Protein AF-A0A958JLW6-F1 (afdb_monomer)

Radius of gyration: 31.49 Å; Cα contacts (8 Å, |Δi|>4): 1460; chains: 1; bounding box: 71×96×75 Å

Solvent-accessible surface area (backbone atoms only — not comparable to full-atom values): 39824 Å² total; per-residue (Å²): 136,91,87,87,81,87,88,83,78,86,89,82,86,88,79,85,80,43,44,33,29,38,45,33,43,40,50,61,33,83,90,76,62,39,62,41,34,66,74,46,93,50,59,48,37,31,32,31,41,53,38,32,36,36,72,39,51,40,74,60,54,50,53,28,47,53,47,22,55,48,50,61,32,55,53,41,101,73,41,54,47,41,70,44,85,59,46,66,45,97,54,52,65,46,61,71,76,70,38,97,82,67,59,61,77,42,63,61,41,70,64,41,53,89,77,84,54,72,71,76,49,37,29,40,39,40,32,25,33,71,21,55,54,46,25,62,66,61,32,71,65,38,42,79,69,61,76,61,58,57,49,41,34,60,74,39,74,54,91,60,29,42,47,24,29,36,31,39,39,34,6,40,52,26,22,84,72,70,34,82,70,51,46,52,40,74,46,55,52,25,22,50,44,33,28,28,47,39,23,31,67,29,37,30,34,32,62,67,54,51,70,44,66,71,35,79,91,33,40,89,54,32,60,46,28,37,30,40,28,82,68,81,62,65,80,35,80,66,36,23,73,54,77,31,50,32,47,31,24,43,43,20,74,74,69,22,61,67,58,35,54,52,20,4,24,41,29,31,33,35,22,40,75,87,68,45,43,39,49,39,35,29,34,35,41,27,24,70,89,42,52,66,60,45,34,31,49,22,34,13,11,71,82,49,98,47,53,2,39,36,62,40,54,52,34,69,64,47,45,23,42,42,35,38,32,51,51,58,68,96,69,26,64,38,84,73,70,49,52,93,54,74,61,32,34,32,36,93,57,61,32,31,44,62,92,69,21,43,55,83,42,68,41,77,44,71,30,44,61,53,37,71,40,65,86,57,53,36,36,42,66,63,48,98,53,78,70,69,74,82,48,76,80,68,86,81,76,68,70,84,78,100,70,66,46,79,44,78,40,53,45,49,42,50,30,37,40,41,38,36,43,30,82,47,55,78,39,24,31,28,38,33,30,28,71,60,74,80,82,62,72,72,81,56,87,88,68,72,71,72,70,49,58,41,73,25,78,50,80,24,15,56,27,63,45,76,39,20,77,84,37,71,70,52,52,55,63,46,49,30,39,37,41,79,46,76,75,51,99,70,78,68,57,57,50,48,63,46,78,47,77,43,58,68,58,52,68,75,69,72,84,45,71,55,94,41,71,30,88,88,71,32,40,36,49,33,49,51,77,47,70,26,76,94,47,62,49,74,45,50,60,50,57,45,66,60,89,59,94,74,70,59,74,52,56,64,39,36,38,36,26,35,39,72,83,69,73,86,63,75,53,96,78,39,44,78,66,47,70,32,68,54,61,39,67,88,75,30,28,39,47,40,65,89,45,80,47,80,40,46,54,76,36,74,49,36,37,36,37,33,33,42,64,61,79,71,81,71,75,50,64,66,62,55,47,48,54,52,47,53,54,51,50,57,63,57,44,75,80,51,59,73,74,59,37,55,57,54,50,52,53,51,50,52,52,47,51,56,56,55,55,60,74,69,65,86,81,76,94,80,89,80,90,80,84,76,88,86,79,75,60,62,68,84,74,73,57,68,100,85,75,77,92,74,96,71,88,78,91,50,75,74,62,68,77,73,113

Foldseek 3Di:
DDDDDDDDDDDDDPDLLQAFAQLAFRAADPVQLHAFFADLPDAAEEEEFCAAFAVGGPVLLLVLLVLLQVQLCPLDVPFSYHHDRHHYDPHADEPVVLPDPDALVCSVVVVPPVPPAQDPNQEYEHRHQAQVSVCRNVNPCCSLPVPCQWAKAQDDDDDRYRRHIYIYGHRNLCHAPSDPQSPNDSQSSSLNSNLNVLRRRGTAAHCAPVVLQPDPVNLVLLLLHASRHPDDRRSDSHHRNHGALQSSQSSCVRGNVVLQLQWWKEKEFEAEQVQAGFFQKWKKKAAPVHRSRFIYIWTACSRPVNRGITMDTSGHFGWTKIKIDWDDPVRGSRVPHTDDADIAIFDPQAHLDCVRGPRPDTDIDGIDTSDYDYPRYHHTVPDPFPDDDWQDDDDDQFDDDPDWDKDFAFAFFAKKKKKKAWPFFQWFKKKFKAFDDDFDWDRHPPDTPGPGQDIFGDSTRIGMDMAGCPGVVHDHRTMMIMDMDTPDDDDIITMGIDMDTDGPGQPAFPFPQDQDQAPVRWTWGDKDKDAAAPFKDKDFKHKYFPPDPDFCPQWQKKWKWFPPVPPQGDDPPIHTQFMDRPADRPRRMDMTGGGIDIAGHGRMTMMTMTTDGPPPVPPPVLVVVLVVVVVVLVVVLVPDDPVVSVVSVVVSVVVSVVSVVVVPPPDDDDDDDDDDPPPDDVVVVPDDDPDDDDDDDDPDCVVVVVD

Mean predicted aligned error: 19.87 Å

Secondary structure (DSSP, 8-state):
-------------S-------TT-BS-EETTTTEE-EE--SSPBPEEE-SS-BTTB-HHHHHHHHHHHHHHHHTSSTT----BPPPEEPSS---TTTS-TT--GGGHHHHS--TTS---SSSEEEEEETTSHHHHHHH-HHHHHHS---EEEEEEEEETTEEEEEEEEEEGGGGSTTT-SSS---HHHHHHHHHHHHHHHTTB--B-TTHHHHH-GGGGGGGGGS-TTBSS--SSSTTTT-S--HHHHHHHHHHT-HHHHHHSEEEEEEEE-TTS-B-TTEEEEEEESSSTTTSEEEEETTTTTTTS-EEEEEEEPSEEEEEEEEEPPTTT---SS-------EE--TT--S-TTTS-TT---PEEE-TT-EE----EE----SS-----------SS---S--EEEEPPTTEEEEEEEEEESSTTS-EEEEEEESSPP---S-TTS-----SEEE--SSSEEEEEEETTSSSPP-SSEEEEEEEE-SSSS---EEEEEEEEE------------EE-TTSPEEEEEEEEE--SS-EEEEEEEEE--SS---TTEEEEEEEE-TT-SSS--TTPEEEEEE--EETTTTEEEEEEEEEEE-TT-EEEEEEEEEE-------HHHHHHHHHHHHHHHHHTTS-HHHHHHHHHHHHHHHHHHHHHTT--------PPPPTTS--TTTTT--TT---------SHHHHT--

Sequence (707 aa):
MKKYRNIFIFLSTLFFISSSHAAGYLEYNESTKQPYAWDTSGALTCNRDQGGLGSVNNTAVNGYVDSALSSWANATASSPMSFSMCSTTAQDIDAATSGSNLAASHYLNFVDFNAGSCVTPDFLYVYDEDGSIFQDLFGSVVSNTAGILGFASPLRFSGNEITCGVVFLNGALFQMGADPDLSGTPETISSVATHELGHMLNFTHSQINSDIFSAAANAAQHQYVPTMYFAVSQTTGDSQLSLELDDQYAFMKLYDSTALNAAGKISGSVTRRLGEGVLGVNVLCRDIANPDQNVVSYPSGQDLDGEGEFICGGLPAGSYEVEIEPIQHAINDFDPFPPLIPGEKYNDDESFDPDLDSLSASTPVTVSLGNTTSDIDVVINENGRLQSGPAVERSIVGQIPDYASFLSMPSGATKATISLVSQNLSADLDLYIKKGPEFSIASNVDSIPVQADYSATSTSGEEEIVIDGSSDPKIDADEFQILVVKFSPSGSVSYDLQVTLEGSASLIMPNYAKNKTASNGQKIVSTGSLIASGDSFVIEGISYVDEGKESLSGVTSAYLYEDVDNNGSYSATDRLIAQTTQISQTEKSIEFTGFREEVSDGDRMNILITYDVTSTAQIDWLSLSCLLFLGFVSLLLKKYTPMRRYFLMSITLAFCSTMLSCSKGGDQDYDPRVLDKASVDARALGFGNDFTVQDGRVENVKDFFRF

Structure (mmCIF, N/CA/C/O backbone):
data_AF-A0A958JLW6-F1
#
_entry.id   AF-A0A958JLW6-F1
#
loop_
_atom_site.group_PDB
_atom_site.id
_atom_site.type_symbol
_atom_site.label_atom_id
_atom_site.label_alt_id
_atom_site.label_comp_id
_atom_site.label_asym_id
_atom_site.label_entity_id
_atom_site.label_seq_id
_atom_site.pdbx_PDB_ins_code
_atom_site.Cartn_x
_atom_site.Cartn_y
_atom_site.Cartn_z
_atom_site.occupancy
_atom_site.B_iso_or_equiv
_atom_site.auth_seq_id
_atom_site.auth_comp_id
_atom_site.auth_asym_id
_atom_site.auth_atom_id
_atom_site.pdbx_PDB_model_num
ATOM 1 N N . MET A 1 1 ? 21.161 49.143 -22.576 1.00 28.81 1 MET A N 1
ATOM 2 C CA . MET A 1 1 ? 21.850 47.875 -22.911 1.00 28.81 1 MET A CA 1
ATOM 3 C C . MET A 1 1 ? 21.977 47.083 -21.614 1.00 28.81 1 MET A C 1
ATOM 5 O O . MET A 1 1 ? 22.799 47.434 -20.791 1.00 28.81 1 MET A O 1
ATOM 9 N N . LYS A 1 2 ? 20.919 46.361 -21.221 1.00 31.62 2 LYS A N 1
ATOM 10 C CA . LYS A 1 2 ? 20.773 44.891 -21.328 1.00 31.62 2 LYS A CA 1
ATOM 11 C C . LYS A 1 2 ? 21.922 44.123 -20.659 1.00 31.62 2 LYS A C 1
ATOM 13 O O . LYS A 1 2 ? 22.913 43.863 -21.329 1.00 31.62 2 LYS A O 1
ATOM 18 N N . LYS A 1 3 ? 21.731 43.736 -19.392 1.00 27.59 3 LYS A N 1
ATOM 19 C CA . LYS A 1 3 ? 22.181 42.468 -18.781 1.00 27.59 3 LYS A CA 1
ATOM 20 C C . LYS A 1 3 ? 21.825 42.475 -17.292 1.00 27.59 3 LYS A C 1
ATOM 22 O O . LYS A 1 3 ? 22.584 43.031 -16.526 1.00 27.59 3 LYS A O 1
ATOM 27 N N . TYR A 1 4 ? 20.670 41.912 -16.940 1.00 27.34 4 TYR A N 1
ATOM 28 C CA . TYR A 1 4 ? 20.398 41.175 -15.696 1.00 27.34 4 TYR A CA 1
ATOM 29 C C . TYR A 1 4 ? 19.058 40.459 -15.916 1.00 27.34 4 TYR A C 1
ATOM 31 O O . TYR A 1 4 ? 18.014 41.103 -15.986 1.00 27.34 4 TYR A O 1
ATOM 39 N N . ARG A 1 5 ? 19.099 39.144 -16.141 1.00 27.14 5 ARG A N 1
ATOM 40 C CA . ARG A 1 5 ? 17.929 38.261 -16.071 1.00 27.14 5 ARG A CA 1
ATOM 41 C C . ARG A 1 5 ? 18.403 36.878 -15.623 1.00 27.14 5 ARG A C 1
ATOM 43 O O . ARG A 1 5 ? 19.121 36.220 -16.361 1.00 27.14 5 ARG A O 1
ATOM 50 N N . ASN A 1 6 ? 17.975 36.549 -14.409 1.00 26.39 6 ASN A N 1
ATOM 51 C CA . ASN A 1 6 ? 17.565 35.245 -13.893 1.00 26.39 6 ASN A CA 1
ATOM 52 C C . ASN A 1 6 ? 18.609 34.123 -13.811 1.00 26.39 6 ASN A C 1
ATOM 54 O O . ASN A 1 6 ? 18.852 33.420 -14.783 1.00 26.39 6 ASN A O 1
ATOM 58 N N . ILE A 1 7 ? 19.095 33.895 -12.588 1.00 24.73 7 ILE A N 1
ATOM 59 C CA . ILE A 1 7 ? 19.423 32.565 -12.064 1.00 24.73 7 ILE A CA 1
ATOM 60 C C . ILE A 1 7 ? 18.694 32.467 -10.716 1.00 24.73 7 ILE A C 1
ATOM 62 O O . ILE A 1 7 ? 19.111 33.080 -9.737 1.00 24.73 7 ILE A O 1
ATOM 66 N N . PHE A 1 8 ? 17.560 31.772 -10.710 1.00 25.44 8 PHE A N 1
ATOM 67 C CA . PHE A 1 8 ? 16.950 31.171 -9.525 1.00 25.44 8 PHE A CA 1
ATOM 68 C C . PHE A 1 8 ? 17.024 29.671 -9.811 1.00 25.44 8 PHE A C 1
ATOM 70 O O . PHE A 1 8 ? 16.354 29.203 -10.727 1.00 25.44 8 PHE A O 1
ATOM 77 N N . ILE A 1 9 ? 17.924 28.968 -9.129 1.00 26.58 9 ILE A N 1
ATOM 78 C CA . ILE A 1 9 ? 18.015 27.507 -9.165 1.00 26.58 9 ILE A CA 1
ATOM 79 C C . ILE A 1 9 ? 17.394 27.018 -7.860 1.00 26.58 9 ILE A C 1
ATOM 81 O O . ILE A 1 9 ? 17.762 27.495 -6.784 1.00 26.58 9 ILE A O 1
ATOM 85 N N . PHE A 1 10 ? 16.399 26.149 -8.020 1.00 27.45 10 PHE A N 1
ATOM 86 C CA . PHE A 1 10 ? 15.696 25.407 -6.982 1.00 27.45 10 PHE A CA 1
ATOM 87 C C . PHE A 1 10 ? 16.693 24.588 -6.157 1.00 27.45 10 PHE A C 1
ATOM 89 O O . PHE A 1 10 ? 17.574 23.933 -6.708 1.00 27.45 10 PHE A O 1
ATOM 96 N N . LEU A 1 11 ? 16.545 24.652 -4.837 1.00 26.23 11 LEU A N 1
ATOM 97 C CA . LEU A 1 11 ? 17.241 23.808 -3.879 1.00 26.23 11 LEU A CA 1
ATOM 98 C C . LEU A 1 11 ? 16.193 22.827 -3.339 1.00 26.23 11 LEU A C 1
ATOM 100 O O . LEU A 1 11 ? 15.484 23.150 -2.394 1.00 26.23 11 LEU A O 1
ATOM 104 N N . SER A 1 12 ? 16.047 21.677 -3.992 1.00 27.02 12 SER A N 1
ATOM 105 C CA . SER A 1 12 ? 15.288 20.533 -3.476 1.00 27.02 12 SER A CA 1
ATOM 106 C C . SER A 1 12 ? 15.907 19.256 -4.040 1.00 27.02 12 SER A C 1
ATOM 108 O O . SER A 1 12 ? 15.637 18.883 -5.176 1.00 27.02 12 SER A O 1
ATOM 110 N N . THR A 1 13 ? 16.801 18.621 -3.284 1.00 26.91 13 THR A N 1
ATOM 111 C CA . THR A 1 13 ? 17.180 17.223 -3.543 1.00 26.91 13 THR A CA 1
ATOM 112 C C . THR A 1 13 ? 17.716 16.605 -2.256 1.00 26.91 13 THR A C 1
ATOM 114 O O . THR A 1 13 ? 18.571 17.213 -1.612 1.00 26.91 13 THR A O 1
ATOM 117 N N . LEU A 1 14 ? 17.214 15.402 -1.956 1.00 29.03 14 LEU A N 1
ATOM 118 C CA . LEU A 1 14 ? 17.457 14.528 -0.799 1.00 29.03 14 LEU A CA 1
ATOM 119 C C . LEU A 1 14 ? 16.660 14.826 0.482 1.00 29.03 14 LEU A C 1
ATOM 121 O O . LEU A 1 14 ? 17.217 15.014 1.555 1.00 29.03 14 LEU A O 1
ATOM 125 N N . PHE A 1 15 ? 15.339 14.781 0.345 1.00 27.28 15 PHE A N 1
ATOM 126 C CA . PHE A 1 15 ? 14.477 13.970 1.208 1.00 27.28 15 PHE A CA 1
ATOM 127 C C . PHE A 1 15 ? 13.481 13.311 0.251 1.00 27.28 15 PHE A C 1
ATOM 129 O O . PHE A 1 15 ? 12.548 13.964 -0.204 1.00 27.28 15 PHE A O 1
ATOM 136 N N . PHE A 1 16 ? 13.760 12.079 -0.175 1.00 34.12 16 PHE A N 1
ATOM 137 C CA . PHE A 1 16 ? 12.736 11.247 -0.802 1.00 34.12 16 PHE A CA 1
ATOM 138 C C . PHE A 1 16 ? 11.953 10.645 0.361 1.00 34.12 16 PHE A C 1
ATOM 140 O O . PHE A 1 16 ? 12.413 9.692 0.974 1.00 34.12 16 PHE A O 1
ATOM 147 N N . ILE A 1 17 ? 10.847 11.285 0.735 1.00 33.19 17 ILE A N 1
ATOM 148 C CA . ILE A 1 17 ? 9.836 10.676 1.600 1.00 33.19 17 ILE A CA 1
ATOM 149 C C . ILE A 1 17 ? 8.777 10.166 0.630 1.00 33.19 17 ILE A C 1
ATOM 151 O O . ILE A 1 17 ? 7.814 10.863 0.324 1.00 33.19 17 ILE A O 1
ATOM 155 N N . SER A 1 18 ? 9.032 9.005 0.033 1.00 32.50 18 SER A N 1
ATOM 156 C CA . SER A 1 18 ? 8.005 8.287 -0.712 1.00 32.50 18 SER A CA 1
ATOM 157 C C . SER A 1 18 ? 7.131 7.583 0.314 1.00 32.50 18 SER A C 1
ATOM 159 O O . SER A 1 18 ? 7.569 6.605 0.918 1.00 32.50 18 SER A O 1
ATOM 161 N N . SER A 1 19 ? 5.919 8.093 0.532 1.00 33.06 19 SER A N 1
ATOM 162 C CA . SER A 1 19 ? 4.912 7.407 1.335 1.00 33.06 19 SER A CA 1
ATOM 163 C C . SER A 1 19 ? 4.656 6.042 0.707 1.00 33.06 19 SER A C 1
ATOM 165 O O . SER A 1 19 ? 4.184 5.924 -0.422 1.00 33.06 19 SER A O 1
ATOM 167 N N . SER A 1 20 ? 5.018 5.001 1.428 1.00 36.94 20 SER A N 1
ATOM 168 C CA . SER A 1 20 ? 4.983 3.623 0.962 1.00 36.94 20 SER A CA 1
ATOM 169 C C . SER A 1 20 ? 3.862 2.905 1.705 1.00 36.94 20 SER A C 1
ATOM 171 O O . SER A 1 20 ? 3.601 3.144 2.882 1.00 36.94 20 SER A O 1
ATOM 173 N N . HIS A 1 21 ? 3.068 2.156 0.959 1.00 43.69 21 HIS A N 1
ATOM 174 C CA . HIS A 1 21 ? 1.680 1.867 1.291 1.00 43.69 21 HIS A CA 1
ATOM 175 C C . HIS A 1 21 ? 1.356 0.454 0.824 1.00 43.69 21 HIS A C 1
ATOM 177 O O . HIS A 1 21 ? 1.591 0.147 -0.336 1.00 43.69 21 HIS A O 1
ATOM 183 N N . ALA A 1 22 ? 0.710 -0.373 1.636 1.00 41.28 22 ALA A N 1
ATOM 184 C CA . ALA A 1 22 ? 0.116 -1.603 1.120 1.00 41.28 22 ALA A CA 1
ATOM 185 C C . ALA A 1 22 ? -0.825 -1.282 -0.072 1.00 41.28 22 ALA A C 1
ATOM 187 O O . ALA A 1 22 ? -1.837 -0.616 0.111 1.00 41.28 22 ALA A O 1
ATOM 188 N N . ALA A 1 23 ? -0.427 -1.634 -1.302 1.00 54.56 23 ALA A N 1
ATOM 189 C CA . ALA A 1 23 ? -1.109 -1.294 -2.565 1.00 54.56 23 ALA A CA 1
ATOM 190 C C . ALA A 1 23 ? -1.342 0.208 -2.857 1.00 54.56 23 ALA A C 1
ATOM 192 O O . ALA A 1 23 ? -2.319 0.584 -3.514 1.00 54.56 23 ALA A O 1
ATOM 193 N N . GLY A 1 24 ? -0.454 1.092 -2.396 1.00 71.62 24 GLY A N 1
ATOM 194 C CA . GLY A 1 24 ? -0.555 2.526 -2.692 1.00 71.62 24 GLY A CA 1
ATOM 195 C C . GLY A 1 24 ? 0.360 3.051 -3.790 1.00 71.62 24 GLY A C 1
ATOM 196 O O . GLY A 1 24 ? 0.871 2.308 -4.630 1.00 71.62 24 GLY A O 1
ATOM 197 N N . TYR A 1 25 ? 0.565 4.370 -3.767 1.00 83.81 25 TYR A N 1
ATOM 198 C CA . TYR A 1 25 ? 1.327 5.083 -4.790 1.00 83.81 25 TYR A CA 1
ATOM 199 C C . TYR A 1 25 ? 2.606 5.697 -4.227 1.00 83.81 25 TYR A C 1
ATOM 201 O O . TYR A 1 25 ? 2.628 6.096 -3.066 1.00 83.81 25 TYR A O 1
ATOM 209 N N . LEU A 1 26 ? 3.662 5.778 -5.042 1.00 80.44 26 LEU A N 1
ATOM 210 C CA . LEU A 1 26 ? 4.943 6.361 -4.613 1.00 80.44 26 LEU A CA 1
ATOM 211 C C . LEU A 1 26 ? 4.857 7.885 -4.474 1.00 80.44 26 LEU A C 1
ATOM 213 O O . LEU A 1 26 ? 5.428 8.459 -3.552 1.00 80.44 26 LEU A O 1
ATOM 217 N N . GLU A 1 27 ? 4.154 8.533 -5.404 1.00 83.88 27 GLU A N 1
ATOM 218 C CA . GLU A 1 27 ? 4.177 9.980 -5.588 1.00 83.88 27 GLU A CA 1
ATOM 219 C C . GLU A 1 27 ? 2.763 10.560 -5.695 1.00 83.88 27 GLU A C 1
ATOM 221 O O . GLU A 1 27 ? 1.932 10.126 -6.507 1.00 83.88 27 GLU A O 1
ATOM 226 N N . TYR A 1 28 ? 2.518 11.612 -4.912 1.00 84.94 28 TYR A N 1
ATOM 227 C CA . TYR A 1 28 ? 1.242 12.320 -4.838 1.00 84.94 28 TYR A CA 1
ATOM 228 C C . TYR A 1 28 ? 1.404 13.793 -5.164 1.00 84.94 28 TYR A C 1
ATOM 230 O O . TYR A 1 28 ? 2.345 14.462 -4.737 1.00 84.94 28 TYR A O 1
ATOM 238 N N . ASN A 1 29 ? 0.409 14.350 -5.844 1.00 83.56 29 ASN A N 1
ATOM 239 C CA . ASN A 1 29 ? 0.306 15.787 -5.973 1.00 83.56 29 ASN A CA 1
ATOM 240 C C . ASN A 1 29 ? -0.145 16.388 -4.636 1.00 83.56 29 ASN A C 1
ATOM 242 O O . ASN A 1 29 ? -1.325 16.335 -4.288 1.00 83.56 29 ASN A O 1
ATOM 246 N N . GLU A 1 30 ? 0.779 17.041 -3.931 1.00 78.81 30 GLU A N 1
ATOM 247 C CA . GLU A 1 30 ? 0.542 17.643 -2.612 1.00 78.81 30 GLU A CA 1
ATOM 248 C C . GLU A 1 30 ? -0.671 18.583 -2.553 1.00 78.81 30 GLU A C 1
ATOM 250 O O . GLU A 1 30 ? -1.321 18.683 -1.511 1.00 78.81 30 GLU A O 1
ATOM 255 N N . SER A 1 31 ? -0.972 19.278 -3.657 1.00 80.56 31 SER A N 1
ATOM 256 C CA . SER A 1 31 ? -2.053 20.266 -3.725 1.00 80.56 31 SER A CA 1
ATOM 257 C C . SER A 1 31 ? -3.431 19.652 -3.950 1.00 80.56 31 SER A C 1
ATOM 259 O O . SER A 1 31 ? -4.424 20.214 -3.497 1.00 80.56 31 SER A O 1
ATOM 261 N N . THR A 1 32 ? -3.500 18.518 -4.651 1.00 82.44 32 THR A N 1
ATOM 262 C CA . THR A 1 32 ? -4.770 17.827 -4.931 1.00 82.44 32 THR A CA 1
ATOM 263 C C . THR A 1 32 ? -4.980 16.596 -4.060 1.00 82.44 32 THR A C 1
ATOM 265 O O . THR A 1 32 ? -6.093 16.084 -4.029 1.00 82.44 32 THR A O 1
ATOM 268 N N . LYS A 1 33 ? -3.934 16.134 -3.360 1.00 77.88 33 LYS A N 1
ATOM 269 C CA . LYS A 1 33 ? -3.911 14.874 -2.604 1.00 77.88 33 LYS A CA 1
ATOM 270 C C . LYS A 1 33 ? -4.294 13.668 -3.466 1.00 77.88 33 LYS A C 1
ATOM 272 O O . LYS A 1 33 ? -4.888 12.718 -2.988 1.00 77.88 33 LYS A O 1
ATOM 277 N N . GLN A 1 34 ? -3.983 13.734 -4.759 1.00 83.88 34 GLN A N 1
ATOM 278 C CA . GLN A 1 34 ? -4.218 12.653 -5.710 1.00 83.88 34 GLN A CA 1
ATOM 279 C C . GLN A 1 34 ? -2.878 12.098 -6.187 1.00 83.88 34 GLN A C 1
ATOM 281 O O . GLN A 1 34 ? -1.936 12.883 -6.356 1.00 83.88 34 GLN A O 1
ATOM 286 N N . PRO A 1 35 ? -2.779 10.786 -6.436 1.00 88.25 35 PRO A N 1
ATOM 287 C CA . PRO A 1 35 ? -1.585 10.204 -7.026 1.00 88.25 35 PRO A CA 1
ATOM 288 C C . PRO A 1 35 ? -1.320 10.784 -8.413 1.00 88.25 35 PRO A C 1
ATOM 290 O O . PRO A 1 35 ? -2.246 11.110 -9.165 1.00 88.25 35 PRO A O 1
ATOM 293 N N . TYR A 1 36 ? -0.044 10.903 -8.764 1.00 92.38 36 TYR A N 1
ATOM 294 C CA . TYR A 1 36 ? 0.329 11.180 -10.144 1.00 92.38 36 TYR A CA 1
ATOM 295 C C . TYR A 1 36 ? 0.039 9.962 -11.031 1.00 92.38 36 TYR A C 1
ATOM 297 O O . TYR A 1 36 ? 0.223 8.821 -10.610 1.00 92.38 36 TYR A O 1
ATOM 305 N N . ALA A 1 37 ? -0.386 10.201 -12.270 1.00 95.38 37 ALA A N 1
ATOM 306 C CA . ALA A 1 37 ? -0.659 9.149 -13.249 1.00 95.38 37 ALA A CA 1
ATOM 307 C C . ALA A 1 37 ? -0.071 9.511 -14.617 1.00 95.38 37 ALA A C 1
ATOM 309 O O . ALA A 1 37 ? -0.032 10.680 -14.990 1.00 95.38 37 ALA A O 1
ATOM 310 N N . TRP A 1 38 ? 0.367 8.526 -15.393 1.00 95.81 38 TRP A N 1
ATOM 311 C CA . TRP A 1 38 ? 0.674 8.716 -16.814 1.00 95.81 38 TRP A CA 1
ATOM 312 C C . TRP A 1 38 ? -0.582 9.040 -17.644 1.00 95.81 38 TRP A C 1
ATOM 314 O O . TRP A 1 38 ? -1.655 8.489 -17.384 1.00 95.81 38 TRP A O 1
ATOM 324 N N . ASP A 1 39 ? -0.454 9.870 -18.690 1.00 94.06 39 ASP A N 1
ATOM 325 C CA . ASP A 1 39 ? -1.512 10.001 -19.702 1.00 94.06 39 ASP A CA 1
ATOM 326 C C . ASP A 1 39 ? -1.595 8.731 -20.560 1.00 94.06 39 ASP A C 1
ATOM 328 O O . ASP A 1 39 ? -0.684 8.390 -21.314 1.00 94.06 39 ASP A O 1
ATOM 332 N N . THR A 1 40 ? -2.728 8.039 -20.464 1.00 94.81 40 THR A N 1
ATOM 333 C CA . THR A 1 40 ? -3.019 6.804 -21.205 1.00 94.81 40 THR A CA 1
ATOM 334 C C . THR A 1 40 ? -3.784 7.052 -22.509 1.00 94.81 40 THR A C 1
ATOM 336 O O . THR A 1 40 ? -4.207 6.109 -23.178 1.00 94.81 40 THR A O 1
ATOM 339 N N . SER A 1 41 ? -3.963 8.312 -22.925 1.00 93.69 41 SER A N 1
ATOM 340 C CA . SER A 1 41 ? -4.616 8.651 -24.198 1.00 93.69 41 SER A CA 1
ATOM 341 C C . SER A 1 41 ? -3.812 8.219 -25.433 1.00 93.69 41 SER A C 1
ATOM 343 O O . SER A 1 41 ? -4.372 8.075 -26.528 1.00 93.69 41 SER A O 1
ATOM 345 N N . GLY A 1 42 ? -2.508 7.985 -25.261 1.00 92.06 42 GLY A N 1
ATOM 346 C CA . GLY A 1 42 ? -1.584 7.471 -26.265 1.00 92.06 42 GLY A CA 1
ATOM 347 C C . GLY A 1 42 ? -0.661 6.390 -25.704 1.00 92.06 42 GLY A C 1
ATOM 348 O O . GLY A 1 42 ? -0.685 6.076 -24.518 1.00 92.06 42 GLY A O 1
ATOM 349 N N . ALA A 1 43 ? 0.155 5.804 -26.582 1.00 94.81 43 ALA A N 1
ATOM 350 C CA . ALA A 1 43 ? 1.131 4.804 -26.171 1.00 94.81 43 ALA A CA 1
ATOM 351 C C . ALA A 1 43 ? 2.373 5.469 -25.569 1.00 94.81 43 ALA A C 1
ATOM 353 O O . ALA A 1 43 ? 3.010 6.280 -26.248 1.00 94.81 43 ALA A O 1
ATOM 354 N N . LEU A 1 44 ? 2.757 5.063 -24.358 1.00 94.19 44 LEU A N 1
ATOM 355 C CA . LEU A 1 44 ? 3.981 5.523 -23.707 1.00 94.19 44 LEU A CA 1
ATOM 356 C C . LEU A 1 44 ? 5.206 5.054 -24.502 1.00 94.19 44 LEU A C 1
ATOM 358 O O . LEU A 1 44 ? 5.284 3.914 -24.968 1.00 94.19 44 LEU A O 1
ATOM 362 N N . THR A 1 45 ? 6.162 5.948 -24.699 1.00 92.06 45 THR A N 1
ATOM 363 C CA . THR A 1 45 ? 7.390 5.723 -25.461 1.00 92.06 45 THR A CA 1
ATOM 364 C C . THR A 1 45 ? 8.561 5.416 -24.538 1.00 92.06 45 THR A C 1
ATOM 366 O O . THR A 1 45 ? 8.670 5.951 -23.442 1.00 92.06 45 THR A O 1
ATOM 369 N N . CYS A 1 46 ? 9.467 4.556 -24.993 1.00 90.38 46 CYS A N 1
ATOM 370 C CA . CYS A 1 46 ? 10.497 3.966 -24.148 1.00 90.38 46 CYS A CA 1
ATOM 371 C C . CYS A 1 46 ? 11.848 3.903 -24.868 1.00 90.38 46 CYS A C 1
ATOM 373 O O . CYS A 1 46 ? 11.901 3.647 -26.075 1.00 90.38 46 CYS A O 1
ATOM 375 N N . ASN A 1 47 ? 12.939 4.089 -24.123 1.00 89.12 47 ASN A N 1
ATOM 376 C CA . ASN A 1 47 ? 14.269 3.627 -24.520 1.00 89.12 47 ASN A CA 1
ATOM 377 C C . ASN A 1 47 ? 14.747 2.510 -23.596 1.00 89.12 47 ASN A C 1
ATOM 379 O O . ASN A 1 47 ? 14.423 2.490 -22.414 1.00 89.12 47 ASN A O 1
ATOM 383 N N . ARG A 1 48 ? 15.572 1.622 -24.140 1.00 90.12 48 ARG A N 1
ATOM 384 C CA . ARG A 1 48 ? 16.318 0.603 -23.402 1.00 90.12 48 ARG A CA 1
ATOM 385 C C . ARG A 1 48 ? 17.801 0.786 -23.625 1.00 90.12 48 ARG A C 1
ATOM 387 O O . ARG A 1 48 ? 18.209 1.238 -24.698 1.00 90.12 48 ARG A O 1
ATOM 394 N N . ASP A 1 49 ? 18.576 0.395 -22.636 1.00 87.88 49 ASP A N 1
ATOM 395 C CA . ASP A 1 49 ? 20.021 0.388 -22.718 1.00 87.88 49 ASP A CA 1
ATOM 396 C C . ASP A 1 49 ? 20.550 -0.485 -23.866 1.00 87.88 49 ASP A C 1
ATOM 398 O O . ASP A 1 49 ? 19.913 -1.448 -24.314 1.00 87.88 49 ASP A O 1
ATOM 402 N N . GLN A 1 50 ? 21.740 -0.145 -24.347 1.00 87.38 50 GLN A N 1
ATOM 403 C CA . GLN A 1 50 ? 22.474 -0.920 -25.337 1.00 87.38 50 GLN A CA 1
ATOM 404 C C . GLN A 1 50 ? 23.270 -2.074 -24.693 1.00 87.38 50 GLN A C 1
ATOM 406 O O . GLN A 1 50 ? 23.557 -3.056 -25.390 1.00 87.38 50 GLN A O 1
ATOM 411 N N . GLY A 1 51 ? 23.609 -1.967 -23.403 1.00 88.12 51 GLY A N 1
ATOM 412 C CA . GLY A 1 51 ? 24.402 -2.935 -22.637 1.00 88.12 51 GLY A CA 1
ATOM 413 C C . GLY A 1 51 ? 23.733 -4.283 -22.358 1.00 88.12 51 GLY A C 1
ATOM 414 O O . GLY A 1 51 ? 22.577 -4.532 -22.724 1.00 88.12 51 GLY A O 1
ATOM 415 N N . GLY A 1 52 ? 24.492 -5.202 -21.756 1.00 90.56 52 GLY A N 1
ATOM 416 C CA . GLY A 1 52 ? 23.971 -6.452 -21.196 1.00 90.56 52 GLY A CA 1
ATOM 417 C C . GLY A 1 52 ? 23.435 -6.281 -19.772 1.00 90.56 52 GLY A C 1
ATOM 418 O O . GLY A 1 52 ? 23.439 -5.192 -19.218 1.00 90.56 52 GLY A O 1
ATOM 419 N N . LEU A 1 53 ? 22.979 -7.375 -19.161 1.00 90.00 53 LEU A N 1
ATOM 420 C CA . LEU A 1 53 ? 22.592 -7.420 -17.749 1.00 90.00 53 LEU A CA 1
ATOM 421 C C . LEU A 1 53 ? 23.256 -8.632 -17.085 1.00 90.00 53 LEU A C 1
ATOM 423 O O . LEU A 1 53 ? 22.778 -9.764 -17.209 1.00 90.00 53 LEU A O 1
ATOM 427 N N . GLY A 1 54 ? 24.389 -8.422 -16.415 1.00 87.38 54 GLY A N 1
ATOM 428 C CA . GLY A 1 54 ? 25.169 -9.502 -15.820 1.00 87.38 54 GLY A CA 1
ATOM 429 C C . GLY A 1 54 ? 25.629 -10.512 -16.867 1.00 87.38 54 GLY A C 1
ATOM 430 O O . GLY A 1 54 ? 26.358 -10.200 -17.803 1.00 87.38 54 GLY A O 1
ATOM 431 N N . SER A 1 55 ? 25.186 -11.762 -16.720 1.00 84.75 55 SER A N 1
ATOM 432 C CA . SER A 1 55 ? 25.490 -12.829 -17.685 1.00 84.75 55 SER A CA 1
ATOM 433 C C . SER A 1 55 ? 24.544 -12.874 -18.898 1.00 84.75 55 SER A C 1
ATOM 435 O O . SER A 1 55 ? 24.739 -13.682 -19.813 1.00 84.75 55 SER A O 1
ATOM 437 N N . VAL A 1 56 ? 23.526 -12.009 -18.930 1.00 88.19 56 VAL A N 1
ATOM 438 C CA . VAL A 1 56 ? 22.478 -11.971 -19.954 1.00 88.19 56 VAL A CA 1
ATOM 439 C C . VAL A 1 56 ? 22.807 -10.934 -21.025 1.00 88.19 56 VAL A C 1
ATOM 441 O O . VAL A 1 56 ? 23.097 -9.778 -20.740 1.00 88.19 56 VAL A O 1
ATOM 444 N N . ASN A 1 57 ? 22.739 -11.337 -22.297 1.00 91.56 57 ASN A N 1
ATOM 445 C CA . ASN A 1 57 ? 22.992 -10.420 -23.411 1.00 91.56 57 ASN A CA 1
ATOM 446 C C . ASN A 1 57 ? 21.809 -9.466 -23.671 1.00 91.56 57 ASN A C 1
ATOM 448 O O . ASN A 1 57 ? 20.661 -9.782 -23.356 1.00 91.56 57 ASN A O 1
ATOM 452 N N . ASN A 1 58 ? 22.088 -8.349 -24.351 1.00 92.62 58 ASN A N 1
ATOM 453 C CA . ASN A 1 58 ? 21.110 -7.297 -24.649 1.00 92.62 58 ASN A CA 1
ATOM 454 C C . ASN A 1 58 ? 19.815 -7.808 -25.322 1.00 92.62 58 ASN A C 1
ATOM 456 O O . ASN A 1 58 ? 18.717 -7.376 -24.992 1.00 92.62 58 ASN A O 1
ATOM 460 N N . THR A 1 59 ? 19.906 -8.767 -26.253 1.00 94.50 59 THR A N 1
ATOM 461 C CA . THR A 1 59 ? 18.711 -9.295 -26.941 1.00 94.50 59 THR A CA 1
ATOM 462 C C . THR A 1 59 ? 17.781 -10.044 -25.989 1.00 94.50 59 THR A C 1
ATOM 464 O O . THR A 1 59 ? 16.566 -9.916 -26.109 1.00 94.50 59 THR A O 1
ATOM 467 N N . ALA A 1 60 ? 18.337 -10.816 -25.056 1.00 92.25 60 ALA A N 1
ATOM 468 C CA . ALA A 1 60 ? 17.549 -11.562 -24.083 1.00 92.25 60 ALA A CA 1
ATOM 469 C C . ALA A 1 60 ? 16.890 -10.631 -23.052 1.00 92.25 60 ALA A C 1
ATOM 471 O O . ALA A 1 60 ? 15.679 -10.721 -22.867 1.00 92.25 60 ALA A O 1
ATOM 472 N N . VAL A 1 61 ? 17.638 -9.687 -22.462 1.00 91.88 61 VAL A N 1
ATOM 473 C CA . VAL A 1 61 ? 17.067 -8.725 -21.496 1.00 91.88 61 VAL A CA 1
ATOM 474 C C . VAL A 1 61 ? 15.997 -7.831 -22.131 1.00 91.88 61 VAL A C 1
ATOM 476 O O . VAL A 1 61 ? 14.957 -7.595 -21.520 1.00 91.88 61 VAL A O 1
ATOM 479 N N . ASN A 1 62 ? 16.164 -7.437 -23.400 1.00 94.38 62 ASN A N 1
ATOM 480 C CA . ASN A 1 62 ? 15.127 -6.717 -24.142 1.00 94.38 62 ASN A CA 1
ATOM 481 C C . ASN A 1 62 ? 13.816 -7.514 -24.231 1.00 94.38 62 ASN A C 1
ATOM 483 O O . ASN A 1 62 ? 12.749 -6.919 -24.113 1.00 94.38 62 ASN A O 1
ATOM 487 N N . GLY A 1 63 ? 13.890 -8.840 -24.400 1.00 93.75 63 GLY A N 1
ATOM 488 C CA . GLY A 1 63 ? 12.715 -9.715 -24.412 1.00 93.75 63 GLY A CA 1
ATOM 489 C C . GLY A 1 63 ? 12.005 -9.806 -23.056 1.00 93.75 63 GLY A C 1
ATOM 490 O O . GLY A 1 63 ? 10.776 -9.882 -23.016 1.00 93.75 63 GLY A O 1
ATOM 491 N N . TYR A 1 64 ? 12.749 -9.742 -21.948 1.00 92.19 64 TYR A N 1
ATOM 492 C CA . TYR A 1 64 ? 12.168 -9.680 -20.601 1.00 92.19 64 TYR A CA 1
ATOM 493 C C . TYR A 1 64 ? 11.477 -8.336 -20.355 1.00 92.19 64 TYR A C 1
ATOM 495 O O . TYR A 1 64 ? 10.346 -8.310 -19.877 1.00 92.19 64 TYR A O 1
ATOM 503 N N . VAL A 1 65 ? 12.086 -7.227 -20.788 1.00 93.75 65 VAL A N 1
ATOM 504 C CA . VAL A 1 65 ? 11.443 -5.903 -20.739 1.00 93.75 65 VAL A CA 1
ATOM 505 C C . VAL A 1 65 ? 10.185 -5.850 -21.611 1.00 93.75 65 VAL A C 1
ATOM 507 O O . VAL A 1 65 ? 9.163 -5.337 -21.169 1.00 93.75 65 VAL A O 1
ATOM 510 N N . ASP A 1 66 ? 10.203 -6.427 -22.816 1.00 94.44 66 ASP A N 1
ATOM 511 C CA . ASP A 1 66 ? 9.001 -6.506 -23.663 1.00 94.44 66 ASP A CA 1
ATOM 512 C C . ASP A 1 66 ? 7.874 -7.312 -22.986 1.00 94.44 66 ASP A C 1
ATOM 514 O O . ASP A 1 66 ? 6.691 -6.993 -23.147 1.00 94.44 66 ASP A O 1
ATOM 518 N N . SER A 1 67 ? 8.233 -8.332 -22.201 1.00 92.69 67 SER A N 1
ATOM 519 C CA . SER A 1 67 ? 7.280 -9.123 -21.415 1.00 92.69 67 SER A CA 1
ATOM 520 C C . SER A 1 67 ? 6.696 -8.304 -20.261 1.00 92.69 67 SER A C 1
ATOM 522 O O . SER A 1 67 ? 5.478 -8.267 -20.126 1.00 92.69 67 SER A O 1
ATOM 524 N N . ALA A 1 68 ? 7.524 -7.561 -19.519 1.00 93.88 68 ALA A N 1
ATOM 525 C CA . ALA A 1 68 ? 7.079 -6.648 -18.462 1.00 93.88 68 ALA A CA 1
ATOM 526 C C . ALA A 1 68 ? 6.100 -5.580 -18.983 1.00 93.88 68 ALA A C 1
ATOM 528 O O . ALA A 1 68 ? 5.019 -5.387 -18.422 1.00 93.88 68 ALA A O 1
ATOM 529 N N . LEU A 1 69 ? 6.434 -4.935 -20.108 1.00 95.38 69 LEU A N 1
ATOM 530 C CA . LEU A 1 69 ? 5.552 -3.971 -20.781 1.00 95.38 69 LEU A CA 1
ATOM 531 C C . LEU A 1 69 ? 4.226 -4.618 -21.190 1.00 95.38 69 LEU A C 1
ATOM 533 O O . LEU A 1 69 ? 3.163 -4.011 -21.063 1.00 95.38 69 LEU A O 1
ATOM 537 N N . SER A 1 70 ? 4.278 -5.862 -21.666 1.00 95.12 70 SER A N 1
ATOM 538 C CA . SER A 1 70 ? 3.082 -6.614 -22.039 1.00 95.12 70 SER A CA 1
ATOM 539 C C . SER A 1 70 ? 2.219 -6.964 -20.826 1.00 95.12 70 SER A C 1
ATOM 541 O O . SER A 1 70 ? 0.997 -6.876 -20.937 1.00 95.12 70 SER A O 1
ATOM 543 N N . SER A 1 71 ? 2.808 -7.322 -19.682 1.00 94.88 71 SER A N 1
ATOM 544 C CA . SER A 1 71 ? 2.068 -7.615 -18.448 1.00 94.88 71 SER A CA 1
ATOM 545 C C . SER A 1 71 ? 1.247 -6.409 -17.998 1.00 94.88 71 SER A C 1
ATOM 547 O O . SER A 1 71 ? 0.033 -6.525 -17.852 1.00 94.88 71 SER A O 1
ATOM 549 N N . TRP A 1 72 ? 1.860 -5.225 -17.899 1.00 96.06 72 TRP A N 1
ATOM 550 C CA . TRP A 1 72 ? 1.150 -4.007 -17.488 1.00 96.06 72 TRP A CA 1
ATOM 551 C C . TRP A 1 72 ? 0.180 -3.471 -18.547 1.00 96.06 72 TRP A C 1
ATOM 553 O O . TRP A 1 72 ? -0.905 -3.006 -18.206 1.00 96.06 72 TRP A O 1
ATOM 563 N N . ALA A 1 73 ? 0.493 -3.600 -19.842 1.00 96.12 73 ALA A N 1
ATOM 564 C CA . ALA A 1 73 ? -0.459 -3.251 -20.903 1.00 96.12 73 ALA A CA 1
ATOM 565 C C . ALA A 1 73 ? -1.733 -4.107 -20.849 1.00 96.12 73 ALA A C 1
ATOM 567 O O . ALA A 1 73 ? -2.795 -3.650 -21.264 1.00 96.12 73 ALA A O 1
ATOM 568 N N . ASN A 1 74 ? -1.633 -5.332 -20.328 1.00 95.62 74 ASN A N 1
ATOM 569 C CA . ASN A 1 74 ? -2.743 -6.268 -20.179 1.00 95.62 74 ASN A CA 1
ATOM 570 C C . ASN A 1 74 ? -3.124 -6.494 -18.707 1.00 95.62 74 ASN A C 1
ATOM 572 O O . ASN A 1 74 ? -3.712 -7.530 -18.398 1.00 95.62 74 ASN A O 1
ATOM 576 N N . ALA A 1 75 ? -2.817 -5.541 -17.814 1.00 94.50 75 ALA A N 1
ATOM 577 C CA . ALA A 1 75 ? -3.122 -5.656 -16.386 1.00 94.50 75 ALA A CA 1
ATOM 578 C C . ALA A 1 75 ? -4.618 -5.883 -16.132 1.00 94.50 75 ALA A C 1
ATOM 580 O O . ALA A 1 75 ? -5.005 -6.608 -15.223 1.00 94.50 75 ALA A O 1
ATOM 581 N N . THR A 1 76 ? -5.470 -5.312 -16.984 1.00 94.56 76 THR A N 1
ATOM 582 C CA . THR A 1 76 ? -6.916 -5.530 -16.975 1.00 94.56 76 THR A CA 1
ATOM 583 C C . THR A 1 76 ? -7.420 -5.808 -18.388 1.00 94.56 76 THR A C 1
ATOM 585 O O . THR A 1 76 ? -6.819 -5.408 -19.388 1.00 94.56 76 THR A O 1
ATOM 588 N N . ALA A 1 77 ? -8.585 -6.455 -18.498 1.00 91.88 77 ALA A N 1
ATOM 589 C CA . ALA A 1 77 ? -9.203 -6.748 -19.796 1.00 91.88 77 ALA A CA 1
ATOM 590 C C . ALA A 1 77 ? -9.587 -5.486 -20.600 1.00 91.88 77 ALA A C 1
ATOM 592 O O . ALA A 1 77 ? -9.738 -5.559 -21.821 1.00 91.88 77 ALA A O 1
ATOM 593 N N . SER A 1 78 ? -9.772 -4.350 -19.922 1.00 93.62 78 SER A N 1
ATOM 594 C CA . SER A 1 78 ? -10.085 -3.041 -20.507 1.00 93.62 78 SER A CA 1
ATOM 595 C C . SER A 1 78 ? -8.946 -2.031 -20.373 1.00 93.62 78 SER A C 1
ATOM 597 O O . SER A 1 78 ? -9.192 -0.837 -20.539 1.00 93.62 78 SER A O 1
ATOM 599 N N . SER A 1 79 ? -7.725 -2.505 -20.102 1.00 94.81 79 SER A N 1
ATOM 600 C CA . SER A 1 79 ? -6.565 -1.659 -19.832 1.00 94.81 79 SER A CA 1
ATOM 601 C C . SER A 1 79 ? -6.426 -0.552 -20.884 1.00 94.81 79 SER A C 1
ATOM 603 O O . SER A 1 79 ? -6.345 -0.846 -22.083 1.00 94.81 79 SER A O 1
ATOM 605 N N . PRO A 1 80 ? -6.401 0.728 -20.468 1.00 95.50 80 PRO A N 1
ATOM 606 C CA . PRO A 1 80 ? -6.147 1.834 -21.383 1.00 95.50 80 PRO A CA 1
ATOM 607 C C . PRO A 1 80 ? -4.651 2.007 -21.667 1.00 95.50 80 PRO A C 1
ATOM 609 O O . PRO A 1 80 ? -4.277 2.761 -22.563 1.00 95.50 80 PRO A O 1
ATOM 612 N N . MET A 1 81 ? -3.785 1.328 -20.912 1.00 95.62 81 MET A N 1
ATOM 613 C CA . MET A 1 81 ? -2.346 1.490 -21.020 1.00 95.62 81 MET A CA 1
ATOM 614 C C . MET A 1 81 ? -1.805 0.773 -22.252 1.00 95.62 81 MET A C 1
ATOM 616 O O . MET A 1 81 ? -2.106 -0.389 -22.518 1.00 95.62 81 MET A O 1
ATOM 620 N N . SER A 1 82 ? -0.954 1.467 -23.000 1.00 96.00 82 SER A N 1
ATOM 621 C CA . SER A 1 82 ? -0.234 0.879 -24.121 1.00 96.00 82 SER A CA 1
ATOM 622 C C . SER A 1 82 ? 1.182 1.427 -24.187 1.00 96.00 82 SER A C 1
ATOM 624 O O . SER A 1 82 ? 1.438 2.571 -23.814 1.00 96.00 82 SER A O 1
ATOM 626 N N . PHE A 1 83 ? 2.102 0.604 -24.680 1.00 95.12 83 PHE A N 1
ATOM 627 C CA . PHE A 1 83 ? 3.504 0.966 -24.843 1.00 95.12 83 PHE A CA 1
ATOM 628 C C . PHE A 1 83 ? 3.891 0.878 -26.316 1.00 95.12 83 PHE A C 1
ATOM 630 O O . PHE A 1 83 ? 3.522 -0.057 -27.031 1.00 95.12 83 PHE A O 1
ATOM 637 N N . SER A 1 84 ? 4.647 1.864 -26.782 1.00 91.94 84 SER A N 1
ATOM 638 C CA . SER A 1 84 ? 5.324 1.794 -28.073 1.00 91.94 84 SER A CA 1
ATOM 639 C C . SER A 1 84 ? 6.519 0.849 -27.970 1.00 91.94 84 SER A C 1
ATOM 641 O O . SER A 1 84 ? 7.110 0.706 -26.902 1.00 91.94 84 SER A O 1
ATOM 643 N N . MET A 1 85 ? 6.935 0.242 -29.089 1.00 86.00 85 MET A N 1
ATOM 644 C CA . MET A 1 85 ? 8.188 -0.519 -29.089 1.00 86.00 85 MET A CA 1
ATOM 645 C C . MET A 1 85 ? 9.345 0.381 -28.654 1.00 86.00 85 MET A C 1
ATOM 647 O O . MET A 1 85 ? 9.582 1.421 -29.275 1.00 86.00 85 MET A O 1
ATOM 651 N N . CYS A 1 86 ? 10.069 -0.039 -27.617 1.00 88.19 86 CYS A N 1
ATOM 652 C CA . CYS A 1 86 ? 11.206 0.716 -27.119 1.00 88.19 86 CYS A CA 1
ATOM 653 C C . CYS A 1 86 ? 12.322 0.781 -28.171 1.00 88.19 86 CYS A C 1
ATOM 655 O O . CYS A 1 86 ? 12.722 -0.254 -28.725 1.00 88.19 86 CYS A O 1
ATOM 657 N N . SER A 1 87 ? 12.886 1.968 -28.383 1.00 88.50 87 SER A N 1
ATOM 658 C CA . SER A 1 87 ? 14.175 2.118 -29.066 1.00 88.50 87 SER A CA 1
ATOM 659 C C . SER A 1 87 ? 15.341 1.754 -28.143 1.00 88.50 87 SER A C 1
ATOM 661 O O . SER A 1 87 ? 15.171 1.593 -26.938 1.00 88.50 87 SER A O 1
ATOM 663 N N . THR A 1 88 ? 16.534 1.608 -28.713 1.00 86.25 88 THR A N 1
ATOM 664 C CA . THR A 1 88 ? 17.777 1.428 -27.950 1.00 86.25 88 THR A CA 1
ATOM 665 C C . THR A 1 88 ? 18.502 2.766 -27.833 1.00 86.25 88 THR A C 1
ATOM 667 O O . THR A 1 88 ? 18.473 3.572 -28.771 1.00 86.25 88 THR A O 1
ATOM 670 N N . THR A 1 89 ? 19.151 3.014 -26.700 1.00 81.81 89 THR A N 1
ATOM 671 C CA . THR A 1 89 ? 20.056 4.151 -26.512 1.00 81.81 89 THR A CA 1
ATOM 672 C C . THR A 1 89 ? 21.202 4.114 -27.531 1.00 81.81 89 THR A C 1
ATOM 674 O O . THR A 1 89 ? 21.538 3.085 -28.117 1.00 81.81 89 THR A O 1
ATOM 677 N N . ALA A 1 90 ? 21.794 5.280 -27.808 1.00 77.94 90 ALA A N 1
ATOM 678 C CA . ALA A 1 90 ? 22.898 5.386 -28.768 1.00 77.94 90 ALA A CA 1
ATOM 679 C C . ALA A 1 90 ? 24.241 4.881 -28.211 1.00 77.94 90 ALA A C 1
ATOM 681 O O . ALA A 1 90 ? 25.195 4.715 -28.976 1.00 77.94 90 ALA A O 1
ATOM 682 N N . GLN A 1 91 ? 24.325 4.755 -26.889 1.00 77.44 91 GLN A N 1
ATOM 683 C CA . GLN A 1 91 ? 25.480 4.304 -26.131 1.00 77.44 91 GLN A CA 1
ATOM 684 C C . GLN A 1 91 ? 24.974 3.484 -24.950 1.00 77.44 91 GLN A C 1
ATOM 686 O O . GLN A 1 91 ? 23.880 3.747 -24.446 1.00 77.44 91 GLN A O 1
ATOM 691 N N . ASP A 1 92 ? 25.799 2.528 -24.548 1.00 81.75 92 ASP A N 1
ATOM 692 C CA . ASP A 1 92 ? 25.663 1.809 -23.289 1.00 81.75 92 ASP A CA 1
ATOM 693 C C . ASP A 1 92 ? 25.770 2.786 -22.111 1.00 81.75 92 ASP A C 1
ATOM 695 O O . ASP A 1 92 ? 26.592 3.708 -22.171 1.00 81.75 92 ASP A O 1
ATOM 699 N N . ILE A 1 93 ? 24.918 2.632 -21.101 1.00 78.75 93 ILE A N 1
ATOM 700 C CA . ILE A 1 93 ? 24.902 3.473 -19.903 1.00 78.75 93 ILE A CA 1
ATOM 701 C C . ILE A 1 93 ? 25.529 2.677 -18.757 1.00 78.75 93 ILE A C 1
ATOM 703 O O . ILE A 1 93 ? 24.847 2.012 -17.989 1.00 78.75 93 ILE A O 1
ATOM 707 N N . ASP A 1 94 ? 26.846 2.810 -18.609 1.00 73.81 94 ASP A N 1
ATOM 708 C CA . ASP A 1 94 ? 27.612 2.218 -17.506 1.00 73.81 94 ASP A CA 1
ATOM 709 C C . ASP A 1 94 ? 28.396 3.298 -16.726 1.00 73.81 94 ASP A C 1
ATOM 711 O O . ASP A 1 94 ? 28.483 4.472 -17.125 1.00 73.81 94 ASP A O 1
ATOM 715 N N . ALA A 1 95 ? 29.010 2.926 -15.599 1.00 66.31 95 ALA A N 1
ATOM 716 C CA . ALA A 1 95 ? 29.841 3.850 -14.820 1.00 66.31 95 ALA A CA 1
ATOM 717 C C . ALA A 1 95 ? 31.066 4.383 -15.604 1.00 66.31 95 ALA A C 1
ATOM 719 O O . ALA A 1 95 ? 31.584 5.470 -15.320 1.00 66.31 95 ALA A O 1
ATOM 720 N N . ALA A 1 96 ? 31.543 3.657 -16.622 1.00 60.53 96 ALA A N 1
ATOM 721 C CA . ALA A 1 96 ? 32.770 3.966 -17.361 1.00 60.53 96 ALA A CA 1
ATOM 722 C C . ALA A 1 96 ? 32.564 4.973 -18.512 1.00 60.53 96 ALA A C 1
ATOM 724 O O . ALA A 1 96 ? 33.368 5.896 -18.689 1.00 60.53 96 ALA A O 1
ATOM 725 N N . THR A 1 97 ? 31.491 4.821 -19.282 1.00 56.94 97 THR A N 1
ATOM 726 C CA . THR A 1 97 ? 31.011 5.715 -20.348 1.00 56.94 97 THR A CA 1
ATOM 727 C C . THR A 1 97 ? 30.428 7.003 -19.786 1.00 56.94 97 THR A C 1
ATOM 729 O O . THR A 1 97 ? 30.528 8.049 -20.434 1.00 56.94 97 THR A O 1
ATOM 732 N N . SER A 1 98 ? 29.945 6.964 -18.542 1.00 55.19 98 SER A N 1
ATOM 733 C CA . SER A 1 98 ? 29.554 8.151 -17.780 1.00 55.19 98 SER A CA 1
ATOM 734 C C . SER A 1 98 ? 30.755 9.051 -17.443 1.00 55.19 98 SER A C 1
ATOM 736 O O . SER A 1 98 ? 30.613 10.267 -17.377 1.00 55.19 98 SER A O 1
ATOM 738 N N . GLY A 1 99 ? 31.976 8.511 -17.356 1.00 48.38 99 GLY A N 1
ATOM 739 C CA . GLY A 1 99 ? 33.210 9.261 -17.106 1.00 48.38 99 GLY A CA 1
ATOM 740 C C . GLY A 1 99 ? 33.619 9.269 -15.628 1.00 48.38 99 GLY A C 1
ATOM 741 O O . GLY A 1 99 ? 32.832 9.553 -14.733 1.00 48.38 99 GLY A O 1
ATOM 742 N N . SER A 1 100 ? 34.903 9.004 -15.377 1.00 38.06 100 SER A N 1
ATOM 743 C CA . SER A 1 100 ? 35.501 8.612 -14.087 1.00 38.06 100 SER A CA 1
ATOM 744 C C . SER A 1 100 ? 35.587 9.693 -12.987 1.00 38.06 100 SER A C 1
ATOM 746 O O . SER A 1 100 ? 36.562 9.720 -12.236 1.00 38.06 100 SER A O 1
ATOM 748 N N . ASN A 1 101 ? 34.657 10.646 -12.924 1.00 39.22 101 ASN A N 1
ATOM 749 C CA . ASN A 1 101 ? 34.675 11.750 -11.950 1.00 39.22 101 ASN A CA 1
ATOM 750 C C . ASN A 1 101 ? 33.269 12.208 -11.516 1.00 39.22 101 ASN A C 1
ATOM 752 O O . ASN A 1 101 ? 33.105 13.339 -11.054 1.00 39.22 101 ASN A O 1
ATOM 756 N N . LEU A 1 102 ? 32.248 11.373 -11.701 1.00 44.94 102 LEU A N 1
ATOM 757 C CA . LEU A 1 102 ? 30.855 11.777 -11.557 1.00 44.94 102 LEU A CA 1
ATOM 758 C C . LEU A 1 102 ? 30.204 11.086 -10.358 1.00 44.94 102 LEU A C 1
ATOM 760 O O . LEU A 1 102 ? 30.120 9.871 -10.295 1.00 44.94 102 LEU A O 1
ATOM 764 N N . ALA A 1 103 ? 29.774 11.891 -9.387 1.00 44.34 103 ALA A N 1
ATOM 765 C CA . ALA A 1 103 ? 28.997 11.440 -8.240 1.00 44.34 103 ALA A CA 1
ATOM 766 C C . ALA A 1 103 ? 27.616 10.914 -8.680 1.00 44.34 103 ALA A C 1
ATOM 768 O O . ALA A 1 103 ? 27.104 11.351 -9.708 1.00 44.34 103 ALA A O 1
ATOM 769 N N . ALA A 1 104 ? 26.988 10.073 -7.852 1.00 43.19 104 ALA A N 1
ATOM 770 C CA . ALA A 1 104 ? 25.600 9.586 -7.926 1.00 43.19 104 ALA A CA 1
ATOM 771 C C . ALA A 1 104 ? 24.565 10.553 -8.552 1.00 43.19 104 ALA A C 1
ATOM 773 O O . ALA A 1 104 ? 23.668 10.135 -9.282 1.00 43.19 104 ALA A O 1
ATOM 774 N N . SER A 1 105 ? 24.721 11.865 -8.335 1.00 42.25 105 SER A N 1
ATOM 775 C CA . SER A 1 105 ? 23.896 12.923 -8.932 1.00 42.25 105 SER A CA 1
ATOM 776 C C . SER A 1 105 ? 23.922 12.980 -10.465 1.00 42.25 105 SER A C 1
ATOM 778 O O . SER A 1 105 ? 23.079 13.654 -11.048 1.00 42.25 105 SER A O 1
ATOM 780 N N . HIS A 1 106 ? 24.856 12.294 -11.132 1.00 49.75 106 HIS A N 1
ATOM 781 C CA . HIS A 1 106 ? 25.018 12.327 -12.581 1.00 49.75 106 HIS A CA 1
ATOM 782 C C . HIS A 1 106 ? 24.419 11.143 -13.345 1.00 49.75 106 HIS A C 1
ATOM 784 O O . HIS A 1 106 ? 24.175 11.312 -14.534 1.00 49.75 106 HIS A O 1
ATOM 790 N N . TYR A 1 107 ? 24.092 10.014 -12.707 1.00 51.94 107 TYR A N 1
ATOM 791 C CA . TYR A 1 107 ? 23.267 8.979 -13.352 1.00 51.94 107 TYR A CA 1
ATOM 792 C C . TYR A 1 107 ? 21.862 9.528 -13.593 1.00 51.94 107 TYR A C 1
ATOM 794 O O . TYR A 1 107 ? 21.371 9.507 -14.717 1.00 51.94 107 TYR A O 1
ATOM 802 N N . LEU A 1 108 ? 21.315 10.219 -12.589 1.00 50.44 108 LEU A N 1
ATOM 803 C CA . LEU A 1 108 ? 20.123 11.058 -12.719 1.00 50.44 108 LEU A CA 1
ATOM 804 C C . LEU A 1 108 ? 20.335 12.265 -13.654 1.00 50.44 108 LEU A C 1
ATOM 806 O O . LEU A 1 108 ? 19.352 12.761 -14.194 1.00 50.44 108 LEU A O 1
ATOM 810 N N . ASN A 1 109 ? 21.587 12.696 -13.912 1.00 43.97 109 ASN A N 1
ATOM 811 C CA . ASN A 1 109 ? 21.883 13.685 -14.962 1.00 43.97 109 ASN A CA 1
ATOM 812 C C . ASN A 1 109 ? 22.119 13.096 -16.368 1.00 43.97 109 ASN A C 1
ATOM 814 O O . ASN A 1 109 ? 22.058 13.838 -17.346 1.00 43.97 109 ASN A O 1
ATOM 818 N N . PHE A 1 110 ? 22.344 11.791 -16.527 1.00 48.44 110 PHE A N 1
ATOM 819 C CA . PHE A 1 110 ? 22.148 11.104 -17.811 1.00 48.44 110 PHE A CA 1
ATOM 820 C C . PHE A 1 110 ? 20.645 11.027 -18.116 1.00 48.44 110 PHE A C 1
ATOM 822 O O . PHE A 1 110 ? 20.231 11.154 -19.267 1.00 48.44 110 PHE A O 1
ATOM 829 N N . VAL A 1 111 ? 19.834 10.979 -17.050 1.00 48.53 111 VAL A N 1
ATOM 830 C CA . VAL A 1 111 ? 18.402 11.310 -17.056 1.00 48.53 111 VAL A CA 1
ATOM 831 C C . VAL A 1 111 ? 18.132 12.833 -17.017 1.00 48.53 111 VAL A C 1
ATOM 833 O O . VAL A 1 111 ? 16.977 13.266 -17.055 1.00 48.53 111 VAL A O 1
ATOM 836 N N . ASP A 1 112 ? 19.166 13.691 -17.075 1.00 43.50 112 ASP A N 1
ATOM 837 C CA . ASP A 1 112 ? 19.001 15.075 -17.526 1.00 43.50 112 ASP A CA 1
ATOM 838 C C . ASP A 1 112 ? 18.880 15.019 -19.050 1.00 43.50 112 ASP A C 1
ATOM 840 O O . ASP A 1 112 ? 19.822 15.194 -19.833 1.00 43.50 112 ASP A O 1
ATOM 844 N N . PHE A 1 113 ? 17.637 14.793 -19.468 1.00 48.53 113 PHE A N 1
ATOM 845 C CA . PHE A 1 113 ? 16.958 15.620 -20.454 1.00 48.53 113 PHE A CA 1
ATOM 846 C C . PHE A 1 113 ? 17.445 17.080 -20.336 1.00 48.53 113 PHE A C 1
ATOM 848 O O . PHE A 1 113 ? 16.773 17.930 -19.752 1.00 48.53 113 PHE A O 1
ATOM 855 N N . ASN A 1 114 ? 18.636 17.357 -20.879 1.00 38.19 114 ASN A N 1
ATOM 856 C CA . ASN A 1 114 ? 19.509 18.523 -20.657 1.00 38.19 114 ASN A CA 1
ATOM 857 C C . ASN A 1 114 ? 18.914 19.887 -21.103 1.00 38.19 114 ASN A C 1
ATOM 859 O O . ASN A 1 114 ? 19.635 20.839 -21.403 1.00 38.19 114 ASN A O 1
ATOM 863 N N . ALA A 1 115 ? 17.591 20.014 -21.204 1.00 42.19 115 ALA A N 1
ATOM 864 C CA . ALA A 1 115 ? 16.892 21.202 -21.680 1.00 42.19 115 ALA A CA 1
ATOM 865 C C . ALA A 1 115 ? 15.589 21.534 -20.926 1.00 42.19 115 ALA A C 1
ATOM 867 O O . ALA A 1 115 ? 14.835 22.389 -21.388 1.00 42.19 115 ALA A O 1
ATOM 868 N N . GLY A 1 116 ? 15.314 20.925 -19.766 1.00 47.31 116 GLY A N 1
ATOM 869 C CA . GLY A 1 116 ? 14.166 21.333 -18.945 1.00 47.31 116 GLY A CA 1
ATOM 870 C C . GLY A 1 116 ? 12.797 20.873 -19.461 1.00 47.31 116 GLY A C 1
ATOM 871 O O . GLY A 1 116 ? 11.793 21.513 -19.163 1.00 47.31 116 GLY A O 1
ATOM 872 N N . SER A 1 117 ? 12.732 19.765 -20.197 1.00 50.44 117 SER A N 1
ATOM 873 C CA . SER A 1 117 ? 11.474 19.079 -20.513 1.00 50.44 117 SER A CA 1
ATOM 874 C C . SER A 1 117 ? 11.746 17.597 -20.747 1.00 50.44 117 SER A C 1
ATOM 876 O O . SER A 1 117 ? 12.608 17.291 -21.574 1.00 50.44 117 SER A O 1
ATOM 878 N N . CYS A 1 118 ? 11.019 16.695 -20.080 1.00 61.69 118 CYS A N 1
ATOM 879 C CA . CYS A 1 118 ? 10.928 15.327 -20.585 1.00 61.69 118 CYS A CA 1
ATOM 880 C C . CYS A 1 118 ? 10.061 15.364 -21.837 1.00 61.69 118 CYS A C 1
ATOM 882 O O . CYS A 1 118 ? 8.924 15.826 -21.791 1.00 61.69 118 CYS A O 1
ATOM 884 N N . VAL A 1 119 ? 10.659 15.006 -22.972 1.00 52.97 119 VAL A N 1
ATOM 885 C CA . VAL A 1 119 ? 9.934 14.762 -24.218 1.00 52.97 119 VAL A CA 1
ATOM 886 C C . VAL A 1 119 ? 10.719 13.729 -25.022 1.00 52.97 119 VAL A C 1
ATOM 888 O O . VAL A 1 119 ? 11.793 14.034 -25.543 1.00 52.97 119 VAL A O 1
ATOM 891 N N . THR A 1 120 ? 10.139 12.535 -25.136 1.00 60.62 120 THR A N 1
ATOM 892 C CA . THR A 1 120 ? 10.525 11.382 -25.967 1.00 60.62 120 THR A CA 1
ATOM 893 C C . THR A 1 120 ? 11.957 10.834 -25.795 1.00 60.62 120 THR A C 1
ATOM 895 O O . THR A 1 120 ? 12.925 11.497 -26.179 1.00 60.62 120 THR A O 1
ATOM 898 N N . PRO A 1 121 ? 12.108 9.576 -25.345 1.00 78.44 121 PRO A N 1
ATOM 899 C CA . PRO A 1 121 ? 11.046 8.698 -24.840 1.00 78.44 121 PRO A CA 1
ATOM 900 C C . PRO A 1 121 ? 10.449 9.235 -23.529 1.00 78.44 121 PRO A C 1
ATOM 902 O O . PRO A 1 121 ? 11.019 10.133 -22.914 1.00 78.44 121 PRO A O 1
ATOM 905 N N . ASP A 1 122 ? 9.314 8.692 -23.112 1.00 88.06 122 ASP A N 1
ATOM 906 C CA . ASP A 1 122 ? 8.675 9.027 -21.838 1.00 88.06 122 ASP A CA 1
ATOM 907 C C . ASP A 1 122 ? 9.437 8.400 -20.660 1.00 88.06 122 ASP A C 1
ATOM 909 O O . ASP A 1 122 ? 9.575 9.018 -19.608 1.00 88.06 122 ASP A O 1
ATOM 913 N N . PHE A 1 123 ? 10.031 7.217 -20.846 1.00 89.25 123 PHE A N 1
ATOM 914 C CA . PHE A 1 123 ? 10.882 6.588 -19.832 1.00 89.25 123 PHE A CA 1
ATOM 915 C C . PHE A 1 123 ? 12.067 5.802 -20.418 1.00 89.25 123 PHE A C 1
ATOM 917 O O . PHE A 1 123 ? 12.151 5.548 -21.626 1.00 89.25 123 PHE A O 1
ATOM 924 N N . LEU A 1 124 ? 13.012 5.440 -19.547 1.00 88.31 124 LEU A N 1
ATOM 925 C CA . LEU A 1 124 ? 14.258 4.743 -19.882 1.00 88.31 124 LEU A CA 1
ATOM 926 C C . LEU A 1 124 ? 14.462 3.508 -18.993 1.00 88.31 124 LEU A C 1
ATOM 928 O O . LEU A 1 124 ? 14.363 3.609 -17.776 1.00 88.31 124 LEU A O 1
ATOM 932 N N . TYR A 1 125 ? 14.820 2.382 -19.608 1.00 91.50 125 TYR A N 1
ATOM 933 C CA . TYR A 1 125 ? 15.396 1.211 -18.947 1.00 91.50 125 TYR A CA 1
ATOM 934 C C . TYR A 1 125 ? 16.922 1.245 -19.052 1.00 91.50 125 TYR A C 1
ATOM 936 O O . TYR A 1 125 ? 17.450 1.313 -20.163 1.00 91.50 125 TYR A O 1
ATOM 944 N N . VAL A 1 126 ? 17.606 1.152 -17.917 1.00 90.06 126 VAL A N 1
ATOM 945 C CA . VAL A 1 126 ? 19.067 1.071 -17.802 1.00 90.06 126 VAL A CA 1
ATOM 946 C C . VAL A 1 126 ? 19.456 -0.321 -17.314 1.00 90.06 126 VAL A C 1
ATOM 948 O O . VAL A 1 126 ? 18.849 -0.845 -16.373 1.00 90.06 126 VAL A O 1
ATOM 951 N N . TYR A 1 127 ? 20.456 -0.922 -17.955 1.00 92.06 127 TYR A N 1
ATOM 952 C CA . TYR A 1 127 ? 20.964 -2.242 -17.592 1.00 92.06 127 TYR A CA 1
ATOM 953 C C . TYR A 1 127 ? 22.356 -2.072 -16.996 1.00 92.06 127 TYR A C 1
ATOM 955 O O . TYR A 1 127 ? 23.330 -1.911 -17.721 1.00 92.06 127 TYR A O 1
ATOM 963 N N . ASP A 1 128 ? 22.457 -2.099 -15.667 1.00 87.62 128 ASP A N 1
ATOM 964 C CA . ASP A 1 128 ? 23.756 -2.006 -15.005 1.00 87.62 128 ASP A CA 1
ATOM 965 C C . ASP A 1 128 ? 24.462 -3.361 -15.095 1.00 87.62 128 ASP A C 1
ATOM 967 O O . ASP A 1 128 ? 24.285 -4.215 -14.229 1.00 87.62 128 ASP A O 1
ATOM 971 N N . GLU A 1 129 ? 25.203 -3.598 -16.180 1.00 88.31 129 GLU A N 1
ATOM 972 C CA . GLU A 1 129 ? 25.768 -4.914 -16.502 1.00 88.31 129 GLU A CA 1
ATOM 973 C C . GLU A 1 129 ? 26.591 -5.509 -15.345 1.00 88.31 129 GLU A C 1
ATOM 975 O O . GLU A 1 129 ? 26.513 -6.716 -15.094 1.00 88.31 129 GLU A O 1
ATOM 980 N N . ASP A 1 130 ? 27.343 -4.682 -14.615 1.00 83.50 130 ASP A N 1
ATOM 981 C CA . ASP A 1 130 ? 28.278 -5.115 -13.574 1.00 83.50 130 ASP A CA 1
ATOM 982 C C . ASP A 1 130 ? 27.924 -4.658 -12.150 1.00 83.50 130 ASP A C 1
ATOM 984 O O . ASP A 1 130 ? 28.646 -5.010 -11.213 1.00 83.50 130 ASP A O 1
ATOM 988 N N . GLY A 1 131 ? 26.814 -3.937 -11.971 1.00 82.75 131 GLY A N 1
ATOM 989 C CA . GLY A 1 131 ? 26.367 -3.415 -10.675 1.00 82.75 131 GLY A CA 1
ATOM 990 C C . GLY A 1 131 ? 27.131 -2.174 -10.207 1.00 82.75 131 GLY A C 1
ATOM 991 O O . GLY A 1 131 ? 27.011 -1.785 -9.040 1.00 82.75 131 GLY A O 1
ATOM 992 N N . SER A 1 132 ? 27.956 -1.566 -11.064 1.00 82.25 132 SER A N 1
ATOM 993 C CA . SER A 1 132 ? 28.761 -0.393 -10.710 1.00 82.25 132 SER A CA 1
ATOM 994 C C . SER A 1 132 ? 27.911 0.842 -10.400 1.00 82.25 132 SER A C 1
ATOM 996 O O . SER A 1 132 ? 28.242 1.585 -9.474 1.00 82.25 132 SER A O 1
ATOM 998 N N . ILE A 1 133 ? 26.778 1.030 -11.081 1.00 79.19 133 ILE A N 1
ATOM 999 C CA . ILE A 1 133 ? 25.814 2.102 -10.787 1.00 79.19 133 ILE A CA 1
ATOM 1000 C C . ILE A 1 133 ? 25.201 1.871 -9.406 1.00 79.19 133 ILE A C 1
ATOM 1002 O O . ILE A 1 133 ? 25.174 2.782 -8.577 1.00 79.19 133 ILE A O 1
ATOM 1006 N N . PHE A 1 134 ? 24.757 0.648 -9.112 1.00 79.69 134 PHE A N 1
ATOM 1007 C CA . PHE A 1 134 ? 24.213 0.311 -7.791 1.00 79.69 134 PHE A CA 1
ATOM 1008 C C . PHE A 1 134 ? 25.273 0.477 -6.693 1.00 79.69 134 PHE A C 1
ATOM 1010 O O . PHE A 1 134 ? 24.968 0.944 -5.593 1.00 79.69 134 PHE A O 1
ATOM 1017 N N . GLN A 1 135 ? 26.532 0.143 -6.981 1.00 78.56 135 GLN A N 1
ATOM 1018 C CA . GLN A 1 135 ? 27.651 0.349 -6.064 1.00 78.56 135 GLN A CA 1
ATOM 1019 C C . GLN A 1 135 ? 27.917 1.830 -5.788 1.00 78.56 135 GLN A C 1
ATOM 1021 O O . GLN A 1 135 ? 28.184 2.184 -4.637 1.00 78.56 135 GLN A O 1
ATOM 1026 N N . ASP A 1 136 ? 27.818 2.689 -6.797 1.00 76.31 136 ASP A N 1
ATOM 1027 C CA . ASP A 1 136 ? 27.994 4.133 -6.646 1.00 76.31 136 ASP A CA 1
ATOM 1028 C C . ASP A 1 136 ? 26.834 4.791 -5.883 1.00 76.31 136 ASP A C 1
ATOM 1030 O O . ASP A 1 136 ? 27.060 5.722 -5.106 1.00 76.31 136 ASP A O 1
ATOM 1034 N N . LEU A 1 137 ? 25.598 4.323 -6.098 1.00 73.62 137 LEU A N 1
ATOM 1035 C CA . LEU A 1 137 ? 24.388 4.884 -5.486 1.00 73.62 137 LEU A CA 1
ATOM 1036 C C . LEU A 1 137 ? 24.188 4.426 -4.039 1.00 73.62 137 LEU A C 1
ATOM 1038 O O . LEU A 1 137 ? 23.895 5.246 -3.169 1.00 73.62 137 LEU A O 1
ATOM 1042 N N . PHE A 1 138 ? 24.362 3.131 -3.776 1.00 73.00 138 PHE A N 1
ATOM 1043 C CA . PHE A 1 138 ? 24.017 2.514 -2.492 1.00 73.00 138 PHE A CA 1
ATOM 1044 C C . PHE A 1 138 ? 25.247 2.046 -1.697 1.00 73.00 138 PHE A C 1
ATOM 1046 O O . PHE A 1 138 ? 25.137 1.650 -0.538 1.00 73.00 138 PHE A O 1
ATOM 1053 N N . GLY A 1 139 ? 26.445 2.114 -2.281 1.00 70.06 139 GLY A N 1
ATOM 1054 C CA . GLY A 1 139 ? 27.686 1.643 -1.672 1.00 70.06 139 GLY A CA 1
ATOM 1055 C C . GLY A 1 139 ? 27.983 0.164 -1.949 1.00 70.06 139 GLY A C 1
ATOM 1056 O O . GLY A 1 139 ? 27.119 -0.638 -2.311 1.00 70.06 139 GLY A O 1
ATOM 1057 N N . SER A 1 140 ? 29.245 -0.230 -1.752 1.00 62.09 140 SER A N 1
ATOM 1058 C CA . SER A 1 140 ? 29.757 -1.569 -2.097 1.00 62.09 140 SER A CA 1
ATOM 1059 C C . SER A 1 140 ? 29.182 -2.719 -1.262 1.00 62.09 140 SER A C 1
ATOM 1061 O O . SER A 1 140 ? 29.163 -3.855 -1.729 1.00 62.09 140 SER A O 1
ATOM 1063 N N . VAL A 1 141 ? 28.706 -2.434 -0.045 1.00 53.97 141 VAL A N 1
ATOM 1064 C CA . VAL A 1 141 ? 28.053 -3.414 0.843 1.00 53.97 141 VAL A CA 1
ATOM 1065 C C . VAL A 1 141 ? 26.576 -3.591 0.464 1.00 53.97 141 VAL A C 1
ATOM 1067 O O . VAL A 1 141 ? 26.024 -4.675 0.606 1.00 53.97 141 VAL A O 1
ATOM 1070 N N . VAL A 1 142 ? 25.916 -2.564 -0.068 1.00 53.91 142 VAL A N 1
ATOM 1071 C CA . VAL A 1 142 ? 24.490 -2.667 -0.413 1.00 53.91 142 VAL A CA 1
ATOM 1072 C C . VAL A 1 142 ? 24.312 -3.291 -1.804 1.00 53.91 142 VAL A C 1
ATOM 1074 O O . VAL A 1 142 ? 23.516 -4.207 -1.980 1.00 53.91 142 VAL A O 1
ATOM 1077 N N . SER A 1 143 ? 25.154 -2.907 -2.765 1.00 53.78 143 SER A N 1
ATOM 1078 C CA . SER A 1 143 ? 25.105 -3.380 -4.164 1.00 53.78 143 SER A CA 1
ATOM 1079 C C . SER A 1 143 ? 25.375 -4.873 -4.380 1.00 53.78 143 SER A C 1
ATOM 1081 O O . SER A 1 143 ? 24.738 -5.478 -5.237 1.00 53.78 143 SER A O 1
ATOM 1083 N N . ASN A 1 144 ? 26.290 -5.471 -3.606 1.00 49.62 144 ASN A N 1
ATOM 1084 C CA . ASN A 1 144 ? 26.707 -6.872 -3.777 1.00 49.62 144 ASN A CA 1
ATOM 1085 C C . ASN A 1 144 ? 26.275 -7.799 -2.629 1.00 49.62 144 ASN A C 1
ATOM 1087 O O . ASN A 1 144 ? 26.442 -9.010 -2.740 1.00 49.62 144 ASN A O 1
ATOM 1091 N N . THR A 1 145 ? 25.766 -7.251 -1.519 1.00 44.69 145 THR A N 1
ATOM 1092 C CA . THR A 1 145 ? 25.395 -8.036 -0.325 1.00 44.69 145 THR A CA 1
ATOM 1093 C C . THR A 1 145 ? 24.017 -7.711 0.262 1.00 44.69 145 THR A C 1
ATOM 1095 O O . THR A 1 145 ? 23.578 -8.469 1.120 1.00 44.69 145 THR A O 1
ATOM 1098 N N . ALA A 1 146 ? 23.310 -6.657 -0.182 1.00 49.47 146 ALA A N 1
ATOM 1099 C CA . ALA A 1 146 ? 21.966 -6.327 0.327 1.00 49.47 146 ALA A CA 1
ATOM 1100 C C . ALA A 1 146 ? 20.800 -6.708 -0.606 1.00 49.47 146 ALA A C 1
ATOM 1102 O O . ALA A 1 146 ? 19.655 -6.439 -0.263 1.00 49.47 146 ALA A O 1
ATOM 1103 N N . GLY A 1 147 ? 21.057 -7.347 -1.753 1.00 67.12 147 GLY A N 1
ATOM 1104 C CA . GLY A 1 147 ? 19.994 -7.979 -2.549 1.00 67.12 147 GLY A CA 1
ATOM 1105 C C . GLY A 1 147 ? 19.065 -7.034 -3.327 1.00 67.12 147 GLY A C 1
ATOM 1106 O O . GLY A 1 147 ? 17.973 -7.453 -3.691 1.00 67.12 147 GLY A O 1
ATOM 1107 N N . ILE A 1 148 ? 19.468 -5.787 -3.608 1.00 77.50 148 ILE A N 1
ATOM 1108 C CA . ILE A 1 148 ? 18.676 -4.871 -4.453 1.00 77.50 148 ILE A CA 1
ATOM 1109 C C . ILE A 1 148 ? 18.818 -5.279 -5.928 1.00 77.50 148 ILE A C 1
ATOM 1111 O O . ILE A 1 148 ? 19.860 -5.043 -6.550 1.00 77.50 148 ILE A O 1
ATOM 1115 N N . LEU A 1 149 ? 17.768 -5.897 -6.478 1.00 82.69 149 LEU A N 1
ATOM 1116 C CA . LEU A 1 149 ? 17.718 -6.421 -7.852 1.00 82.69 149 LEU A CA 1
ATOM 1117 C C . LEU A 1 149 ? 17.426 -5.338 -8.905 1.00 82.69 149 LEU A C 1
ATOM 1119 O O . LEU A 1 149 ? 17.826 -5.474 -10.065 1.00 82.69 149 LEU A O 1
ATOM 1123 N N . GLY A 1 150 ? 16.764 -4.259 -8.498 1.00 86.44 150 GLY A N 1
ATOM 1124 C CA . GLY A 1 150 ? 16.383 -3.139 -9.342 1.00 86.44 150 GLY A CA 1
ATOM 1125 C C . GLY A 1 150 ? 15.979 -1.923 -8.510 1.00 86.44 150 GLY A C 1
ATOM 1126 O O . GLY A 1 150 ? 15.935 -1.984 -7.282 1.00 86.44 150 GLY A O 1
ATOM 1127 N N . PHE A 1 151 ? 15.773 -0.797 -9.186 1.00 86.31 151 PHE A N 1
ATOM 1128 C CA . PHE A 1 151 ? 14.991 0.316 -8.652 1.00 86.31 151 PHE A CA 1
ATOM 1129 C C . PHE A 1 151 ? 14.362 1.100 -9.804 1.00 86.31 151 PHE A C 1
ATOM 1131 O O . PHE A 1 151 ? 14.925 1.202 -10.901 1.00 86.31 151 PHE A O 1
ATOM 1138 N N . ALA A 1 152 ? 13.227 1.733 -9.544 1.00 88.50 152 ALA A N 1
ATOM 1139 C CA . ALA A 1 152 ? 12.527 2.548 -10.520 1.00 88.50 152 ALA A CA 1
ATOM 1140 C C . ALA A 1 152 ? 11.734 3.665 -9.852 1.00 88.50 152 ALA A C 1
ATOM 1142 O O . ALA A 1 152 ? 11.448 3.630 -8.658 1.00 88.50 152 ALA A O 1
ATOM 1143 N N . SER A 1 153 ? 11.412 4.699 -10.626 1.00 85.69 153 SER A N 1
ATOM 1144 C CA . SER A 1 153 ? 10.683 5.855 -10.108 1.00 85.69 153 SER A CA 1
ATOM 1145 C C . SER A 1 153 ? 10.103 6.715 -11.237 1.00 85.69 153 SER A C 1
ATOM 1147 O O . SER A 1 153 ? 10.742 6.864 -12.292 1.00 85.69 153 SER A O 1
ATOM 1149 N N . PRO A 1 154 ? 8.919 7.324 -11.039 1.00 88.62 154 PRO A N 1
ATOM 1150 C CA . PRO A 1 154 ? 8.501 8.478 -11.819 1.00 88.62 154 PRO A CA 1
ATOM 1151 C C . PRO A 1 154 ? 9.335 9.707 -11.416 1.00 88.62 154 PRO A C 1
ATOM 1153 O O . PRO A 1 154 ? 9.515 10.020 -10.247 1.00 88.62 154 PRO A O 1
ATOM 1156 N N . LEU A 1 155 ? 9.865 10.433 -12.397 1.00 83.06 155 LEU A N 1
ATOM 1157 C CA . LEU A 1 155 ? 10.888 11.460 -12.175 1.00 83.06 155 LEU A CA 1
ATOM 1158 C C . LEU A 1 155 ? 10.395 12.895 -12.329 1.00 83.06 155 LEU A C 1
ATOM 1160 O O . LEU A 1 155 ? 10.972 13.812 -11.741 1.00 83.06 155 LEU A O 1
ATOM 1164 N N . ARG A 1 156 ? 9.406 13.140 -13.196 1.00 85.06 156 ARG A N 1
ATOM 1165 C CA . ARG A 1 156 ? 8.900 14.498 -13.446 1.00 85.06 156 ARG A CA 1
ATOM 1166 C C . ARG A 1 156 ? 7.399 14.513 -13.601 1.00 85.06 156 ARG A C 1
ATOM 1168 O O . ARG A 1 156 ? 6.825 13.662 -14.276 1.00 85.06 156 ARG A O 1
ATOM 1175 N N . PHE A 1 157 ? 6.809 15.588 -13.101 1.00 87.25 157 PHE A N 1
ATOM 1176 C CA . PHE A 1 157 ? 5.369 15.755 -13.040 1.00 87.25 157 PHE A CA 1
ATOM 1177 C C . PHE A 1 157 ? 4.938 17.089 -13.651 1.00 87.25 157 PHE A C 1
ATOM 1179 O O . PHE A 1 157 ? 5.634 18.104 -13.532 1.00 87.25 157 PHE A O 1
ATOM 1186 N N . SER A 1 158 ? 3.774 17.109 -14.293 1.00 87.75 158 SER A N 1
ATOM 1187 C CA . SER A 1 158 ? 3.120 18.327 -14.770 1.00 87.75 158 SER A CA 1
ATOM 1188 C C . SER A 1 158 ? 1.632 18.274 -14.453 1.00 87.75 158 SER A C 1
ATOM 1190 O O . SER A 1 158 ? 0.919 17.393 -14.919 1.00 87.75 158 SER A O 1
ATOM 1192 N N . GLY A 1 159 ? 1.133 19.204 -13.635 1.00 88.12 159 GLY A N 1
ATOM 1193 C CA . GLY A 1 159 ? -0.240 19.095 -13.133 1.00 88.12 159 GLY A CA 1
ATOM 1194 C C . GLY A 1 159 ? -0.387 17.854 -12.250 1.00 88.12 159 GLY A C 1
ATOM 1195 O O . GLY A 1 159 ? 0.292 17.786 -11.235 1.00 88.12 159 GLY A O 1
ATOM 1196 N N . ASN A 1 160 ? -1.235 16.899 -12.643 1.00 88.31 160 ASN A N 1
ATOM 1197 C CA . ASN A 1 160 ? -1.372 15.576 -12.006 1.00 88.31 160 ASN A CA 1
ATOM 1198 C C . ASN A 1 160 ? -0.793 14.446 -12.880 1.00 88.31 160 ASN A C 1
ATOM 1200 O O . ASN A 1 160 ? -1.060 13.273 -12.634 1.00 88.31 160 ASN A O 1
ATOM 1204 N N . GLU A 1 161 ? -0.007 14.791 -13.900 1.00 92.50 161 GLU A N 1
ATOM 1205 C CA . GLU A 1 161 ? 0.500 13.838 -14.880 1.00 92.50 161 GLU A CA 1
ATOM 1206 C C . GLU A 1 161 ? 1.980 13.518 -14.651 1.00 92.50 161 GLU A C 1
ATOM 1208 O O . GLU A 1 161 ? 2.789 14.427 -14.433 1.00 92.50 161 GLU A O 1
ATOM 1213 N N . ILE A 1 162 ? 2.339 12.239 -14.744 1.00 92.50 162 ILE A N 1
ATOM 1214 C CA . ILE A 1 162 ? 3.727 11.788 -14.852 1.00 92.50 162 ILE A CA 1
ATOM 1215 C C . ILE A 1 162 ? 4.181 12.029 -16.288 1.00 92.50 162 ILE A C 1
ATOM 1217 O O . ILE A 1 162 ? 3.524 11.632 -17.241 1.00 92.50 162 ILE A O 1
ATOM 1221 N N . THR A 1 163 ? 5.322 12.687 -16.441 1.00 89.81 163 THR A N 1
ATOM 1222 C CA . THR A 1 163 ? 5.888 13.053 -17.751 1.00 89.81 163 THR A CA 1
ATOM 1223 C C . THR A 1 163 ? 7.229 12.384 -18.020 1.00 89.81 163 THR A C 1
ATOM 1225 O O . THR A 1 163 ? 7.820 12.587 -19.078 1.00 89.81 163 THR A O 1
ATOM 1228 N N . CYS A 1 164 ? 7.761 11.661 -17.032 1.00 87.31 164 CYS A N 1
ATOM 1229 C CA . CYS A 1 164 ? 9.092 11.082 -17.087 1.00 87.31 164 CYS A CA 1
ATOM 1230 C C . CYS A 1 164 ? 9.248 9.965 -16.064 1.00 87.31 164 CYS A C 1
ATOM 1232 O O . CYS A 1 164 ? 8.828 10.153 -14.925 1.00 87.31 164 CYS A O 1
ATOM 1234 N N . GLY A 1 165 ? 9.920 8.876 -16.425 1.00 87.69 165 GLY A N 1
ATOM 1235 C CA . GLY A 1 165 ? 10.240 7.788 -15.502 1.00 87.69 165 GLY A CA 1
ATOM 1236 C C . GLY A 1 165 ? 11.543 7.080 -15.855 1.00 87.69 165 GLY A C 1
ATOM 1237 O O . GLY A 1 165 ? 12.101 7.270 -16.940 1.00 87.69 165 GLY A O 1
ATOM 1238 N N . VAL A 1 166 ? 12.039 6.263 -14.935 1.00 88.75 166 VAL A N 1
ATOM 1239 C CA . VAL A 1 166 ? 13.232 5.441 -15.155 1.00 88.75 166 VAL A CA 1
ATOM 1240 C C . VAL A 1 166 ? 13.110 4.099 -14.453 1.00 88.75 166 VAL A C 1
ATOM 1242 O O . VAL A 1 166 ? 12.456 3.998 -13.417 1.00 88.75 166 VAL A O 1
ATOM 1245 N N . VAL A 1 167 ? 13.765 3.093 -15.025 1.00 91.31 167 VAL A N 1
ATOM 1246 C CA . VAL A 1 167 ? 13.927 1.757 -14.461 1.00 91.31 167 VAL A CA 1
ATOM 1247 C C . VAL A 1 167 ? 15.392 1.347 -14.572 1.00 91.31 167 VAL A C 1
ATOM 1249 O O . VAL A 1 167 ? 15.970 1.425 -15.655 1.00 91.31 167 VAL A O 1
ATOM 1252 N N . PHE A 1 168 ? 15.987 0.890 -13.476 1.00 90.25 168 PHE A N 1
ATOM 1253 C CA . PHE A 1 168 ? 17.341 0.347 -13.416 1.00 90.25 168 PHE A CA 1
ATOM 1254 C C . PHE A 1 168 ? 17.296 -1.112 -12.971 1.00 90.25 168 PHE A C 1
ATOM 1256 O O . PHE A 1 168 ? 16.612 -1.450 -12.008 1.00 90.25 168 PHE A O 1
ATOM 1263 N N . LEU A 1 169 ? 18.064 -1.968 -13.646 1.00 90.94 169 LEU A N 1
ATOM 1264 C CA . LEU A 1 169 ? 18.220 -3.383 -13.298 1.00 90.94 169 LEU A CA 1
ATOM 1265 C C . LEU A 1 169 ? 19.679 -3.675 -12.931 1.00 90.94 169 LEU A C 1
ATOM 1267 O O . LEU A 1 169 ? 20.582 -3.248 -13.652 1.00 90.94 169 LEU A O 1
ATOM 1271 N N . ASN A 1 170 ? 19.905 -4.415 -11.842 1.00 87.19 170 ASN A N 1
ATOM 1272 C CA . ASN A 1 170 ? 21.240 -4.704 -11.311 1.00 87.19 170 ASN A CA 1
ATOM 1273 C C . ASN A 1 170 ? 21.809 -6.024 -11.852 1.00 87.19 170 ASN A C 1
ATOM 1275 O O . ASN A 1 170 ? 21.473 -7.114 -11.386 1.00 87.19 170 ASN A O 1
ATOM 1279 N N . GLY A 1 171 ? 22.729 -5.939 -12.806 1.00 86.94 171 GLY A N 1
ATOM 1280 C CA . GLY A 1 171 ? 23.375 -7.084 -13.438 1.00 86.94 171 GLY A CA 1
ATOM 1281 C C . GLY A 1 171 ? 24.318 -7.868 -12.531 1.00 86.94 171 GLY A C 1
ATOM 1282 O O . GLY A 1 171 ? 24.487 -9.065 -12.768 1.00 86.94 171 GLY A O 1
ATOM 1283 N N . ALA A 1 172 ? 24.884 -7.265 -11.475 1.00 82.00 172 ALA A N 1
ATOM 1284 C CA . ALA A 1 172 ? 25.801 -7.960 -10.560 1.00 82.00 172 ALA A CA 1
ATOM 1285 C C . ALA A 1 172 ? 25.155 -9.182 -9.897 1.00 82.00 172 ALA A C 1
ATOM 1287 O O . ALA A 1 172 ? 25.803 -10.221 -9.749 1.00 82.00 172 ALA A O 1
ATOM 1288 N N . LEU A 1 173 ? 23.868 -9.082 -9.557 1.00 76.44 173 LEU A N 1
ATOM 1289 C CA . LEU A 1 173 ? 23.120 -10.147 -8.886 1.00 76.44 173 LEU A CA 1
ATOM 1290 C C . LEU A 1 173 ? 22.626 -11.230 -9.858 1.00 76.44 173 LEU A C 1
ATOM 1292 O O . LEU A 1 173 ? 22.397 -12.363 -9.451 1.00 76.44 173 LEU A O 1
ATOM 1296 N N . PHE A 1 174 ? 22.568 -10.934 -11.161 1.00 75.75 174 PHE A N 1
ATOM 1297 C CA . PHE A 1 174 ? 22.208 -11.896 -12.213 1.00 75.75 174 PHE A CA 1
ATOM 1298 C C . PHE A 1 174 ? 23.424 -12.599 -12.845 1.00 75.75 174 PHE A C 1
ATOM 1300 O O . PHE A 1 174 ? 23.313 -13.297 -13.865 1.00 75.75 174 PHE A O 1
ATOM 1307 N N . GLN A 1 175 ? 24.617 -12.436 -12.270 1.00 69.75 175 GLN A N 1
ATOM 1308 C CA . GLN A 1 175 ? 25.798 -13.186 -12.689 1.00 69.75 175 GLN A CA 1
ATOM 1309 C C . GLN A 1 175 ? 25.733 -14.621 -12.156 1.00 69.75 175 GLN A C 1
ATOM 1311 O O . GLN A 1 175 ? 25.537 -14.863 -10.965 1.00 69.75 175 GLN A O 1
ATOM 1316 N N . MET A 1 176 ? 25.937 -15.602 -13.041 1.00 52.72 176 MET A N 1
ATOM 1317 C CA . MET A 1 176 ? 25.968 -17.013 -12.649 1.00 52.72 176 MET A CA 1
ATOM 1318 C C . MET A 1 176 ? 27.023 -17.264 -11.557 1.00 52.72 176 MET A C 1
ATOM 1320 O O . MET A 1 176 ? 28.223 -17.212 -11.826 1.00 52.72 176 MET A O 1
ATOM 1324 N N . GLY A 1 177 ? 26.568 -17.592 -10.344 1.00 49.50 177 GLY A N 1
ATOM 1325 C CA . GLY A 1 177 ? 27.419 -17.931 -9.199 1.00 49.50 177 GLY A CA 1
ATOM 1326 C C . GLY A 1 177 ? 27.757 -16.778 -8.246 1.00 49.50 177 GLY A C 1
ATOM 1327 O O . GLY A 1 177 ? 28.526 -17.021 -7.318 1.00 49.50 177 GLY A O 1
ATOM 1328 N N . ALA A 1 178 ? 27.212 -15.570 -8.450 1.00 54.91 178 ALA A N 1
ATOM 1329 C CA . ALA A 1 178 ? 27.309 -14.468 -7.482 1.00 54.91 178 ALA A CA 1
ATOM 1330 C C . ALA A 1 178 ? 26.457 -14.744 -6.232 1.00 54.91 178 ALA A C 1
ATOM 1332 O O . ALA A 1 178 ? 26.938 -14.594 -5.112 1.00 54.91 178 ALA A O 1
ATOM 1333 N N . ASP A 1 179 ? 25.252 -15.270 -6.445 1.00 57.00 179 ASP A N 1
ATOM 1334 C CA . ASP A 1 179 ? 24.407 -15.880 -5.427 1.00 57.00 179 ASP A CA 1
ATOM 1335 C C . ASP A 1 179 ? 23.729 -17.119 -6.054 1.00 57.00 179 ASP A C 1
ATOM 1337 O O . ASP A 1 179 ? 23.086 -16.999 -7.104 1.00 57.00 179 ASP A O 1
ATOM 1341 N N . PRO A 1 180 ? 23.934 -18.338 -5.517 1.00 53.62 180 PRO A N 1
ATOM 1342 C CA . PRO A 1 180 ? 23.274 -19.536 -6.028 1.00 53.62 180 PRO A CA 1
ATOM 1343 C C . PRO A 1 180 ? 21.745 -19.489 -5.883 1.00 53.62 180 PRO A C 1
ATOM 1345 O O . PRO A 1 180 ? 21.073 -20.182 -6.649 1.00 53.62 180 PRO A O 1
ATOM 1348 N N . ASP A 1 181 ? 21.219 -18.667 -4.972 1.00 53.78 181 ASP A N 1
ATOM 1349 C CA . ASP A 1 181 ? 19.793 -18.553 -4.654 1.00 53.78 181 ASP A CA 1
ATOM 1350 C C . ASP A 1 181 ? 19.091 -17.437 -5.466 1.00 53.78 181 ASP A C 1
ATOM 1352 O O . ASP A 1 181 ? 17.878 -17.481 -5.655 1.00 53.78 181 ASP A O 1
ATOM 1356 N N . LEU A 1 182 ? 19.848 -16.499 -6.060 1.00 60.88 182 LEU A N 1
ATOM 1357 C CA . LEU A 1 182 ? 19.361 -15.471 -7.006 1.00 60.88 182 LEU A CA 1
ATOM 1358 C C . LEU A 1 182 ? 19.815 -15.728 -8.449 1.00 60.88 182 LEU A C 1
ATOM 1360 O O . LEU A 1 182 ? 19.938 -14.795 -9.245 1.00 60.88 182 LEU A O 1
ATOM 1364 N N . SER A 1 183 ? 20.107 -16.989 -8.793 1.00 55.84 183 SER A N 1
ATOM 1365 C CA . SER A 1 183 ? 20.637 -17.343 -10.113 1.00 55.84 183 SER A CA 1
ATOM 1366 C C . SER A 1 183 ? 19.793 -16.668 -11.197 1.00 55.84 183 SER A C 1
ATOM 1368 O O . SER A 1 183 ? 18.584 -16.864 -11.193 1.00 55.84 183 SER A O 1
ATOM 1370 N N . GLY A 1 184 ? 20.404 -15.830 -12.049 1.00 61.44 184 GLY A N 1
ATOM 1371 C CA . GLY A 1 184 ? 19.729 -14.954 -13.019 1.00 61.44 184 GLY A CA 1
ATOM 1372 C C . GLY A 1 184 ? 18.934 -15.695 -14.092 1.00 61.44 184 GLY A C 1
ATOM 1373 O O . GLY A 1 184 ? 19.275 -15.666 -15.276 1.00 61.44 184 GLY A O 1
ATOM 1374 N N . THR A 1 185 ? 17.892 -16.401 -13.665 1.00 76.75 185 THR A N 1
ATOM 1375 C CA . THR A 1 185 ? 16.962 -17.113 -14.518 1.00 76.75 185 THR A CA 1
ATOM 1376 C C . THR A 1 185 ? 16.178 -16.095 -15.347 1.00 76.75 185 THR A C 1
ATOM 1378 O O . THR A 1 185 ? 15.963 -14.958 -14.905 1.00 76.75 185 THR A O 1
ATOM 1381 N N . PRO A 1 186 ? 15.763 -16.470 -16.567 1.00 79.94 186 PRO A N 1
ATOM 1382 C CA . PRO A 1 186 ? 14.850 -15.664 -17.373 1.00 79.94 186 PRO A CA 1
ATOM 1383 C C . PRO A 1 186 ? 13.635 -15.150 -16.591 1.00 79.94 186 PRO A C 1
ATOM 1385 O O . PRO A 1 186 ? 13.200 -14.012 -16.780 1.00 79.94 186 PRO A O 1
ATOM 1388 N N . GLU A 1 187 ? 13.113 -15.981 -15.700 1.00 81.19 187 GLU A N 1
ATOM 1389 C CA . GLU A 1 187 ? 11.921 -15.733 -14.907 1.00 81.19 187 GLU A CA 1
ATOM 1390 C C . GLU A 1 187 ? 12.176 -14.704 -13.801 1.00 81.19 187 GLU A C 1
ATOM 1392 O O . GLU A 1 187 ? 11.447 -13.718 -13.720 1.00 81.19 187 GLU A O 1
ATOM 1397 N N . THR A 1 188 ? 13.260 -14.835 -13.027 1.00 81.75 188 THR A N 1
ATOM 1398 C CA . THR A 1 188 ? 13.632 -13.833 -12.009 1.00 81.75 188 THR A CA 1
ATOM 1399 C C . THR A 1 188 ? 13.833 -12.455 -12.638 1.00 81.75 188 THR A C 1
ATOM 1401 O O . THR A 1 188 ? 13.318 -11.463 -12.129 1.00 81.75 188 THR A O 1
ATOM 1404 N N . ILE A 1 189 ? 14.529 -12.373 -13.777 1.00 86.00 189 ILE A N 1
ATOM 1405 C CA . ILE A 1 189 ? 14.758 -11.087 -14.454 1.00 86.00 189 ILE A CA 1
ATOM 1406 C C . ILE A 1 189 ? 13.440 -10.506 -14.977 1.00 86.00 189 ILE A C 1
ATOM 1408 O O . ILE A 1 189 ? 13.227 -9.299 -14.883 1.00 86.00 189 ILE A O 1
ATOM 1412 N N . SER A 1 190 ? 12.546 -11.346 -15.505 1.00 88.19 190 SER A N 1
ATOM 1413 C CA . SER A 1 190 ? 11.223 -10.906 -15.967 1.00 88.19 190 SER A CA 1
ATOM 1414 C C . SER A 1 190 ? 10.347 -10.406 -14.816 1.00 88.19 190 SER A C 1
ATOM 1416 O O . SER A 1 190 ? 9.675 -9.388 -14.976 1.00 88.19 190 SER A O 1
ATOM 1418 N N . SER A 1 191 ? 10.382 -11.070 -13.658 1.00 87.56 191 SER A N 1
ATOM 1419 C CA . SER A 1 191 ? 9.667 -10.644 -12.451 1.00 87.56 191 SER A CA 1
ATOM 1420 C C . SER A 1 191 ? 10.175 -9.289 -11.959 1.00 87.56 191 SER A C 1
ATOM 1422 O O . SER A 1 191 ? 9.387 -8.352 -11.861 1.00 87.56 191 SER A O 1
ATOM 1424 N N . VAL A 1 192 ? 11.494 -9.123 -11.800 1.00 89.56 192 VAL A N 1
ATOM 1425 C CA . VAL A 1 192 ? 12.103 -7.841 -11.398 1.00 89.56 192 VAL A CA 1
ATOM 1426 C C . VAL A 1 192 ? 11.785 -6.746 -12.415 1.00 89.56 192 VAL A C 1
ATOM 1428 O O . VAL A 1 192 ? 11.309 -5.682 -12.045 1.00 89.56 192 VAL A O 1
ATOM 1431 N N . ALA A 1 193 ? 11.950 -6.997 -13.716 1.00 92.25 193 ALA A N 1
ATOM 1432 C CA . ALA A 1 193 ? 11.621 -6.002 -14.739 1.00 92.25 193 ALA A CA 1
ATOM 1433 C C . ALA A 1 193 ? 10.139 -5.582 -14.717 1.00 92.25 193 ALA A C 1
ATOM 1435 O O . ALA A 1 193 ? 9.836 -4.432 -15.043 1.00 92.25 193 ALA A O 1
ATOM 1436 N N . THR A 1 194 ? 9.232 -6.494 -14.348 1.00 94.31 194 THR A N 1
ATOM 1437 C CA . THR A 1 194 ? 7.793 -6.220 -14.192 1.00 94.31 194 THR A CA 1
ATOM 1438 C C . THR A 1 194 ? 7.509 -5.444 -12.908 1.00 94.31 194 THR A C 1
ATOM 1440 O O . THR A 1 194 ? 6.758 -4.472 -12.960 1.00 94.31 194 THR A O 1
ATOM 1443 N N . HIS A 1 195 ? 8.144 -5.812 -11.795 1.00 93.50 195 HIS A N 1
ATOM 1444 C CA . HIS A 1 195 ? 8.067 -5.120 -10.507 1.00 93.50 195 HIS A CA 1
ATOM 1445 C C . HIS A 1 195 ? 8.535 -3.665 -10.621 1.00 93.50 195 HIS A C 1
ATOM 1447 O O . HIS A 1 195 ? 7.786 -2.732 -10.335 1.00 93.50 195 HIS A O 1
ATOM 1453 N N . GLU A 1 196 ? 9.735 -3.452 -11.160 1.00 93.19 196 GLU A N 1
ATOM 1454 C CA . GLU A 1 196 ? 10.293 -2.109 -11.324 1.00 93.19 196 GLU A CA 1
ATOM 1455 C C . GLU A 1 196 ? 9.475 -1.258 -12.304 1.00 93.19 196 GLU A C 1
ATOM 1457 O O . GLU A 1 196 ? 9.333 -0.044 -12.143 1.00 93.19 196 GLU A O 1
ATOM 1462 N N . LEU A 1 197 ? 8.867 -1.880 -13.319 1.00 95.19 197 LEU A N 1
ATOM 1463 C CA . LEU A 1 197 ? 7.927 -1.165 -14.177 1.00 95.19 197 LEU A CA 1
ATOM 1464 C C . LEU A 1 197 ? 6.715 -0.662 -13.384 1.00 95.19 197 LEU A C 1
ATOM 1466 O O . LEU A 1 197 ? 6.251 0.446 -13.640 1.00 95.19 197 LEU A O 1
ATOM 1470 N N . GLY A 1 198 ? 6.233 -1.431 -12.408 1.00 95.44 198 GLY A N 1
ATOM 1471 C CA . GLY A 1 198 ? 5.159 -1.011 -11.514 1.00 95.44 198 GLY A CA 1
ATOM 1472 C C . GLY A 1 198 ? 5.522 0.241 -10.715 1.00 95.44 198 GLY A C 1
ATOM 1473 O O . GLY A 1 198 ? 4.746 1.197 -10.695 1.00 95.44 198 GLY A O 1
ATOM 1474 N N . HIS A 1 199 ? 6.739 0.308 -10.170 1.00 93.62 199 HIS A N 1
ATOM 1475 C CA . HIS A 1 199 ? 7.256 1.529 -9.544 1.00 93.62 199 HIS A CA 1
ATOM 1476 C C . HIS A 1 199 ? 7.308 2.714 -10.515 1.00 93.62 199 HIS A C 1
ATOM 1478 O O . HIS A 1 199 ? 6.853 3.805 -10.181 1.00 93.62 199 HIS A O 1
ATOM 1484 N N . MET A 1 200 ? 7.768 2.521 -11.755 1.00 93.62 200 MET A N 1
ATOM 1485 C CA . MET A 1 200 ? 7.747 3.574 -12.788 1.00 93.62 200 MET A CA 1
ATOM 1486 C C . MET A 1 200 ? 6.319 4.058 -13.110 1.00 93.62 200 MET A C 1
ATOM 1488 O O . MET A 1 200 ? 6.097 5.241 -13.386 1.00 93.62 200 MET A O 1
ATOM 1492 N N . LEU A 1 201 ? 5.334 3.161 -13.023 1.00 95.81 201 LEU A N 1
ATOM 1493 C CA . LEU A 1 201 ? 3.905 3.459 -13.151 1.00 95.81 201 LEU A CA 1
ATOM 1494 C C . LEU A 1 201 ? 3.276 4.053 -11.880 1.00 95.81 201 LEU A C 1
ATOM 1496 O O . LEU A 1 201 ? 2.068 4.296 -11.880 1.00 95.81 201 LEU A O 1
ATOM 1500 N N . ASN A 1 202 ? 4.093 4.365 -10.871 1.00 93.19 202 ASN A N 1
ATOM 1501 C CA . ASN A 1 202 ? 3.737 4.982 -9.595 1.00 93.19 202 ASN A CA 1
ATOM 1502 C C . ASN A 1 202 ? 3.108 4.043 -8.554 1.00 93.19 202 ASN A C 1
ATOM 1504 O O . ASN A 1 202 ? 2.424 4.527 -7.661 1.00 93.19 202 ASN A O 1
ATOM 1508 N N . PHE A 1 203 ? 3.335 2.729 -8.622 1.00 91.50 203 PHE A N 1
ATOM 1509 C CA . PHE A 1 203 ? 2.902 1.784 -7.581 1.00 91.50 203 PHE A CA 1
ATOM 1510 C C . PHE A 1 203 ? 3.999 1.553 -6.546 1.00 91.50 203 PHE A C 1
ATOM 1512 O O . PHE A 1 203 ? 5.178 1.567 -6.884 1.00 91.50 203 PHE A O 1
ATOM 1519 N N . THR A 1 204 ? 3.637 1.335 -5.288 1.00 85.50 204 THR A N 1
ATOM 1520 C CA . THR A 1 204 ? 4.589 0.996 -4.217 1.00 85.50 204 THR A CA 1
ATOM 1521 C C . THR A 1 204 ? 4.494 -0.483 -3.833 1.00 85.50 204 THR A C 1
ATOM 1523 O O . THR A 1 204 ? 3.772 -1.245 -4.477 1.00 85.50 204 THR A O 1
ATOM 1526 N N . HIS A 1 205 ? 5.259 -0.903 -2.829 1.00 87.06 205 HIS A N 1
ATOM 1527 C CA . HIS A 1 205 ? 5.310 -2.300 -2.435 1.00 87.06 205 HIS A CA 1
ATOM 1528 C C . HIS A 1 205 ? 3.998 -2.796 -1.814 1.00 87.06 205 HIS A C 1
ATOM 1530 O O . HIS A 1 205 ? 3.383 -2.131 -0.983 1.00 87.06 205 HIS A O 1
ATOM 1536 N N . SER A 1 206 ? 3.608 -4.021 -2.162 1.00 87.19 206 SER A N 1
ATOM 1537 C CA . SER A 1 206 ? 2.569 -4.768 -1.451 1.00 87.19 206 SER A CA 1
ATOM 1538 C C . SER A 1 206 ? 3.165 -5.518 -0.254 1.00 87.19 206 SER A C 1
ATOM 1540 O O . SER A 1 206 ? 4.334 -5.910 -0.271 1.00 87.19 206 SER A O 1
ATOM 1542 N N . GLN A 1 207 ? 2.350 -5.752 0.777 1.00 85.69 207 GLN A N 1
ATOM 1543 C CA . GLN A 1 207 ? 2.692 -6.620 1.916 1.00 85.69 207 GLN A CA 1
ATOM 1544 C C . GLN A 1 207 ? 1.789 -7.856 2.031 1.00 85.69 207 GLN A C 1
ATOM 1546 O O . GLN A 1 207 ? 1.922 -8.644 2.971 1.00 85.69 207 GLN A O 1
ATOM 1551 N N . ILE A 1 208 ? 0.880 -8.037 1.072 1.00 87.81 208 ILE A N 1
ATOM 1552 C CA . ILE A 1 208 ? -0.054 -9.159 1.045 1.00 87.81 208 ILE A CA 1
ATOM 1553 C C . ILE A 1 208 ? 0.695 -10.488 1.012 1.00 87.81 208 ILE A C 1
ATOM 1555 O O . ILE A 1 208 ? 1.688 -10.644 0.301 1.00 87.81 208 ILE A O 1
ATOM 1559 N N . ASN A 1 209 ? 0.151 -11.467 1.741 1.00 87.75 209 ASN A N 1
ATOM 1560 C CA . ASN A 1 209 ? 0.639 -12.846 1.772 1.00 87.75 209 ASN A CA 1
ATOM 1561 C C . ASN A 1 209 ? 2.104 -12.950 2.253 1.00 87.75 209 ASN A C 1
ATOM 1563 O O . ASN A 1 209 ? 2.863 -13.828 1.832 1.00 87.75 209 ASN A O 1
ATOM 1567 N N . SER A 1 210 ? 2.512 -12.053 3.158 1.00 82.00 210 SER A N 1
ATOM 1568 C CA . SER A 1 210 ? 3.836 -12.074 3.794 1.00 82.00 210 SER A CA 1
ATOM 1569 C C . SER A 1 210 ? 4.085 -13.342 4.626 1.00 82.00 210 SER A C 1
ATOM 1571 O O . SER A 1 210 ? 5.213 -13.838 4.716 1.00 82.00 210 SER A O 1
ATOM 1573 N N . ASP A 1 211 ? 3.029 -13.924 5.184 1.00 79.88 211 ASP A N 1
ATOM 1574 C CA . ASP A 1 211 ? 3.021 -15.221 5.856 1.00 79.88 211 ASP A CA 1
ATOM 1575 C C . ASP A 1 211 ? 3.319 -16.374 4.881 1.00 79.88 211 ASP A C 1
ATOM 1577 O O . ASP A 1 211 ? 4.101 -17.274 5.202 1.00 79.88 211 ASP A O 1
ATOM 1581 N N . ILE A 1 212 ? 2.773 -16.313 3.661 1.00 81.38 212 ILE A N 1
ATOM 1582 C CA . ILE A 1 212 ? 3.065 -17.270 2.587 1.00 81.38 212 ILE A CA 1
ATOM 1583 C C . ILE A 1 212 ? 4.532 -17.162 2.181 1.00 81.38 212 ILE A C 1
ATOM 1585 O O . ILE A 1 212 ? 5.209 -18.185 2.106 1.00 81.38 212 ILE A O 1
ATOM 1589 N N . PHE A 1 213 ? 5.030 -15.942 1.970 1.00 77.00 213 PHE A N 1
ATOM 1590 C CA . PHE A 1 213 ? 6.407 -15.700 1.536 1.00 77.00 213 PHE A CA 1
ATOM 1591 C C . PHE A 1 213 ? 7.454 -16.133 2.577 1.00 77.00 213 PHE A C 1
ATOM 1593 O O . PHE A 1 213 ? 8.493 -16.701 2.238 1.00 77.00 213 PHE A O 1
ATOM 1600 N N . SER A 1 214 ? 7.197 -15.867 3.860 1.00 72.00 214 SER A N 1
ATOM 1601 C CA . SER A 1 214 ? 8.142 -16.156 4.951 1.00 72.00 214 SER A CA 1
ATOM 1602 C C . SER A 1 214 ? 8.200 -17.638 5.342 1.00 72.00 214 SER A C 1
ATOM 1604 O O . SER A 1 214 ? 9.205 -18.107 5.891 1.00 72.00 214 SER A O 1
ATOM 1606 N N . ALA A 1 215 ? 7.157 -18.412 5.043 1.00 67.94 215 ALA A N 1
ATOM 1607 C CA . ALA A 1 215 ? 7.097 -19.830 5.351 1.00 67.94 215 ALA A CA 1
ATOM 1608 C C . ALA A 1 215 ? 7.748 -20.673 4.242 1.00 67.94 215 ALA A C 1
ATOM 1610 O O . ALA A 1 215 ? 7.120 -21.014 3.248 1.00 67.94 215 ALA A O 1
ATOM 1611 N N . ALA A 1 216 ? 8.980 -21.147 4.459 1.00 61.19 216 ALA A N 1
ATOM 1612 C CA . ALA A 1 216 ? 9.693 -22.008 3.498 1.00 61.19 216 ALA A CA 1
ATOM 1613 C C . ALA A 1 216 ? 8.917 -23.277 3.060 1.00 61.19 216 ALA A C 1
ATOM 1615 O O . ALA A 1 216 ? 9.190 -23.843 2.000 1.00 61.19 216 ALA A O 1
ATOM 1616 N N . ALA A 1 217 ? 7.946 -23.737 3.859 1.00 61.19 217 ALA A N 1
ATOM 1617 C CA . ALA A 1 217 ? 7.055 -24.849 3.518 1.00 61.19 217 ALA A CA 1
ATOM 1618 C C . ALA A 1 217 ? 6.023 -24.509 2.420 1.00 61.19 217 ALA A C 1
ATOM 1620 O O . ALA A 1 217 ? 5.485 -25.424 1.796 1.00 61.19 217 ALA A O 1
ATOM 1621 N N . ASN A 1 218 ? 5.792 -23.221 2.158 1.00 67.69 218 ASN A N 1
ATOM 1622 C CA . ASN A 1 218 ? 4.761 -22.694 1.268 1.00 67.69 218 ASN A CA 1
ATOM 1623 C C . ASN A 1 218 ? 5.317 -22.249 -0.091 1.00 67.69 218 ASN A C 1
ATOM 1625 O O . ASN A 1 218 ? 4.621 -21.571 -0.836 1.00 67.69 218 ASN A O 1
ATOM 1629 N N . ALA A 1 219 ? 6.524 -22.689 -0.471 1.00 69.38 219 ALA A N 1
ATOM 1630 C CA . ALA A 1 219 ? 7.153 -22.348 -1.752 1.00 69.38 219 ALA A CA 1
ATOM 1631 C C . ALA A 1 219 ? 6.194 -22.466 -2.958 1.00 69.38 219 ALA A C 1
ATOM 1633 O O . ALA A 1 219 ? 6.127 -21.581 -3.799 1.00 69.38 219 ALA A O 1
ATOM 1634 N N . ALA A 1 220 ? 5.371 -23.520 -3.014 1.00 73.00 220 ALA A N 1
ATOM 1635 C CA . ALA A 1 220 ? 4.395 -23.725 -4.093 1.00 73.00 220 ALA A CA 1
ATOM 1636 C C . ALA A 1 220 ? 3.241 -22.693 -4.134 1.00 73.00 220 ALA A C 1
ATOM 1638 O O . ALA A 1 220 ? 2.551 -22.581 -5.148 1.00 73.00 220 ALA A O 1
ATOM 1639 N N . GLN A 1 221 ? 3.005 -21.970 -3.041 1.00 77.44 221 GLN A N 1
ATOM 1640 C CA . GLN A 1 221 ? 2.006 -20.905 -2.913 1.00 77.44 221 GLN A CA 1
ATOM 1641 C C . GLN A 1 221 ? 2.598 -19.515 -3.168 1.00 77.44 221 GLN A C 1
ATOM 1643 O O . GLN A 1 221 ? 1.837 -18.562 -3.279 1.00 77.44 221 GLN A O 1
ATOM 1648 N N . HIS A 1 222 ? 3.918 -19.384 -3.349 1.00 80.19 222 HIS A N 1
ATOM 1649 C CA . HIS A 1 222 ? 4.549 -18.094 -3.653 1.00 80.19 222 HIS A CA 1
ATOM 1650 C C . HIS A 1 222 ? 4.042 -17.475 -4.971 1.00 80.19 222 HIS A C 1
ATOM 1652 O O . HIS A 1 222 ? 4.194 -16.281 -5.185 1.00 80.19 222 HIS A O 1
ATOM 1658 N N . GLN A 1 223 ? 3.392 -18.260 -5.841 1.00 81.50 223 GLN A N 1
ATOM 1659 C CA . GLN A 1 223 ? 2.683 -17.754 -7.024 1.00 81.50 223 GLN A CA 1
ATOM 1660 C C . GLN A 1 223 ? 1.531 -16.785 -6.699 1.00 81.50 223 GLN A C 1
ATOM 1662 O O . GLN A 1 223 ? 1.107 -16.065 -7.586 1.00 81.50 223 GLN A O 1
ATOM 1667 N N . TYR A 1 224 ? 1.024 -16.781 -5.462 1.00 86.44 224 TYR A N 1
ATOM 1668 C CA . TYR A 1 224 ? -0.043 -15.883 -5.008 1.00 86.44 224 TYR A CA 1
ATOM 1669 C C . TYR A 1 224 ? 0.488 -14.639 -4.286 1.00 86.44 224 TYR A C 1
ATOM 1671 O O . TYR A 1 224 ? -0.283 -13.850 -3.746 1.00 86.44 224 TYR A O 1
ATOM 1679 N N . VAL A 1 225 ? 1.809 -14.477 -4.210 1.00 87.50 225 VAL A N 1
ATOM 1680 C CA . VAL A 1 225 ? 2.414 -13.245 -3.708 1.00 87.50 225 VAL A CA 1
ATOM 1681 C C . VAL A 1 225 ? 2.383 -12.223 -4.851 1.00 87.50 225 VAL A C 1
ATOM 1683 O O . VAL A 1 225 ? 2.814 -12.572 -5.953 1.00 87.50 225 VAL A O 1
ATOM 1686 N N . PRO A 1 226 ? 1.885 -10.991 -4.630 1.00 90.19 226 PRO A N 1
ATOM 1687 C CA . PRO A 1 226 ? 1.807 -9.985 -5.683 1.00 90.19 226 PRO A CA 1
ATOM 1688 C C . PRO A 1 226 ? 3.160 -9.665 -6.309 1.00 90.19 226 PRO A C 1
ATOM 1690 O O . PRO A 1 226 ? 4.209 -9.727 -5.654 1.00 90.19 226 PRO A O 1
ATOM 1693 N N . THR A 1 227 ? 3.136 -9.258 -7.577 1.00 90.94 227 THR A N 1
ATOM 1694 C CA . THR A 1 227 ? 4.343 -8.806 -8.270 1.00 90.94 227 THR A CA 1
ATOM 1695 C C . THR A 1 227 ? 4.961 -7.618 -7.552 1.00 90.94 227 THR A C 1
ATOM 1697 O O . THR A 1 227 ? 6.179 -7.586 -7.426 1.00 90.94 227 THR A O 1
ATOM 1700 N N . MET A 1 228 ? 4.161 -6.696 -7.009 1.00 90.31 228 MET A N 1
ATOM 1701 C CA . MET A 1 228 ? 4.661 -5.551 -6.242 1.00 90.31 228 MET A CA 1
ATOM 1702 C C . MET A 1 228 ? 5.133 -5.894 -4.821 1.00 90.31 228 MET A C 1
ATOM 1704 O O . MET A 1 228 ? 5.507 -4.995 -4.078 1.00 90.31 228 MET A O 1
ATOM 1708 N N . TYR A 1 229 ? 5.150 -7.155 -4.389 1.00 88.00 229 TYR A N 1
ATOM 1709 C CA . TYR A 1 229 ? 5.758 -7.508 -3.102 1.00 88.00 229 TYR A CA 1
ATOM 1710 C C . TYR A 1 229 ? 7.275 -7.242 -3.124 1.00 88.00 229 TYR A C 1
ATOM 1712 O O . TYR A 1 229 ? 7.945 -7.575 -4.099 1.00 88.00 229 TYR A O 1
ATOM 1720 N N . PHE A 1 230 ? 7.822 -6.647 -2.057 1.00 79.50 230 PHE A N 1
ATOM 1721 C CA . PHE A 1 230 ? 9.195 -6.096 -2.018 1.00 79.50 230 PHE A CA 1
ATOM 1722 C C . PHE A 1 230 ? 10.326 -7.109 -2.255 1.00 79.50 230 PHE A C 1
ATOM 1724 O O . PHE A 1 230 ? 11.469 -6.735 -2.514 1.00 79.50 230 PHE A O 1
ATOM 1731 N N . ALA A 1 231 ? 10.031 -8.397 -2.098 1.00 78.06 231 ALA A N 1
ATOM 1732 C CA . ALA A 1 231 ? 10.993 -9.471 -2.247 1.00 78.06 231 ALA A CA 1
ATOM 1733 C C . ALA A 1 231 ? 10.556 -10.433 -3.350 1.00 78.06 231 ALA A C 1
ATOM 1735 O O . ALA A 1 231 ? 9.373 -10.729 -3.518 1.00 78.06 231 ALA A O 1
ATOM 1736 N N . VAL A 1 232 ? 11.542 -10.960 -4.072 1.00 75.06 232 VAL A N 1
ATOM 1737 C CA . VAL A 1 232 ? 11.318 -11.974 -5.102 1.00 75.06 232 VAL A CA 1
ATOM 1738 C C . VAL A 1 232 ? 11.496 -13.357 -4.491 1.00 75.06 232 VAL A C 1
ATOM 1740 O O . VAL A 1 232 ? 12.500 -13.634 -3.827 1.00 75.06 232 VAL A O 1
ATOM 1743 N N . SER A 1 233 ? 10.519 -14.237 -4.699 1.00 67.75 233 SER A N 1
ATOM 1744 C CA . SER A 1 233 ? 10.587 -15.607 -4.187 1.00 67.75 233 SER A CA 1
ATOM 1745 C C . SER A 1 233 ? 11.614 -16.448 -4.958 1.00 67.75 233 SER A C 1
ATOM 1747 O O . SER A 1 233 ? 11.654 -16.457 -6.186 1.00 67.75 233 SER A O 1
ATOM 1749 N N . GLN A 1 234 ? 12.430 -17.191 -4.203 1.00 61.56 234 GLN A N 1
ATOM 1750 C CA . GLN A 1 234 ? 13.627 -17.891 -4.695 1.00 61.56 234 GLN A CA 1
ATOM 1751 C C . GLN A 1 234 ? 13.425 -19.409 -4.873 1.00 61.56 234 GLN A C 1
ATOM 1753 O O . GLN A 1 234 ? 14.226 -20.087 -5.512 1.00 61.56 234 GLN A O 1
ATOM 1758 N N . THR A 1 235 ? 12.369 -19.982 -4.284 1.00 54.19 235 THR A N 1
ATOM 1759 C CA . THR A 1 235 ? 12.188 -21.443 -4.142 1.00 54.19 235 THR A CA 1
ATOM 1760 C C . THR A 1 235 ? 11.317 -22.073 -5.229 1.00 54.19 235 THR A C 1
ATOM 1762 O O . THR A 1 235 ? 11.407 -23.278 -5.478 1.00 54.19 235 THR A O 1
ATOM 1765 N N . THR A 1 236 ? 10.515 -21.269 -5.921 1.00 51.41 236 THR A N 1
ATOM 1766 C CA . THR A 1 236 ? 9.830 -21.629 -7.164 1.00 51.41 236 THR A CA 1
ATOM 1767 C C . THR A 1 236 ? 10.310 -20.664 -8.223 1.00 51.41 236 THR A C 1
ATOM 1769 O O . THR A 1 236 ? 10.027 -19.477 -8.107 1.00 51.41 236 THR A O 1
ATOM 1772 N N . GLY A 1 237 ? 11.028 -21.143 -9.238 1.00 47.31 237 GLY A N 1
ATOM 1773 C CA . GLY A 1 237 ? 11.635 -20.298 -10.274 1.00 47.31 237 GLY A CA 1
ATOM 1774 C C . GLY A 1 237 ? 10.662 -19.487 -11.145 1.00 47.31 237 GLY A C 1
ATOM 1775 O O . GLY A 1 237 ? 11.084 -19.056 -12.198 1.00 47.31 237 GLY A O 1
ATOM 1776 N N . ASP A 1 238 ? 9.404 -19.290 -10.732 1.00 56.34 238 ASP A N 1
ATOM 1777 C CA . ASP A 1 238 ? 8.282 -18.780 -11.532 1.00 56.34 238 ASP A CA 1
ATOM 1778 C C . ASP A 1 238 ? 7.292 -17.878 -10.743 1.00 56.34 238 ASP A C 1
ATOM 1780 O O . ASP A 1 238 ? 6.279 -17.446 -11.294 1.00 56.34 238 ASP A O 1
ATOM 1784 N N . SER A 1 239 ? 7.495 -17.626 -9.444 1.00 62.22 239 SER A N 1
ATOM 1785 C CA . SER A 1 239 ? 6.552 -16.829 -8.629 1.00 62.22 239 SER A CA 1
ATOM 1786 C C . SER A 1 239 ? 6.712 -15.329 -8.901 1.00 62.22 239 SER A C 1
ATOM 1788 O O . SER A 1 239 ? 7.848 -14.875 -8.969 1.00 62.22 239 SER A O 1
ATOM 1790 N N . GLN A 1 240 ? 5.604 -14.577 -9.008 1.00 77.94 240 GLN A N 1
ATOM 1791 C CA . GLN A 1 240 ? 5.550 -13.127 -9.310 1.00 77.94 240 GLN A CA 1
ATOM 1792 C C . GLN A 1 240 ? 5.815 -12.741 -10.782 1.00 77.94 240 GLN A C 1
ATOM 1794 O O . GLN A 1 240 ? 6.417 -11.708 -11.076 1.00 77.94 240 GLN A O 1
ATOM 1799 N N . LEU A 1 241 ? 5.385 -13.584 -11.729 1.00 75.94 241 LEU A N 1
ATOM 1800 C CA . LEU A 1 241 ? 5.362 -13.262 -13.168 1.00 75.94 241 LEU A CA 1
ATOM 1801 C C . LEU A 1 241 ? 4.009 -12.712 -13.649 1.00 75.94 241 LEU A C 1
ATOM 1803 O O . LEU A 1 241 ? 3.933 -12.095 -14.715 1.00 75.94 241 LEU A O 1
ATOM 1807 N N . SER A 1 242 ? 2.941 -12.972 -12.895 1.00 84.31 242 SER A N 1
ATOM 1808 C CA . SER A 1 242 ? 1.595 -12.455 -13.129 1.00 84.31 242 SER A CA 1
ATOM 1809 C C . SER A 1 242 ? 1.287 -11.303 -12.185 1.00 84.31 242 SER A C 1
ATOM 1811 O O . SER A 1 242 ? 1.704 -11.296 -11.031 1.00 84.31 242 SER A O 1
ATOM 1813 N N . LEU A 1 243 ? 0.516 -10.340 -12.687 1.00 91.75 243 LEU A N 1
ATOM 1814 C CA . LEU A 1 243 ? -0.084 -9.311 -11.847 1.00 91.75 243 LEU A CA 1
ATOM 1815 C C . LEU A 1 243 ? -1.237 -9.955 -11.077 1.00 91.75 243 LEU A C 1
ATOM 1817 O O . LEU A 1 243 ? -2.233 -10.358 -11.688 1.00 91.75 243 LEU A O 1
ATOM 1821 N N . GLU A 1 244 ? -1.088 -10.079 -9.763 1.00 92.50 244 GLU A N 1
ATOM 1822 C CA . GLU A 1 244 ? -2.120 -10.632 -8.889 1.00 92.50 244 GLU A CA 1
ATOM 1823 C C . GLU A 1 244 ? -3.223 -9.598 -8.639 1.00 92.50 244 GLU A C 1
ATOM 1825 O O . GLU A 1 244 ? -3.134 -8.448 -9.078 1.00 92.50 244 GLU A O 1
ATOM 1830 N N . LEU A 1 245 ? -4.309 -10.003 -7.974 1.00 94.38 245 LEU A N 1
ATOM 1831 C CA . LEU A 1 245 ? -5.497 -9.155 -7.834 1.00 94.38 245 LEU A CA 1
ATOM 1832 C C . LEU A 1 245 ? -5.188 -7.786 -7.205 1.00 94.38 245 LEU A C 1
ATOM 1834 O O . LEU A 1 245 ? -5.770 -6.788 -7.620 1.00 94.38 245 LEU A O 1
ATOM 1838 N N . ASP A 1 246 ? -4.253 -7.735 -6.259 1.00 94.00 246 ASP A N 1
ATOM 1839 C CA . ASP A 1 246 ? -3.786 -6.504 -5.617 1.00 94.00 246 ASP A CA 1
ATOM 1840 C C . ASP A 1 246 ? -3.055 -5.563 -6.591 1.00 94.00 246 ASP A C 1
ATOM 1842 O O . ASP A 1 246 ? -3.384 -4.379 -6.675 1.00 94.00 246 ASP A O 1
ATOM 1846 N N . ASP A 1 247 ? -2.147 -6.103 -7.417 1.00 94.31 247 ASP A N 1
ATOM 1847 C CA . ASP A 1 247 ? -1.454 -5.340 -8.465 1.00 94.31 247 ASP A CA 1
ATOM 1848 C C . ASP A 1 247 ? -2.466 -4.785 -9.485 1.00 94.31 247 ASP A C 1
ATOM 1850 O O . ASP A 1 247 ? -2.412 -3.622 -9.902 1.00 94.31 247 ASP A O 1
ATOM 1854 N N . GLN A 1 248 ? -3.438 -5.619 -9.874 1.00 95.12 248 GLN A N 1
ATOM 1855 C CA . GLN A 1 248 ? -4.513 -5.225 -10.783 1.00 95.12 248 GLN A CA 1
ATOM 1856 C C . GLN A 1 248 ? -5.434 -4.184 -10.147 1.00 95.12 248 GLN A C 1
ATOM 1858 O O . GLN A 1 248 ? -5.897 -3.286 -10.847 1.00 95.12 248 GLN A O 1
ATOM 1863 N N . TYR A 1 249 ? -5.711 -4.271 -8.845 1.00 94.81 249 TYR A N 1
ATOM 1864 C CA . TYR A 1 249 ? -6.525 -3.291 -8.135 1.00 94.81 249 TYR A CA 1
ATOM 1865 C C . TYR A 1 249 ? -5.849 -1.917 -8.118 1.00 94.81 249 TYR A C 1
ATOM 1867 O O . TYR A 1 249 ? -6.482 -0.937 -8.525 1.00 94.81 249 TYR A O 1
ATOM 1875 N N . ALA A 1 250 ? -4.565 -1.846 -7.752 1.00 92.94 250 ALA A N 1
ATOM 1876 C CA . ALA A 1 250 ? -3.789 -0.606 -7.805 1.00 92.94 250 ALA A CA 1
ATOM 1877 C C . ALA A 1 250 ? -3.810 0.003 -9.221 1.00 92.94 250 ALA A C 1
ATOM 1879 O O . ALA A 1 250 ? -4.064 1.200 -9.399 1.00 92.94 250 ALA A O 1
ATOM 1880 N N . PHE A 1 251 ? -3.669 -0.838 -10.251 1.00 95.75 251 PHE A N 1
ATOM 1881 C CA . PHE A 1 251 ? -3.791 -0.416 -11.645 1.00 95.75 251 PHE A CA 1
ATOM 1882 C C . PHE A 1 251 ? -5.190 0.090 -12.014 1.00 95.75 251 PHE A C 1
ATOM 1884 O O . PHE A 1 251 ? -5.325 1.138 -12.646 1.00 95.75 251 PHE A O 1
ATOM 1891 N N . MET A 1 252 ? -6.248 -0.626 -11.634 1.00 95.19 252 MET A N 1
ATOM 1892 C CA . MET A 1 252 ? -7.636 -0.224 -11.883 1.00 95.19 252 MET A CA 1
ATOM 1893 C C . MET A 1 252 ? -7.950 1.124 -11.236 1.00 95.19 252 MET A C 1
ATOM 1895 O O . MET A 1 252 ? -8.600 1.971 -11.849 1.00 95.19 252 MET A O 1
ATOM 1899 N N . LYS A 1 253 ? -7.473 1.325 -10.008 1.00 92.31 253 LYS A N 1
ATOM 1900 C CA . LYS A 1 253 ? -7.668 2.548 -9.232 1.00 92.31 253 LYS A CA 1
ATOM 1901 C C . LYS A 1 253 ? -7.008 3.756 -9.898 1.00 92.31 253 LYS A C 1
ATOM 1903 O O . LYS A 1 253 ? -7.638 4.810 -9.965 1.00 92.31 253 LYS A O 1
ATOM 1908 N N . LEU A 1 254 ? -5.802 3.593 -10.444 1.00 93.38 254 LEU A N 1
ATOM 1909 C CA . LEU A 1 254 ? -5.058 4.695 -11.059 1.00 93.38 254 LEU A CA 1
ATOM 1910 C C . LEU A 1 254 ? -5.388 4.920 -12.543 1.00 93.38 254 LEU A C 1
ATOM 1912 O O . LEU A 1 254 ? -5.494 6.063 -12.986 1.00 93.38 254 LEU A O 1
ATOM 1916 N N . TYR A 1 255 ? -5.563 3.845 -13.314 1.00 96.06 255 TYR A N 1
ATOM 1917 C CA . TYR A 1 255 ? -5.618 3.900 -14.777 1.00 96.06 255 TYR A CA 1
ATOM 1918 C C . TYR A 1 255 ? -6.934 3.395 -15.374 1.00 96.06 255 TYR A C 1
ATOM 1920 O O . TYR A 1 255 ? -7.397 3.968 -16.359 1.00 96.06 255 TYR A O 1
ATOM 1928 N N . ASP A 1 256 ? -7.576 2.369 -14.806 1.00 96.12 256 ASP A N 1
ATOM 1929 C CA . ASP A 1 256 ? -8.757 1.724 -15.406 1.00 96.12 256 ASP A CA 1
ATOM 1930 C C . ASP A 1 256 ? -10.020 1.818 -14.537 1.00 96.12 256 ASP A C 1
ATOM 1932 O O . ASP A 1 256 ? -10.563 0.832 -14.027 1.00 96.12 256 ASP A O 1
ATOM 1936 N N . SER A 1 257 ? -10.559 3.037 -14.445 1.00 93.44 257 SER A N 1
ATOM 1937 C CA . SER A 1 257 ? -11.835 3.286 -13.763 1.00 93.44 257 SER A CA 1
ATOM 1938 C C . SER A 1 257 ? -13.019 2.513 -14.365 1.00 93.44 257 SER A C 1
ATOM 1940 O O . SER A 1 257 ? -14.031 2.320 -13.688 1.00 93.44 257 SER A O 1
ATOM 1942 N N . THR A 1 258 ? -12.932 2.054 -15.621 1.00 95.50 258 THR A N 1
ATOM 1943 C CA . THR A 1 258 ? -13.998 1.251 -16.240 1.00 95.50 258 THR A CA 1
ATOM 1944 C C . THR A 1 258 ? -14.022 -0.147 -15.634 1.00 95.50 258 THR A C 1
ATOM 1946 O O . THR A 1 258 ? -15.089 -0.592 -15.204 1.00 95.50 258 THR A O 1
ATOM 1949 N N . ALA A 1 259 ? -12.865 -0.807 -15.534 1.00 95.81 259 ALA A N 1
ATOM 1950 C CA . ALA A 1 259 ? -12.735 -2.080 -14.829 1.00 95.81 259 ALA A CA 1
ATOM 1951 C C . ALA A 1 259 ? -13.093 -1.940 -13.345 1.00 95.81 259 ALA A C 1
ATOM 1953 O O . ALA A 1 259 ? -13.905 -2.722 -12.847 1.00 95.81 259 ALA A O 1
ATOM 1954 N N . LEU A 1 260 ? -12.587 -0.901 -12.666 1.00 95.25 260 LEU A N 1
ATOM 1955 C CA . LEU A 1 260 ? -12.874 -0.672 -11.245 1.00 95.25 260 LEU A CA 1
ATOM 1956 C C . LEU A 1 260 ? -14.379 -0.558 -10.964 1.00 95.25 260 LEU A C 1
ATOM 1958 O O . LEU A 1 260 ? -14.883 -1.112 -9.990 1.00 95.25 260 LEU A O 1
ATOM 1962 N N . ASN A 1 261 ? -15.110 0.159 -11.822 1.00 95.62 261 ASN A N 1
ATOM 1963 C CA . ASN A 1 261 ? -16.554 0.348 -11.674 1.00 95.62 261 ASN A CA 1
ATOM 1964 C C . ASN A 1 261 ? -17.374 -0.893 -12.043 1.00 95.62 261 ASN A C 1
ATOM 1966 O O . ASN A 1 261 ? -18.522 -0.998 -11.616 1.00 95.62 261 ASN A O 1
ATOM 1970 N N . ALA A 1 262 ? -16.824 -1.808 -12.843 1.00 96.62 262 ALA A N 1
ATOM 1971 C CA . ALA A 1 262 ? -17.466 -3.079 -13.171 1.00 96.62 262 ALA A CA 1
ATOM 1972 C C . ALA A 1 262 ? -17.250 -4.147 -12.084 1.00 96.62 262 ALA A C 1
ATOM 1974 O O . ALA A 1 262 ? -18.058 -5.071 -11.964 1.00 96.62 262 ALA A O 1
ATOM 1975 N N . ALA A 1 263 ? -16.180 -4.025 -11.299 1.00 96.81 263 ALA A N 1
ATOM 1976 C CA . ALA A 1 263 ? -15.854 -4.926 -10.202 1.00 96.81 263 ALA A CA 1
ATOM 1977 C C . ALA A 1 263 ? -16.696 -4.661 -8.940 1.00 96.81 263 ALA A C 1
ATOM 1979 O O . ALA A 1 263 ? -17.416 -3.664 -8.837 1.00 96.81 263 ALA A O 1
ATOM 1980 N N . GLY A 1 264 ? -16.645 -5.593 -7.991 1.00 98.00 264 GLY A N 1
ATOM 1981 C CA . GLY A 1 264 ? -17.181 -5.403 -6.649 1.00 98.00 264 GLY A CA 1
ATOM 1982 C C . GLY A 1 264 ? -16.233 -4.584 -5.773 1.00 98.00 264 GLY A C 1
ATOM 1983 O O . GLY A 1 264 ? -15.025 -4.525 -6.022 1.00 98.00 264 GLY A O 1
ATOM 1984 N N . LYS A 1 265 ? -16.791 -3.933 -4.751 1.00 97.88 265 LYS A N 1
ATOM 1985 C CA . LYS A 1 265 ? -16.046 -3.128 -3.777 1.00 97.88 265 LYS A CA 1
ATOM 1986 C C . LYS A 1 265 ? -16.548 -3.379 -2.359 1.00 97.88 265 LYS A C 1
ATOM 1988 O O . LYS A 1 265 ? -17.740 -3.626 -2.173 1.00 97.88 265 LYS A O 1
ATOM 1993 N N . ILE A 1 266 ? -15.660 -3.240 -1.385 1.00 98.31 266 ILE A N 1
ATOM 1994 C CA . ILE A 1 266 ? -15.977 -3.143 0.044 1.00 98.31 266 ILE A CA 1
ATOM 1995 C C . ILE A 1 266 ? -15.463 -1.792 0.541 1.00 98.31 266 ILE A C 1
ATOM 1997 O O . ILE A 1 266 ? -14.379 -1.373 0.140 1.00 98.31 266 ILE A O 1
ATOM 2001 N N . SER A 1 267 ? -16.233 -1.095 1.372 1.00 96.69 267 SER A N 1
ATOM 2002 C CA . SER A 1 267 ? -15.818 0.178 1.967 1.00 96.69 267 SER A CA 1
ATOM 2003 C C . SER A 1 267 ? -16.251 0.297 3.422 1.00 96.69 267 SER A C 1
ATOM 2005 O O . SER A 1 267 ? -17.365 -0.111 3.758 1.00 96.69 267 SER A O 1
ATOM 2007 N N . GLY A 1 268 ? -15.445 0.984 4.217 1.00 96.06 268 GLY A N 1
ATOM 2008 C CA . GLY A 1 268 ? -15.773 1.370 5.585 1.00 96.06 268 GLY A CA 1
ATOM 2009 C C . GLY A 1 268 ? -14.657 2.208 6.189 1.00 96.06 268 GLY A C 1
ATOM 2010 O O . GLY A 1 268 ? -13.941 2.898 5.456 1.00 96.06 268 GLY A O 1
ATOM 2011 N N . SER A 1 269 ? -14.509 2.152 7.505 1.00 94.69 269 SER A N 1
ATOM 2012 C CA . SER A 1 269 ? -13.505 2.906 8.252 1.00 94.69 269 SER A CA 1
ATOM 2013 C C . SER A 1 269 ? -12.814 2.064 9.316 1.00 94.69 269 SER A C 1
ATOM 2015 O O . SER A 1 269 ? -13.395 1.130 9.855 1.00 94.69 269 SER A O 1
ATOM 2017 N N . VAL A 1 270 ? -11.561 2.392 9.617 1.00 93.31 270 VAL A N 1
ATOM 2018 C CA . VAL A 1 270 ? -10.839 1.862 10.775 1.00 93.31 270 VAL A CA 1
ATOM 2019 C C . VAL A 1 270 ? -10.823 2.944 11.841 1.00 93.31 270 VAL A C 1
ATOM 2021 O O . VAL A 1 270 ? -10.312 4.041 11.598 1.00 93.31 270 VAL A O 1
ATOM 2024 N N . THR A 1 271 ? -11.376 2.649 13.016 1.00 90.94 271 THR A N 1
ATOM 2025 C CA . THR A 1 271 ? -11.520 3.630 14.096 1.00 90.94 271 THR A CA 1
ATOM 2026 C C . THR A 1 271 ? -10.996 3.128 15.433 1.00 90.94 271 THR A C 1
ATOM 2028 O O . THR A 1 271 ? -11.024 1.939 15.732 1.00 90.94 271 THR A O 1
ATOM 2031 N N . ARG A 1 272 ? -10.527 4.053 16.270 1.00 83.25 272 ARG A N 1
ATOM 2032 C CA . ARG A 1 272 ? -10.210 3.794 17.678 1.00 83.25 272 ARG A CA 1
ATOM 2033 C C . ARG A 1 272 ? -11.480 3.659 18.509 1.00 83.25 272 ARG A C 1
ATOM 2035 O O . ARG A 1 272 ? -12.564 4.069 18.095 1.00 83.25 272 ARG A O 1
ATOM 2042 N N . ARG A 1 273 ? -11.318 3.258 19.772 1.00 79.19 273 ARG A N 1
ATOM 2043 C CA . ARG A 1 273 ? -12.383 3.184 20.792 1.00 79.19 273 ARG A CA 1
ATOM 2044 C C . ARG A 1 273 ? -13.323 4.398 20.850 1.00 79.19 273 ARG A C 1
ATOM 2046 O O . ARG A 1 273 ? -14.497 4.258 21.193 1.00 79.19 273 ARG A O 1
ATOM 2053 N N . LEU A 1 274 ? -12.806 5.601 20.600 1.00 70.69 274 LEU A N 1
ATOM 2054 C CA . LEU A 1 274 ? -13.569 6.853 20.679 1.00 70.69 274 LEU A CA 1
ATOM 2055 C C . LEU A 1 274 ? -14.131 7.319 19.323 1.00 70.69 274 LEU A C 1
ATOM 2057 O O . LEU A 1 274 ? -14.682 8.417 19.246 1.00 70.69 274 LEU A O 1
ATOM 2061 N N . GLY A 1 275 ? -14.033 6.486 18.283 1.00 79.44 275 GLY A N 1
ATOM 2062 C CA . GLY A 1 275 ? -14.496 6.782 16.925 1.00 79.44 275 GLY A CA 1
ATOM 2063 C C . GLY A 1 275 ? -13.522 7.633 16.108 1.00 79.44 275 GLY A C 1
ATOM 2064 O O . GLY A 1 275 ? -13.916 8.216 15.105 1.00 79.44 275 GLY A O 1
ATOM 2065 N N . GLU A 1 276 ? -12.269 7.755 16.548 1.00 82.06 276 GLU A N 1
ATOM 2066 C CA . GLU A 1 276 ? -11.231 8.464 15.798 1.00 82.06 276 GLU A CA 1
ATOM 2067 C C . GLU A 1 276 ? -10.741 7.603 14.643 1.00 82.06 276 GLU A C 1
ATOM 2069 O O . GLU A 1 276 ? -10.335 6.466 14.867 1.00 82.06 276 GLU A O 1
ATOM 2074 N N . GLY A 1 277 ? -10.731 8.156 13.435 1.00 85.69 277 GLY A N 1
ATOM 2075 C CA . GLY A 1 277 ? -10.137 7.512 12.274 1.00 85.69 277 GLY A CA 1
ATOM 2076 C C . GLY A 1 277 ? -8.663 7.179 12.481 1.00 85.69 277 GLY A C 1
ATOM 2077 O O . GLY A 1 277 ? -7.897 7.991 13.006 1.00 85.69 277 GLY A O 1
ATOM 2078 N N . VAL A 1 278 ? -8.253 5.989 12.052 1.00 82.25 278 VAL A N 1
ATOM 2079 C CA . VAL A 1 278 ? -6.863 5.542 12.142 1.00 82.25 278 VAL A CA 1
ATOM 2080 C C . VAL A 1 278 ? -6.242 5.545 10.755 1.00 82.25 278 VAL A C 1
ATOM 2082 O O . VAL A 1 278 ? -6.592 4.726 9.913 1.00 82.25 278 VAL A O 1
ATOM 2085 N N . LEU A 1 279 ? -5.307 6.463 10.521 1.00 82.81 279 LEU A N 1
ATOM 2086 C CA . LEU A 1 279 ? -4.500 6.538 9.301 1.00 82.81 279 LEU A CA 1
ATOM 2087 C C . LEU A 1 279 ? -3.391 5.474 9.312 1.00 82.81 279 LEU A C 1
ATOM 2089 O O . LEU A 1 279 ? -2.725 5.292 10.331 1.00 82.81 279 LEU A O 1
ATOM 2093 N N . GLY A 1 280 ? -3.138 4.838 8.166 1.00 79.50 280 GLY A N 1
ATOM 2094 C CA . GLY A 1 280 ? -1.957 3.988 7.973 1.00 79.50 280 GLY A CA 1
ATOM 2095 C C . GLY A 1 280 ? -2.100 2.548 8.466 1.00 79.50 280 GLY A C 1
ATOM 2096 O O . GLY A 1 280 ? -1.098 1.899 8.757 1.00 79.50 280 GLY A O 1
ATOM 2097 N N . VAL A 1 281 ? -3.325 2.035 8.563 1.00 85.62 281 VAL A N 1
ATOM 2098 C CA . VAL A 1 281 ? -3.604 0.616 8.819 1.00 85.62 281 VAL A CA 1
ATOM 2099 C C . VAL A 1 281 ? -3.719 -0.113 7.491 1.00 85.62 281 VAL A C 1
ATOM 2101 O O . VAL A 1 281 ? -4.409 0.366 6.593 1.00 85.62 281 VAL A O 1
ATOM 2104 N N . ASN A 1 282 ? -3.074 -1.272 7.350 1.00 89.31 282 ASN A N 1
ATOM 2105 C CA . ASN A 1 282 ? -3.303 -2.109 6.183 1.00 89.31 282 ASN A CA 1
ATOM 2106 C C . ASN A 1 282 ? -4.643 -2.832 6.340 1.00 89.31 282 ASN A C 1
ATOM 2108 O O . ASN A 1 282 ? -4.792 -3.659 7.235 1.00 89.31 282 ASN A O 1
ATOM 2112 N N . VAL A 1 283 ? -5.597 -2.535 5.465 1.00 94.00 283 VAL A N 1
ATOM 2113 C CA . VAL A 1 283 ? -6.884 -3.226 5.399 1.00 94.00 283 VAL A CA 1
ATOM 2114 C C . VAL A 1 283 ? -6.837 -4.245 4.271 1.00 94.00 283 VAL A C 1
ATOM 2116 O O . VAL A 1 283 ? -6.653 -3.876 3.113 1.00 94.00 283 VAL A O 1
ATOM 2119 N N . LEU A 1 284 ? -7.027 -5.523 4.586 1.00 95.75 284 LEU A N 1
ATOM 2120 C CA . LEU A 1 284 ? -7.126 -6.599 3.610 1.00 95.75 284 LEU A CA 1
ATOM 2121 C C . LEU A 1 284 ? -8.580 -6.995 3.403 1.00 95.75 284 LEU A C 1
ATOM 2123 O O . LEU A 1 284 ? -9.315 -7.229 4.357 1.00 95.75 284 LEU A O 1
ATOM 2127 N N . CYS A 1 285 ? -8.974 -7.159 2.147 1.00 97.62 285 CYS A N 1
ATOM 2128 C CA . CYS A 1 285 ? -10.242 -7.780 1.792 1.00 97.62 285 CYS A CA 1
ATOM 2129 C C . CYS A 1 285 ? -9.966 -9.106 1.095 1.00 97.62 285 CYS A C 1
ATOM 2131 O O . CYS A 1 285 ? -9.542 -9.133 -0.064 1.00 97.62 285 CYS A O 1
ATOM 2133 N N . ARG A 1 286 ? -10.197 -10.205 1.813 1.00 97.25 286 ARG A N 1
ATOM 2134 C CA . ARG A 1 286 ? -9.742 -11.552 1.458 1.00 97.25 286 ARG A CA 1
ATOM 2135 C C . ARG A 1 286 ? -10.920 -12.470 1.144 1.00 97.25 286 ARG A C 1
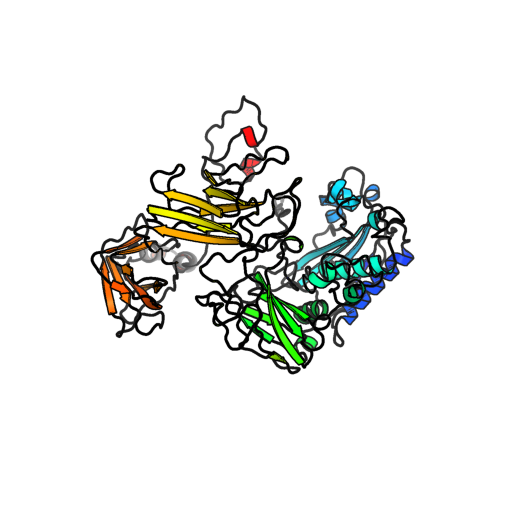ATOM 2137 O O . ARG A 1 286 ? -11.816 -12.636 1.963 1.00 97.25 286 ARG A O 1
ATOM 2144 N N . ASP A 1 287 ? -10.942 -13.064 -0.047 1.00 97.75 287 ASP A N 1
ATOM 2145 C CA . ASP A 1 287 ? -11.980 -14.024 -0.450 1.00 97.75 287 ASP A CA 1
ATOM 2146 C C . ASP A 1 287 ? -11.912 -15.281 0.424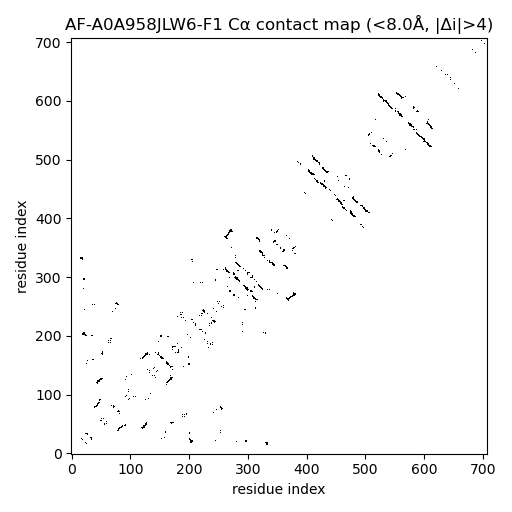 1.00 97.75 287 ASP A C 1
ATOM 2148 O O . ASP A 1 287 ? -10.890 -15.959 0.478 1.00 97.75 287 ASP A O 1
ATOM 2152 N N . ILE A 1 288 ? -13.025 -15.658 1.043 1.00 97.56 288 ILE A N 1
ATOM 2153 C CA . ILE A 1 288 ? -13.110 -16.861 1.881 1.00 97.56 288 ILE A CA 1
ATOM 2154 C C . ILE A 1 288 ? -12.850 -18.131 1.063 1.00 97.56 288 ILE A C 1
ATOM 2156 O O . ILE A 1 288 ? -12.306 -19.111 1.573 1.00 97.56 288 ILE A O 1
ATOM 2160 N N . ALA A 1 289 ? -13.265 -18.154 -0.206 1.00 96.88 289 ALA A N 1
ATOM 2161 C CA . ALA A 1 289 ? -13.122 -19.338 -1.046 1.00 96.88 289 ALA A CA 1
ATOM 2162 C C . ALA A 1 289 ? -11.699 -19.503 -1.596 1.00 96.88 289 ALA A C 1
ATOM 2164 O O . ALA A 1 289 ? -11.260 -20.637 -1.795 1.00 96.88 289 ALA A O 1
ATOM 2165 N N . ASN A 1 290 ? -10.999 -18.394 -1.852 1.00 94.94 290 ASN A N 1
ATOM 2166 C CA . ASN A 1 290 ? -9.663 -18.372 -2.454 1.00 94.94 290 ASN A CA 1
ATOM 2167 C C . ASN A 1 290 ? -8.773 -17.326 -1.750 1.00 94.94 290 ASN A C 1
ATOM 2169 O O . ASN A 1 290 ? -8.379 -16.344 -2.383 1.00 94.94 290 ASN A O 1
ATOM 2173 N N . PRO A 1 291 ? -8.457 -17.522 -0.457 1.00 92.94 291 PRO A N 1
ATOM 2174 C CA . PRO A 1 291 ? -7.867 -16.485 0.391 1.00 92.94 291 PRO A CA 1
ATOM 2175 C C . PRO A 1 291 ? -6.491 -16.016 -0.072 1.00 92.94 291 PRO A C 1
ATOM 2177 O O . PRO A 1 291 ? -6.183 -14.838 0.068 1.00 92.94 291 PRO A O 1
ATOM 2180 N N . ASP A 1 292 ? -5.686 -16.902 -0.653 1.00 90.31 292 ASP A N 1
ATOM 2181 C CA . ASP A 1 292 ? -4.348 -16.545 -1.134 1.00 90.31 292 ASP A CA 1
ATOM 2182 C C . ASP A 1 292 ? -4.425 -15.789 -2.471 1.00 90.31 292 ASP A C 1
ATOM 2184 O O . ASP A 1 292 ? -3.648 -14.875 -2.713 1.00 90.31 292 ASP A O 1
ATOM 2188 N N . GLN A 1 293 ? -5.377 -16.156 -3.337 1.00 90.44 293 GLN A N 1
ATOM 2189 C CA . GLN A 1 293 ? -5.453 -15.681 -4.723 1.00 90.44 293 GLN A CA 1
ATOM 2190 C C . GLN A 1 293 ? -6.251 -14.379 -4.876 1.00 90.44 293 GLN A C 1
ATOM 2192 O O . GLN A 1 293 ? -5.900 -13.514 -5.674 1.00 90.44 293 GLN A O 1
ATOM 2197 N N . ASN A 1 294 ? -7.362 -14.257 -4.151 1.00 94.19 294 ASN A N 1
ATOM 2198 C CA . ASN A 1 294 ? -8.306 -13.154 -4.292 1.00 94.19 294 ASN A CA 1
ATOM 2199 C C . ASN A 1 294 ? -8.272 -12.292 -3.032 1.00 94.19 294 ASN A C 1
ATOM 2201 O O . ASN A 1 294 ? -9.193 -12.313 -2.213 1.00 94.19 294 ASN A O 1
ATOM 2205 N N . VAL A 1 295 ? -7.193 -11.535 -2.891 1.00 95.31 295 VAL A N 1
ATOM 2206 C CA . VAL A 1 295 ? -6.993 -10.595 -1.793 1.00 95.31 295 VAL A CA 1
ATOM 2207 C C . VAL A 1 295 ? -6.478 -9.274 -2.349 1.00 95.31 295 VAL A C 1
ATOM 2209 O O . VAL A 1 295 ? -5.704 -9.249 -3.306 1.00 95.31 295 VAL A O 1
ATOM 2212 N N . VAL A 1 296 ? -6.959 -8.181 -1.772 1.00 95.31 296 VAL A N 1
ATOM 2213 C CA . VAL A 1 296 ? -6.495 -6.820 -2.057 1.00 95.31 296 VAL A CA 1
ATOM 2214 C C . VAL A 1 296 ? -6.224 -6.112 -0.746 1.00 95.31 296 VAL A C 1
ATOM 2216 O O . VAL A 1 296 ? -6.862 -6.420 0.264 1.00 95.31 296 VAL A O 1
ATOM 2219 N N . SER A 1 297 ? -5.308 -5.159 -0.784 1.00 91.94 297 SER A N 1
ATOM 2220 C CA . SER A 1 297 ? -4.940 -4.328 0.349 1.00 91.94 297 SER A CA 1
ATOM 2221 C C . SER A 1 297 ? -5.316 -2.875 0.102 1.00 91.94 297 SER A C 1
ATOM 2223 O O . SER A 1 297 ? -5.445 -2.420 -1.038 1.00 91.94 297 SER A O 1
ATOM 2225 N N . TYR A 1 298 ? -5.556 -2.149 1.186 1.00 90.50 298 TYR A N 1
ATOM 2226 C CA . TYR A 1 298 ? -5.798 -0.720 1.156 1.00 90.50 298 TYR A CA 1
ATOM 2227 C C . TYR A 1 298 ? -5.303 -0.077 2.456 1.00 90.50 298 TYR A C 1
ATOM 2229 O O . TYR A 1 298 ? -5.745 -0.482 3.530 1.00 90.50 298 TYR A O 1
ATOM 2237 N N . PRO A 1 299 ? -4.457 0.962 2.409 1.00 86.38 299 PRO A N 1
ATOM 2238 C CA . PRO A 1 299 ? -4.058 1.706 3.594 1.00 86.38 299 PRO A CA 1
ATOM 2239 C C . PRO A 1 299 ? -5.182 2.657 4.008 1.00 86.38 299 PRO A C 1
ATOM 2241 O O . PRO A 1 299 ? -5.571 3.550 3.250 1.00 86.38 299 PRO A O 1
ATOM 2244 N N . SER A 1 300 ? -5.709 2.489 5.215 1.00 87.62 300 SER A N 1
ATOM 2245 C CA . SER A 1 300 ? -6.754 3.357 5.759 1.00 87.62 300 SER A CA 1
ATOM 2246 C C . SER A 1 300 ? -6.328 4.831 5.748 1.00 87.62 300 SER A C 1
ATOM 2248 O O . SER A 1 300 ? -5.173 5.162 6.023 1.00 87.62 300 SER A O 1
ATOM 2250 N N . GLY A 1 301 ? -7.255 5.731 5.414 1.00 79.19 301 GLY A N 1
ATOM 2251 C CA . GLY A 1 301 ? -7.043 7.183 5.386 1.00 79.19 301 GLY A CA 1
ATOM 2252 C C . GLY A 1 301 ? -6.189 7.710 4.222 1.00 79.19 301 GLY A C 1
ATOM 2253 O O . GLY A 1 301 ? -5.948 8.913 4.156 1.00 79.19 301 GLY A O 1
ATOM 2254 N N . GLN A 1 302 ? -5.747 6.854 3.290 1.00 73.19 302 GLN A N 1
ATOM 2255 C CA . GLN A 1 302 ? -4.820 7.227 2.209 1.00 73.19 302 GLN A CA 1
ATOM 2256 C C . GLN A 1 302 ? -5.369 8.272 1.217 1.00 73.19 302 GLN A C 1
ATOM 2258 O O . GLN A 1 302 ? -4.627 9.150 0.784 1.00 73.19 302 GLN A O 1
ATOM 2263 N N . ASP A 1 303 ? -6.653 8.189 0.847 1.00 64.94 303 ASP A N 1
ATOM 2264 C CA . ASP A 1 303 ? -7.247 9.034 -0.209 1.00 64.94 303 ASP A CA 1
ATOM 2265 C C . ASP A 1 303 ? -8.318 10.016 0.306 1.00 64.94 303 ASP A C 1
ATOM 2267 O O . ASP A 1 303 ? -8.883 10.785 -0.476 1.00 64.94 303 ASP A O 1
ATOM 2271 N N . LEU A 1 304 ? -8.637 9.973 1.604 1.00 56.03 304 LEU A N 1
ATOM 2272 C CA . LEU A 1 304 ? -9.803 10.625 2.207 1.00 56.03 304 LEU A CA 1
ATOM 2273 C C . LEU A 1 304 ? -9.391 11.293 3.520 1.00 56.03 304 LEU A C 1
ATOM 2275 O O . LEU A 1 304 ? -9.353 10.621 4.537 1.00 56.03 304 LEU A O 1
ATOM 2279 N N . ASP A 1 305 ? -9.006 12.574 3.459 1.00 58.16 305 ASP A N 1
ATOM 2280 C CA . ASP A 1 305 ? -8.776 13.533 4.565 1.00 58.16 305 ASP A CA 1
ATOM 2281 C C . ASP A 1 305 ? -8.014 13.056 5.839 1.00 58.16 305 ASP A C 1
ATOM 2283 O O . ASP A 1 305 ? -7.843 13.836 6.775 1.00 58.16 305 ASP A O 1
ATOM 2287 N N . GLY A 1 306 ? -7.464 11.837 5.857 1.00 63.19 306 GLY A N 1
ATOM 2288 C CA . GLY A 1 306 ? -6.788 11.205 6.987 1.00 63.19 306 GLY A CA 1
ATOM 2289 C C . GLY A 1 306 ? -7.698 10.559 8.042 1.00 63.19 306 GLY A C 1
ATOM 2290 O O . GLY A 1 306 ? -7.201 10.290 9.133 1.00 63.19 306 GLY A O 1
ATOM 2291 N N . GLU A 1 307 ? -8.984 10.295 7.772 1.00 76.44 307 GLU A N 1
ATOM 2292 C CA . GLU A 1 307 ? -9.967 9.861 8.794 1.00 76.44 307 GLU A CA 1
ATOM 2293 C C . GLU A 1 307 ? -10.217 8.332 8.841 1.00 76.44 307 GLU A C 1
ATOM 2295 O O . GLU A 1 307 ? -11.225 7.856 9.360 1.00 76.44 307 GLU A O 1
ATOM 2300 N N . GLY A 1 308 ? -9.246 7.530 8.391 1.00 86.81 308 GLY A N 1
ATOM 2301 C CA . GLY A 1 308 ? -9.249 6.069 8.556 1.00 86.81 308 GLY A CA 1
ATOM 2302 C C . GLY A 1 308 ? -10.154 5.296 7.594 1.00 86.81 308 GLY A C 1
ATOM 2303 O O . GLY A 1 308 ? -10.295 4.081 7.726 1.00 86.81 308 GLY A O 1
ATOM 2304 N N . GLU A 1 309 ? -10.740 5.947 6.596 1.00 91.94 309 GLU A N 1
ATOM 2305 C CA . GLU A 1 309 ? -11.573 5.285 5.596 1.00 91.94 309 GLU A CA 1
ATOM 2306 C C . GLU A 1 309 ? -10.761 4.394 4.655 1.00 91.94 309 GLU A C 1
ATOM 2308 O O . GLU A 1 309 ? -9.629 4.707 4.273 1.00 91.94 309 GLU A O 1
ATOM 2313 N N . PHE A 1 310 ? -11.375 3.301 4.211 1.00 93.12 310 PHE A N 1
ATOM 2314 C CA . PHE A 1 310 ? -10.793 2.396 3.230 1.00 93.12 310 PHE A CA 1
ATOM 2315 C C . PHE A 1 310 ? -11.796 1.992 2.153 1.00 93.12 310 PHE A C 1
ATOM 2317 O O . PHE A 1 310 ? -13.015 1.972 2.358 1.00 93.12 310 PHE A O 1
ATOM 2324 N N . ILE A 1 311 ? -11.267 1.636 0.980 1.00 93.62 311 ILE A N 1
ATOM 2325 C CA . ILE A 1 311 ? -12.044 1.044 -0.108 1.00 93.62 311 ILE A CA 1
ATOM 2326 C C . ILE A 1 311 ? -11.222 -0.081 -0.730 1.00 93.62 311 ILE A C 1
ATOM 2328 O O . ILE A 1 311 ? -10.268 0.173 -1.453 1.00 93.62 311 ILE A O 1
ATOM 2332 N N . CYS A 1 312 ? -11.620 -1.329 -0.524 1.00 95.00 312 CYS A N 1
ATOM 2333 C CA . CYS A 1 312 ? -11.105 -2.456 -1.294 1.00 95.00 312 CYS A CA 1
ATOM 2334 C C . CYS A 1 312 ? -11.888 -2.568 -2.604 1.00 95.00 312 CYS A C 1
ATOM 2336 O O . CYS A 1 312 ? -13.113 -2.708 -2.581 1.00 95.00 312 CYS A O 1
ATOM 2338 N N . GLY A 1 313 ? -11.215 -2.521 -3.751 1.00 94.00 313 GLY A N 1
ATOM 2339 C CA . GLY A 1 313 ? -11.859 -2.600 -5.063 1.00 94.00 313 GLY A CA 1
ATOM 2340 C C . GLY A 1 313 ? -11.302 -3.704 -5.946 1.00 94.00 313 GLY A C 1
ATOM 2341 O O . GLY A 1 313 ? -10.460 -4.489 -5.531 1.00 94.00 313 GLY A O 1
ATOM 2342 N N . GLY A 1 314 ? -11.818 -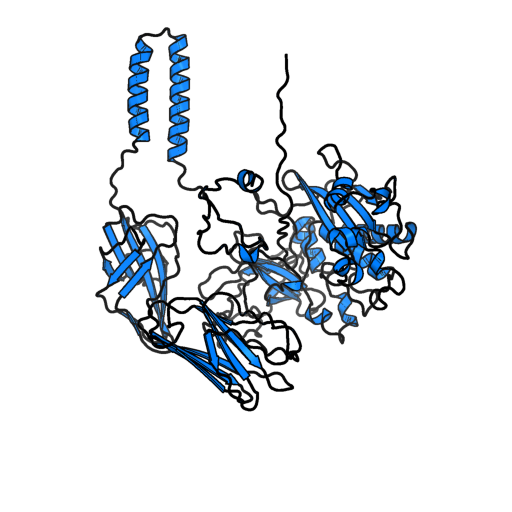3.799 -7.174 1.00 94.88 314 GLY A N 1
ATOM 2343 C CA . GLY A 1 314 ? -11.396 -4.845 -8.111 1.00 94.88 314 GLY A CA 1
ATOM 2344 C C . GLY A 1 314 ? -11.897 -6.248 -7.745 1.00 94.88 314 GLY A C 1
ATOM 2345 O O . GLY A 1 314 ? -11.525 -7.214 -8.401 1.00 94.88 314 GLY A O 1
ATOM 2346 N N . LEU A 1 315 ? -12.771 -6.379 -6.743 1.00 97.38 315 LEU A N 1
ATOM 2347 C CA . LEU A 1 315 ? -13.145 -7.667 -6.171 1.00 97.38 315 LEU A CA 1
ATOM 2348 C C . LEU A 1 315 ? -14.084 -8.462 -7.099 1.00 97.38 315 LEU A C 1
ATOM 2350 O O . LEU A 1 315 ? -15.107 -7.933 -7.559 1.00 97.38 315 LEU A O 1
ATOM 2354 N N . PRO A 1 316 ? -13.801 -9.752 -7.345 1.00 97.19 316 PRO A N 1
ATOM 2355 C CA . PRO A 1 316 ? -14.794 -10.693 -7.849 1.00 97.19 316 PRO A CA 1
ATOM 2356 C C . PRO A 1 316 ? -16.063 -10.750 -6.976 1.00 97.19 316 PRO A C 1
ATOM 2358 O O . PRO A 1 316 ? -16.069 -10.384 -5.804 1.00 97.19 316 PRO A O 1
ATOM 2361 N N . ALA A 1 317 ? -17.174 -11.237 -7.540 1.00 97.88 317 ALA A N 1
ATOM 2362 C CA . ALA A 1 317 ? -18.341 -11.552 -6.715 1.00 97.88 317 ALA A CA 1
ATOM 2363 C C . ALA A 1 317 ? -18.041 -12.773 -5.840 1.00 97.88 317 ALA A C 1
ATOM 2365 O O . ALA A 1 317 ? -17.604 -13.807 -6.348 1.00 97.88 317 ALA A O 1
ATOM 2366 N N . GLY A 1 318 ? -18.332 -12.669 -4.549 1.00 97.81 318 GLY A N 1
ATOM 2367 C CA . GLY A 1 318 ? -17.938 -13.677 -3.576 1.00 97.81 318 GLY A CA 1
ATOM 2368 C C . GLY A 1 318 ? -18.276 -13.271 -2.151 1.00 97.81 318 GLY A C 1
ATOM 2369 O O . GLY A 1 318 ? -19.041 -12.331 -1.922 1.00 97.81 318 GLY A O 1
ATOM 2370 N N . SER A 1 319 ? -17.714 -14.012 -1.205 1.00 98.31 319 SER A N 1
ATOM 2371 C CA . SER A 1 319 ? -17.826 -13.740 0.223 1.00 98.31 319 SER A CA 1
ATOM 2372 C C . SER A 1 319 ? -16.430 -13.480 0.760 1.00 98.31 319 SER A C 1
ATOM 2374 O O . SER A 1 319 ? -15.538 -14.290 0.527 1.00 98.31 319 SER A O 1
ATOM 2376 N N . TYR A 1 320 ? -16.256 -12.368 1.456 1.00 98.56 320 TYR A N 1
ATOM 2377 C CA . TYR A 1 320 ? -14.954 -11.860 1.866 1.00 98.56 320 TYR A CA 1
ATOM 2378 C C . TYR A 1 320 ? -14.886 -11.704 3.380 1.00 98.56 320 TYR A C 1
ATOM 2380 O O . TYR A 1 320 ? -15.902 -11.442 4.019 1.00 98.56 320 TYR A O 1
ATOM 2388 N N . GLU A 1 321 ? -13.692 -11.838 3.933 1.00 98.06 321 GLU A N 1
ATOM 2389 C CA . GLU A 1 321 ? -13.345 -11.336 5.260 1.00 98.06 321 GLU A CA 1
ATOM 2390 C C . GLU A 1 321 ? -12.623 -9.998 5.082 1.00 98.06 321 GLU A C 1
ATOM 2392 O O . GLU A 1 321 ? -11.892 -9.807 4.104 1.00 98.06 321 GLU A O 1
ATOM 2397 N N . VAL A 1 322 ? -12.862 -9.065 6.003 1.00 98.25 322 VAL A N 1
ATOM 2398 C CA . VAL A 1 322 ? -12.091 -7.823 6.101 1.00 98.25 322 VAL A CA 1
ATOM 2399 C C . VAL A 1 322 ? -11.193 -7.941 7.318 1.00 98.25 322 VAL A C 1
ATOM 2401 O O . VAL A 1 322 ? -11.669 -8.257 8.405 1.00 98.25 322 VAL A O 1
ATOM 2404 N N . GLU A 1 323 ? -9.902 -7.739 7.112 1.00 95.75 323 GLU A N 1
ATOM 2405 C CA . GLU A 1 323 ? -8.854 -7.897 8.116 1.00 95.75 323 GLU A CA 1
ATOM 2406 C C . GLU A 1 323 ? -8.070 -6.586 8.199 1.00 95.75 323 GLU A C 1
ATOM 2408 O O . GLU A 1 323 ? -7.859 -5.926 7.182 1.00 95.75 323 GLU A O 1
ATOM 2413 N N . ILE A 1 324 ? -7.623 -6.208 9.388 1.00 93.06 324 ILE A N 1
ATOM 2414 C CA . ILE A 1 324 ? -6.683 -5.113 9.590 1.00 93.06 324 ILE A CA 1
ATOM 2415 C C . ILE A 1 324 ? -5.375 -5.655 10.147 1.00 93.06 324 ILE A C 1
ATOM 2417 O O . ILE A 1 324 ? -5.365 -6.592 10.943 1.00 93.06 324 ILE A O 1
ATOM 2421 N N . GLU A 1 325 ? -4.263 -5.060 9.738 1.00 87.12 325 GLU A N 1
ATOM 2422 C CA . GLU A 1 325 ? -2.941 -5.359 10.277 1.00 87.12 325 GLU A CA 1
ATOM 2423 C C . GLU A 1 325 ? -2.040 -4.113 10.216 1.00 87.12 325 GLU A C 1
ATOM 2425 O O . GLU A 1 325 ? -2.283 -3.195 9.419 1.00 87.12 325 GLU A O 1
ATOM 2430 N N . PRO A 1 326 ? -0.979 -4.041 11.037 1.00 82.06 326 PRO A N 1
ATOM 2431 C CA . PRO A 1 326 ? -0.011 -2.961 10.923 1.00 82.06 326 PRO A CA 1
ATOM 2432 C C . PRO A 1 326 ? 0.721 -3.013 9.575 1.00 82.06 326 PRO A C 1
ATOM 2434 O O . PRO A 1 326 ? 1.060 -4.082 9.056 1.00 82.06 326 PRO A O 1
ATOM 2437 N N . ILE A 1 327 ? 1.031 -1.839 9.025 1.00 77.56 327 ILE A N 1
ATOM 2438 C CA . ILE A 1 327 ? 1.956 -1.740 7.893 1.00 77.56 327 ILE A CA 1
ATOM 2439 C C . ILE A 1 327 ? 3.369 -2.068 8.397 1.00 77.56 327 ILE A C 1
ATOM 2441 O O . ILE A 1 327 ? 3.849 -1.466 9.358 1.00 77.56 327 ILE A O 1
ATOM 2445 N N . GLN A 1 328 ? 4.047 -3.033 7.774 1.00 71.31 328 GLN A N 1
ATOM 2446 C CA . GLN A 1 328 ? 5.364 -3.482 8.238 1.00 71.31 328 GLN A CA 1
ATOM 2447 C C . GLN A 1 328 ? 6.494 -2.571 7.722 1.00 71.31 328 GLN A C 1
ATOM 2449 O O . GLN A 1 328 ? 6.676 -2.400 6.518 1.00 71.31 328 GLN A O 1
ATOM 2454 N N . HIS A 1 329 ? 7.308 -2.042 8.646 1.00 50.34 329 HIS A N 1
ATOM 2455 C CA . HIS A 1 329 ? 8.376 -1.056 8.385 1.00 50.34 329 HIS A CA 1
ATOM 2456 C C . HIS A 1 329 ? 9.494 -1.563 7.446 1.00 50.34 329 HIS A C 1
ATOM 2458 O O . HIS A 1 329 ? 10.184 -0.773 6.809 1.00 50.34 329 HIS A O 1
ATOM 2464 N N . ALA A 1 330 ? 9.680 -2.883 7.312 1.00 42.84 330 ALA A N 1
ATOM 2465 C CA . ALA A 1 330 ? 10.666 -3.453 6.383 1.00 42.84 330 ALA A CA 1
ATOM 2466 C C . ALA A 1 330 ? 10.271 -3.303 4.899 1.00 42.84 330 ALA A C 1
ATOM 2468 O O . ALA A 1 330 ? 11.095 -3.547 4.021 1.00 42.84 330 ALA A O 1
ATOM 2469 N N . ILE A 1 331 ? 9.016 -2.930 4.636 1.00 49.88 331 ILE A N 1
ATOM 2470 C CA . ILE A 1 331 ? 8.420 -2.833 3.301 1.00 49.88 331 ILE A CA 1
ATOM 2471 C C . ILE A 1 331 ? 8.184 -1.361 2.925 1.00 49.88 331 ILE A C 1
ATOM 2473 O O . ILE A 1 331 ? 8.154 -1.045 1.736 1.00 49.88 331 ILE A O 1
ATOM 2477 N N . ASN A 1 332 ? 8.089 -0.467 3.926 1.00 48.12 332 ASN A N 1
ATOM 2478 C CA . ASN A 1 332 ? 7.582 0.892 3.773 1.00 48.12 332 ASN A CA 1
ATOM 2479 C C . ASN A 1 332 ? 8.229 1.922 4.750 1.00 48.12 332 ASN A C 1
ATOM 2481 O O . ASN A 1 332 ? 8.123 1.763 5.964 1.00 48.12 332 ASN A O 1
ATOM 2485 N N . ASP A 1 333 ? 8.815 3.012 4.231 1.00 45.28 333 ASP A N 1
ATOM 2486 C CA . ASP A 1 333 ? 8.942 4.314 4.916 1.00 45.28 333 ASP A CA 1
ATOM 2487 C C . ASP A 1 333 ? 7.589 5.065 4.842 1.00 45.28 333 ASP A C 1
ATOM 2489 O O . ASP A 1 333 ? 7.272 5.731 3.850 1.00 45.28 333 ASP A O 1
ATOM 2493 N N . PHE A 1 334 ? 6.741 4.911 5.861 1.00 39.66 334 PHE A N 1
ATOM 2494 C CA . PHE A 1 334 ? 5.471 5.637 5.997 1.00 39.66 334 PHE A CA 1
ATOM 2495 C C . PHE A 1 334 ? 5.661 6.798 6.991 1.00 39.66 334 PHE A C 1
ATOM 2497 O O . PHE A 1 334 ? 6.144 6.586 8.103 1.00 39.66 334 PHE A O 1
ATOM 2504 N N . ASP A 1 335 ? 5.318 8.025 6.585 1.00 41.41 335 ASP A N 1
ATOM 2505 C CA . ASP A 1 335 ? 5.301 9.214 7.451 1.00 41.41 335 ASP A CA 1
ATOM 2506 C C . ASP A 1 335 ? 3.853 9.730 7.550 1.00 41.41 335 ASP A C 1
ATOM 2508 O O . ASP A 1 335 ? 3.292 10.125 6.518 1.00 41.41 335 ASP A O 1
ATOM 2512 N N . PRO A 1 336 ? 3.223 9.720 8.745 1.00 49.09 336 PRO A N 1
ATOM 2513 C CA . PRO A 1 336 ? 3.773 9.316 10.050 1.00 49.09 336 PRO A CA 1
ATOM 2514 C C . PRO A 1 336 ? 3.894 7.794 10.203 1.00 49.09 336 PRO A C 1
ATOM 2516 O O . PRO A 1 336 ? 3.193 7.069 9.516 1.00 49.09 336 PRO A O 1
ATOM 2519 N N . PHE A 1 337 ? 4.738 7.312 11.126 1.00 54.31 337 PHE A N 1
ATOM 2520 C CA . PHE A 1 337 ? 4.914 5.879 11.415 1.00 54.31 337 PHE A CA 1
ATOM 2521 C C . PHE A 1 337 ? 3.577 5.115 11.497 1.00 54.31 337 PHE A C 1
ATOM 2523 O O . PHE A 1 337 ? 2.632 5.633 12.104 1.00 54.31 337 PHE A O 1
ATOM 2530 N N . PRO A 1 338 ? 3.494 3.880 10.955 1.00 64.38 338 PRO A N 1
ATOM 2531 C CA . PRO A 1 338 ? 2.284 3.074 11.045 1.00 64.38 338 PRO A CA 1
ATOM 2532 C C . PRO A 1 338 ? 1.821 2.926 12.500 1.00 64.38 338 PRO A C 1
ATOM 2534 O O . PRO A 1 338 ? 2.653 2.706 13.389 1.00 64.38 338 PRO A O 1
ATOM 2537 N N . PRO A 1 339 ? 0.512 3.032 12.774 1.00 66.56 339 PRO A N 1
ATOM 2538 C CA . PRO A 1 339 ? -0.011 2.868 14.118 1.00 66.56 339 PRO A CA 1
ATOM 2539 C C . PRO A 1 339 ? 0.239 1.435 14.607 1.00 66.56 339 PRO A C 1
ATOM 2541 O O . PRO A 1 339 ? 0.034 0.460 13.882 1.00 66.56 339 PRO A O 1
ATOM 2544 N N . LEU A 1 340 ? 0.664 1.308 15.866 1.00 68.12 340 LEU A N 1
ATOM 2545 C CA . LEU A 1 340 ? 0.765 0.015 16.537 1.00 68.12 340 LEU A CA 1
ATOM 2546 C C . LEU A 1 340 ? -0.642 -0.484 16.859 1.00 68.12 340 LEU A C 1
ATOM 2548 O O . LEU A 1 340 ? -1.285 0.019 17.780 1.00 68.12 340 LEU A O 1
ATOM 2552 N N . ILE A 1 341 ? -1.111 -1.456 16.084 1.00 74.56 341 ILE A N 1
ATOM 2553 C CA . ILE A 1 341 ? -2.443 -2.043 16.215 1.00 74.56 341 ILE A CA 1
ATOM 2554 C C . ILE A 1 341 ? -2.341 -3.576 16.206 1.00 74.56 341 ILE A C 1
ATOM 2556 O O . ILE A 1 341 ? -1.413 -4.122 15.593 1.00 74.56 341 ILE A O 1
ATOM 2560 N N . PRO A 1 342 ? -3.247 -4.295 16.890 1.00 79.75 342 PRO A N 1
ATOM 2561 C CA . PRO A 1 342 ? -3.355 -5.735 16.717 1.00 79.75 342 PRO A CA 1
ATOM 2562 C C . PRO A 1 342 ? -3.857 -6.066 15.306 1.00 79.75 342 PRO A C 1
ATOM 2564 O O . PRO A 1 342 ? -4.551 -5.273 14.674 1.00 79.75 342 PRO A O 1
ATOM 2567 N N . GLY A 1 343 ? -3.506 -7.258 14.824 1.00 85.19 343 GLY A N 1
ATOM 2568 C CA . GLY A 1 343 ? -4.207 -7.839 13.685 1.00 85.19 343 GLY A CA 1
ATOM 2569 C C . GLY A 1 343 ? -5.608 -8.271 14.118 1.00 85.19 343 GLY A C 1
ATOM 2570 O O . GLY A 1 343 ? -5.739 -8.953 15.137 1.00 85.19 343 GLY A O 1
ATOM 2571 N N . GLU A 1 344 ? -6.628 -7.878 13.367 1.00 90.19 344 GLU A N 1
ATOM 2572 C CA . GLU A 1 344 ? -8.039 -8.048 13.733 1.00 90.19 344 GLU A CA 1
ATOM 2573 C C . GLU A 1 344 ? -8.911 -8.244 12.492 1.00 90.19 344 GLU A C 1
ATOM 2575 O O . GLU A 1 344 ? -8.505 -7.905 11.381 1.00 90.19 344 GLU A O 1
ATOM 2580 N N . LYS A 1 345 ? -10.102 -8.820 12.660 1.00 94.75 345 LYS A N 1
ATOM 2581 C CA . LYS A 1 345 ? -11.061 -9.034 11.581 1.00 94.75 345 LYS A CA 1
ATOM 2582 C C . LYS A 1 345 ? -12.399 -8.394 11.907 1.00 94.75 345 LYS A C 1
ATOM 2584 O O . LYS A 1 345 ? -12.909 -8.554 13.007 1.00 94.75 345 LYS A O 1
ATOM 2589 N N . TYR A 1 346 ? -13.003 -7.808 10.880 1.00 97.06 346 TYR A N 1
ATOM 2590 C CA . TYR A 1 346 ? -14.365 -7.306 10.939 1.00 97.06 346 TYR A CA 1
ATOM 2591 C C . TYR A 1 346 ? -15.375 -8.404 11.311 1.00 97.06 346 TYR A C 1
ATOM 2593 O O . TYR A 1 346 ? -15.394 -9.478 10.682 1.00 97.06 346 TYR A O 1
ATOM 2601 N N . ASN A 1 347 ? -16.294 -8.108 12.228 1.00 95.56 347 ASN A N 1
ATOM 2602 C CA . ASN A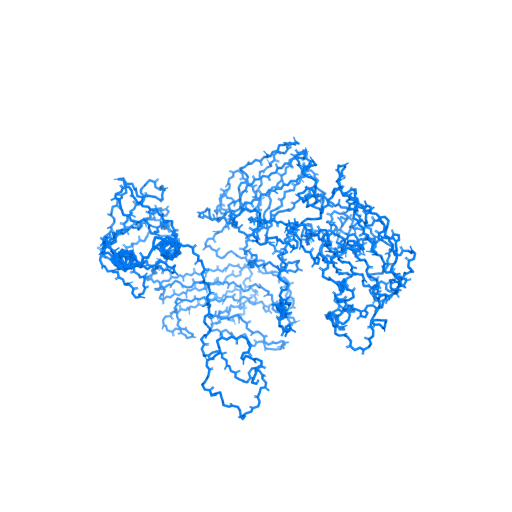 1 347 ? -17.461 -8.922 12.545 1.00 95.56 347 ASN A CA 1
ATOM 2603 C C . ASN A 1 347 ? -18.705 -8.114 12.990 1.00 95.56 347 ASN A C 1
ATOM 2605 O O . ASN A 1 347 ? -18.639 -6.940 13.303 1.00 95.56 347 ASN A O 1
ATOM 2609 N N . ASP A 1 348 ? -19.887 -8.740 13.013 1.00 92.88 348 ASP A N 1
ATOM 2610 C CA . ASP A 1 348 ? -21.153 -8.072 13.369 1.00 92.88 348 ASP A CA 1
ATOM 2611 C C . ASP A 1 348 ? -21.183 -7.504 14.809 1.00 92.88 348 ASP A C 1
ATOM 2613 O O . ASP A 1 348 ? -22.022 -6.647 15.102 1.00 92.88 348 ASP A O 1
ATOM 2617 N N . ASP A 1 349 ? -20.308 -7.987 15.698 1.00 91.88 349 ASP A N 1
ATOM 2618 C CA . ASP A 1 349 ? -20.204 -7.582 17.103 1.00 91.88 349 ASP A CA 1
ATOM 2619 C C . ASP A 1 349 ? -19.042 -6.583 17.341 1.00 91.88 349 ASP A C 1
ATOM 2621 O O . ASP A 1 349 ? -18.571 -6.469 18.474 1.00 91.88 349 ASP A O 1
ATOM 2625 N N . GLU A 1 350 ? -18.621 -5.836 16.302 1.00 91.06 350 GLU A N 1
ATOM 2626 C CA . GLU A 1 350 ? -17.506 -4.870 16.357 1.00 91.06 350 GLU A CA 1
ATOM 2627 C C . GLU A 1 350 ? -17.484 -4.010 17.628 1.00 91.06 350 GLU A C 1
ATOM 2629 O O . GLU A 1 350 ? -18.442 -3.290 17.965 1.00 91.06 350 GLU A O 1
ATOM 2634 N N . SER A 1 351 ? -16.350 -4.034 18.321 1.00 87.06 351 SER A N 1
ATOM 2635 C CA . SER A 1 351 ? -16.142 -3.323 19.571 1.00 87.06 351 SER A CA 1
ATOM 2636 C C . SER A 1 351 ? -14.663 -3.192 19.906 1.00 87.06 351 SER A C 1
ATOM 2638 O O . SER A 1 351 ? -13.859 -4.053 19.615 1.00 87.06 351 SER A O 1
ATOM 2640 N N . PHE A 1 352 ? -14.316 -2.172 20.688 1.00 78.69 352 PHE A N 1
ATOM 2641 C CA . PHE A 1 352 ? -12.972 -2.075 21.271 1.00 78.69 352 PHE A CA 1
ATOM 2642 C C . PHE A 1 352 ? -12.727 -3.078 22.424 1.00 78.69 352 PHE A C 1
ATOM 2644 O O . PHE A 1 352 ? -11.645 -3.074 23.019 1.00 78.69 352 PHE A O 1
ATOM 2651 N N . ASP A 1 353 ? -13.765 -3.808 22.854 1.00 76.56 353 ASP A N 1
ATOM 2652 C CA . ASP A 1 353 ? -13.738 -4.729 23.992 1.00 76.56 353 ASP A CA 1
ATOM 2653 C C . ASP A 1 353 ? -13.527 -6.169 23.506 1.00 76.56 353 ASP A C 1
ATOM 2655 O O . ASP A 1 353 ? -14.454 -6.746 22.928 1.00 76.56 353 ASP A O 1
ATOM 2659 N N . PRO A 1 354 ? -12.383 -6.811 23.812 1.00 73.25 354 PRO A N 1
ATOM 2660 C CA . PRO A 1 354 ? -12.079 -8.127 23.272 1.00 73.25 354 PRO A CA 1
ATOM 2661 C C . PRO A 1 354 ? -12.940 -9.265 23.831 1.00 73.25 354 PRO A C 1
ATOM 2663 O O . PRO A 1 354 ? -12.876 -10.390 23.328 1.00 73.25 354 PRO A O 1
ATOM 2666 N N . ASP A 1 355 ? -13.698 -9.019 24.907 1.00 78.06 355 ASP A N 1
ATOM 2667 C CA . ASP A 1 355 ? -14.658 -9.993 25.433 1.00 78.06 355 ASP A CA 1
ATOM 2668 C C . ASP A 1 355 ? -15.946 -10.031 24.588 1.00 78.06 355 ASP A C 1
ATOM 2670 O O . ASP A 1 355 ? -16.670 -11.033 24.613 1.00 78.06 355 ASP A O 1
ATOM 2674 N N . LEU A 1 356 ? -16.237 -8.950 23.855 1.00 81.44 356 LEU A N 1
ATOM 2675 C CA . LEU A 1 356 ? -17.369 -8.831 22.932 1.00 81.44 356 LEU A CA 1
ATOM 2676 C C . LEU A 1 356 ? -16.936 -9.049 21.482 1.00 81.44 356 LEU A C 1
ATOM 2678 O O . LEU A 1 356 ? -17.633 -9.741 20.745 1.00 81.44 356 LEU A O 1
ATOM 2682 N N . ASP A 1 357 ? -15.768 -8.526 21.128 1.00 82.12 357 ASP A N 1
ATOM 2683 C CA . ASP A 1 357 ? -15.190 -8.565 19.797 1.00 82.12 357 ASP A CA 1
ATOM 2684 C C . ASP A 1 357 ? -13.872 -9.343 19.822 1.00 82.12 357 ASP A C 1
ATOM 2686 O O . ASP A 1 357 ? -12.847 -8.866 20.290 1.00 82.12 357 ASP A O 1
ATOM 2690 N N . SER A 1 358 ? -13.859 -10.585 19.351 1.00 87.06 358 SER A N 1
ATOM 2691 C CA . SER A 1 358 ? -12.595 -11.319 19.303 1.00 87.06 358 SER A CA 1
ATOM 2692 C C . SER A 1 358 ? -11.795 -10.913 18.070 1.00 87.06 358 SER A C 1
ATOM 2694 O O . SER A 1 358 ? -12.287 -11.095 16.967 1.00 87.06 358 SER A O 1
ATOM 2696 N N . LEU A 1 359 ? -10.496 -10.625 18.236 1.00 85.94 359 LEU A N 1
ATOM 2697 C CA . LEU A 1 359 ? -9.527 -10.429 17.135 1.00 85.94 359 LEU A CA 1
ATOM 2698 C C . LEU A 1 359 ? -9.587 -11.486 16.006 1.00 85.94 359 LEU A C 1
ATOM 2700 O O . LEU A 1 359 ? -9.109 -11.257 14.898 1.00 85.94 359 LEU A O 1
ATOM 2704 N N . SER A 1 360 ? -10.101 -12.686 16.303 1.00 88.38 360 SER A N 1
ATOM 2705 C CA . SER A 1 360 ? -10.230 -13.801 15.354 1.00 88.38 360 SER A CA 1
ATOM 2706 C C . SER A 1 360 ? -11.657 -14.062 14.857 1.00 88.38 360 SER A C 1
ATOM 2708 O O . SER A 1 360 ? -11.841 -14.903 13.971 1.00 88.38 360 SER A O 1
ATOM 2710 N N . ALA A 1 361 ? -12.666 -13.409 15.439 1.00 90.56 361 ALA A N 1
ATOM 2711 C CA . ALA A 1 361 ? -14.044 -13.493 14.975 1.00 90.56 361 ALA A CA 1
ATOM 2712 C C . ALA A 1 361 ? -14.164 -12.780 13.630 1.00 90.56 361 ALA A C 1
ATOM 2714 O O . ALA A 1 361 ? -13.522 -11.771 13.396 1.00 90.56 361 ALA A O 1
ATOM 2715 N N . SER A 1 362 ? -14.969 -13.321 12.718 1.00 96.00 362 SER A N 1
ATOM 2716 C CA . SER A 1 362 ? -15.166 -12.691 11.416 1.00 96.00 362 SER A CA 1
ATOM 2717 C C . SER A 1 362 ? -16.589 -12.876 10.925 1.00 96.00 362 SER A C 1
ATOM 2719 O O . SER A 1 362 ? -17.166 -13.961 11.058 1.00 96.00 362 SER A O 1
ATOM 2721 N N . THR A 1 363 ? -17.150 -11.817 10.342 1.00 97.69 363 THR A N 1
ATOM 2722 C CA . THR A 1 363 ? -18.425 -11.875 9.624 1.00 97.69 363 THR A CA 1
ATOM 2723 C C . THR A 1 363 ? -18.202 -11.766 8.118 1.00 97.69 363 THR A C 1
ATOM 2725 O O . THR A 1 363 ? -17.629 -10.784 7.648 1.00 97.69 363 THR A O 1
ATOM 2728 N N . PRO A 1 364 ? -18.692 -12.741 7.327 1.00 98.06 364 PRO A N 1
ATOM 2729 C CA . PRO A 1 364 ? -18.546 -12.701 5.881 1.00 98.06 364 PRO A CA 1
ATOM 2730 C C . PRO A 1 364 ? -19.276 -11.522 5.222 1.00 98.06 364 PRO A C 1
ATOM 2732 O O . PRO A 1 364 ? -20.501 -11.397 5.300 1.00 98.06 364 PRO A O 1
ATOM 2735 N N . VAL A 1 365 ? -18.539 -10.726 4.454 1.00 98.44 365 VAL A N 1
ATOM 2736 C CA . VAL A 1 365 ? -19.050 -9.621 3.638 1.00 98.44 365 VAL A CA 1
ATOM 2737 C C . VAL A 1 365 ? -19.370 -10.125 2.232 1.00 98.44 365 VAL A C 1
ATOM 2739 O O . VAL A 1 365 ? -18.505 -10.616 1.506 1.00 98.44 365 VAL A O 1
ATOM 2742 N N . THR A 1 366 ? -20.631 -10.008 1.810 1.00 98.38 366 THR A N 1
ATOM 2743 C CA . THR A 1 366 ? -21.041 -10.411 0.453 1.00 98.38 366 THR A CA 1
ATOM 2744 C C . THR A 1 366 ? -20.733 -9.307 -0.554 1.00 98.38 366 THR A C 1
ATOM 2746 O O . THR A 1 366 ? -21.219 -8.183 -0.424 1.00 98.38 366 THR A O 1
ATOM 2749 N N . VAL A 1 367 ? -20.001 -9.648 -1.612 1.00 98.31 367 VAL A N 1
ATOM 2750 C CA . VAL A 1 367 ? -19.630 -8.735 -2.700 1.00 98.31 367 VAL A CA 1
ATOM 2751 C C . VAL A 1 367 ? -20.373 -9.101 -3.980 1.00 98.31 367 VAL A C 1
ATOM 2753 O O . VAL A 1 367 ? -20.434 -10.261 -4.392 1.00 98.31 367 VAL A O 1
ATOM 2756 N N . SER A 1 368 ? -20.935 -8.089 -4.639 1.00 97.94 368 SER A N 1
ATOM 2757 C CA . SER A 1 368 ? -21.575 -8.201 -5.954 1.00 97.94 368 SER A CA 1
ATOM 2758 C C . SER A 1 368 ? -20.883 -7.290 -6.964 1.00 97.94 368 SER A C 1
ATOM 2760 O O . SER A 1 368 ? -20.538 -6.158 -6.638 1.00 97.94 368 SER A O 1
ATOM 2762 N N . LEU A 1 369 ? -20.734 -7.760 -8.206 1.00 97.56 369 LEU A N 1
ATOM 2763 C CA . LEU A 1 369 ? -20.123 -6.972 -9.283 1.00 97.56 369 LEU A CA 1
ATOM 2764 C C . LEU A 1 369 ? -20.878 -5.659 -9.526 1.00 97.56 369 LEU A C 1
ATOM 2766 O O . LEU A 1 369 ? -22.112 -5.636 -9.541 1.00 97.56 369 LEU A O 1
ATOM 2770 N N . GLY A 1 370 ? -20.127 -4.582 -9.751 1.00 96.25 370 GLY A N 1
ATOM 2771 C CA . GLY A 1 370 ? -20.642 -3.242 -10.024 1.00 96.25 370 GLY A CA 1
ATOM 2772 C C . GLY A 1 370 ? -21.210 -2.506 -8.809 1.00 96.25 370 GLY A C 1
ATOM 2773 O O . GLY A 1 370 ? -21.665 -1.372 -8.958 1.00 96.25 370 GLY A O 1
ATOM 2774 N N . ASN A 1 371 ? -21.188 -3.119 -7.622 1.00 97.06 371 ASN A N 1
ATOM 2775 C CA . ASN A 1 371 ? -21.702 -2.537 -6.385 1.00 97.06 371 ASN A CA 1
ATOM 2776 C C . ASN A 1 371 ? -20.585 -2.358 -5.351 1.00 97.06 371 ASN A C 1
ATOM 2778 O O . ASN A 1 371 ? -19.601 -3.097 -5.340 1.00 97.06 371 ASN A O 1
ATOM 2782 N N . THR A 1 372 ? -20.782 -1.393 -4.454 1.00 97.56 372 THR A N 1
ATOM 2783 C CA . THR A 1 372 ? -20.011 -1.271 -3.215 1.00 97.56 372 THR A CA 1
ATOM 2784 C C . THR A 1 372 ? -20.852 -1.815 -2.067 1.00 97.56 372 THR A C 1
ATOM 2786 O O . THR A 1 372 ? -21.995 -1.387 -1.896 1.00 97.56 372 THR A O 1
ATOM 2789 N N . THR A 1 373 ? -20.295 -2.745 -1.298 1.00 98.12 373 THR A N 1
ATOM 2790 C CA . THR A 1 373 ? -20.806 -3.118 0.022 1.00 98.12 373 THR A CA 1
ATOM 2791 C C . THR A 1 373 ? -20.163 -2.178 1.038 1.00 98.12 373 THR A C 1
ATOM 2793 O O . THR A 1 373 ? -18.944 -2.181 1.190 1.00 98.12 373 THR A O 1
ATOM 2796 N N . SER A 1 374 ? -20.969 -1.312 1.645 1.00 96.75 374 SER A N 1
ATOM 2797 C CA . SER A 1 374 ? -20.517 -0.253 2.556 1.00 96.75 374 SER A CA 1
ATOM 2798 C C . SER A 1 374 ? -20.834 -0.589 4.014 1.00 96.75 374 SER A C 1
ATOM 2800 O O . SER A 1 374 ? -21.438 -1.628 4.274 1.00 96.75 374 SER A O 1
ATOM 2802 N N . ASP A 1 375 ? -20.450 0.309 4.924 1.00 94.44 375 ASP A N 1
ATOM 2803 C CA . ASP A 1 375 ? -20.692 0.214 6.369 1.00 94.44 375 ASP A CA 1
ATOM 2804 C C . ASP A 1 375 ? -19.972 -0.986 7.019 1.00 94.44 375 ASP A C 1
ATOM 2806 O O . ASP A 1 375 ? -20.489 -1.621 7.936 1.00 94.44 375 ASP A O 1
ATOM 2810 N N . ILE A 1 376 ? -18.780 -1.314 6.502 1.00 97.56 376 ILE A N 1
ATOM 2811 C CA . ILE A 1 376 ? -17.881 -2.338 7.052 1.00 97.56 376 ILE A CA 1
ATOM 2812 C C . ILE A 1 376 ? -16.798 -1.637 7.872 1.00 97.56 376 ILE A C 1
ATOM 2814 O O . ILE A 1 376 ? -15.673 -1.455 7.411 1.00 97.56 376 ILE A O 1
ATOM 2818 N N . ASP A 1 377 ? -17.179 -1.150 9.044 1.00 95.25 377 ASP A N 1
ATOM 2819 C CA . ASP A 1 377 ? -16.283 -0.416 9.937 1.00 95.25 377 ASP A CA 1
ATOM 2820 C C . ASP A 1 377 ? -15.572 -1.385 10.879 1.00 95.25 377 ASP A C 1
ATOM 2822 O O . ASP A 1 377 ? -16.219 -2.295 11.370 1.00 95.25 377 ASP A O 1
ATOM 2826 N N . VAL A 1 378 ? -14.276 -1.195 11.128 1.00 94.56 378 VAL A N 1
ATOM 2827 C CA . VAL A 1 378 ? -13.508 -1.944 12.134 1.00 94.56 378 VAL A CA 1
ATOM 2828 C C . VAL A 1 378 ? -13.197 -1.022 13.307 1.00 94.56 378 VAL A C 1
ATOM 2830 O O . VAL A 1 378 ? -12.630 0.063 13.117 1.00 94.56 378 VAL A O 1
ATOM 2833 N N . VAL A 1 379 ? -13.568 -1.430 14.518 1.00 91.81 379 VAL A N 1
ATOM 2834 C CA . VAL A 1 379 ? -13.246 -0.713 15.756 1.00 91.81 379 VAL A CA 1
ATOM 2835 C C . VAL A 1 379 ? -12.086 -1.433 16.410 1.00 91.81 379 VAL A C 1
ATOM 2837 O O . VAL A 1 379 ? -12.268 -2.486 16.999 1.00 91.81 379 VAL A O 1
ATOM 2840 N N . ILE A 1 380 ? -10.895 -0.839 16.344 1.00 85.50 380 ILE A N 1
ATOM 2841 C CA . ILE A 1 380 ? -9.687 -1.494 16.839 1.00 85.50 380 ILE A CA 1
ATOM 2842 C C . ILE A 1 380 ? -9.881 -1.886 18.301 1.00 85.50 380 ILE A C 1
ATOM 2844 O O . ILE A 1 380 ? -10.236 -1.041 19.138 1.00 85.50 380 ILE A O 1
ATOM 2848 N N . ASN A 1 381 ? -9.552 -3.140 18.601 1.00 78.44 381 ASN A N 1
ATOM 2849 C CA . ASN A 1 381 ? -9.439 -3.709 19.939 1.00 78.44 381 ASN A CA 1
ATOM 2850 C C . ASN A 1 381 ? -8.294 -3.066 20.755 1.00 78.44 381 ASN A C 1
ATOM 2852 O O . ASN A 1 381 ? -7.321 -3.691 21.187 1.00 78.44 381 ASN A O 1
ATOM 2856 N N . GLU A 1 382 ? -8.411 -1.760 20.989 1.00 64.38 382 GLU A N 1
ATOM 2857 C CA . GLU A 1 382 ? -7.568 -0.943 21.849 1.00 64.38 382 GLU A CA 1
ATOM 2858 C C . GLU A 1 382 ? -8.042 -1.101 23.283 1.00 64.38 382 GLU A C 1
ATOM 2860 O O . GLU A 1 382 ? -8.639 -0.215 23.909 1.00 64.38 382 GLU A O 1
ATOM 2865 N N . ASN A 1 383 ? -7.757 -2.265 23.841 1.00 48.25 383 ASN A N 1
ATOM 2866 C CA . ASN A 1 383 ? -7.831 -2.395 25.272 1.00 48.25 383 ASN A CA 1
ATOM 2867 C C . ASN A 1 383 ? -6.885 -1.354 25.879 1.00 48.25 383 ASN A C 1
ATOM 2869 O O . ASN A 1 383 ? -5.681 -1.393 25.652 1.00 48.25 383 ASN A O 1
ATOM 2873 N N . GLY A 1 384 ? -7.381 -0.485 26.760 1.00 35.28 384 GLY A N 1
ATOM 2874 C CA . GLY A 1 384 ? -6.544 0.332 27.657 1.00 35.28 384 GLY A CA 1
ATOM 2875 C C . GLY A 1 384 ? -5.659 -0.497 28.613 1.00 35.28 384 GLY A C 1
ATOM 2876 O O . GLY A 1 384 ? -5.172 0.016 29.617 1.00 35.28 384 GLY A O 1
ATOM 2877 N N . ARG A 1 385 ? -5.482 -1.792 28.332 1.00 32.22 385 ARG A N 1
ATOM 2878 C CA . ARG A 1 385 ? -4.446 -2.685 28.823 1.00 32.22 385 ARG A CA 1
ATOM 2879 C C . ARG A 1 385 ? -3.420 -2.825 27.706 1.00 32.22 385 ARG A C 1
ATOM 2881 O O . ARG A 1 385 ? -3.765 -3.328 26.645 1.00 32.22 385 ARG A O 1
ATOM 2888 N N . LEU A 1 386 ? -2.165 -2.474 27.974 1.00 31.61 386 LEU A N 1
ATOM 2889 C CA . LEU A 1 386 ? -1.026 -2.976 27.203 1.00 31.61 386 LEU A CA 1
ATOM 2890 C C . LEU A 1 386 ? -1.154 -4.512 27.120 1.00 31.61 386 LEU A C 1
ATOM 2892 O O . LEU A 1 386 ? -0.844 -5.205 28.088 1.00 31.61 386 LEU A O 1
ATOM 2896 N N . GLN A 1 387 ? -1.705 -5.051 26.028 1.00 30.47 387 GLN A N 1
ATOM 2897 C CA . GLN A 1 387 ? -1.779 -6.492 25.820 1.00 30.47 387 GLN A CA 1
ATOM 2898 C C . GLN A 1 387 ? -0.445 -6.984 25.260 1.00 30.47 387 GLN A C 1
ATOM 2900 O O . GLN A 1 387 ? 0.138 -6.401 24.351 1.00 30.47 387 GLN A O 1
ATOM 2905 N N . SER A 1 388 ? 0.014 -8.069 25.877 1.00 30.64 388 SER A N 1
ATOM 2906 C CA . SER A 1 388 ? 1.119 -8.950 25.509 1.00 30.64 388 SER A CA 1
ATOM 2907 C C . SER A 1 388 ? 1.493 -8.944 24.021 1.00 30.64 388 SER A C 1
ATOM 2909 O O . SER A 1 388 ? 0.716 -9.393 23.179 1.00 30.64 388 SER A O 1
ATOM 2911 N N . GLY A 1 389 ? 2.733 -8.561 23.714 1.00 31.59 389 GLY A N 1
ATOM 2912 C CA . GLY A 1 389 ? 3.372 -8.965 22.464 1.00 31.59 389 GLY A CA 1
ATOM 2913 C C . GLY A 1 389 ? 3.755 -10.456 22.504 1.00 31.59 389 GLY A C 1
ATOM 2914 O O . GLY A 1 389 ? 4.001 -11.002 23.585 1.00 31.59 389 GLY A O 1
ATOM 2915 N N . PRO A 1 390 ? 3.832 -11.154 21.358 1.00 27.06 390 PRO A N 1
ATOM 2916 C CA . PRO A 1 390 ? 4.431 -12.480 21.310 1.00 27.06 390 PRO A CA 1
ATOM 2917 C C . PRO A 1 390 ? 5.905 -12.389 21.726 1.00 27.06 390 PRO A C 1
ATOM 2919 O O . PRO A 1 390 ? 6.661 -11.579 21.192 1.00 27.06 390 PRO A O 1
ATOM 2922 N N . ALA A 1 391 ? 6.351 -13.247 22.649 1.00 28.67 391 ALA A N 1
ATOM 2923 C CA . ALA A 1 391 ? 7.781 -13.439 22.860 1.00 28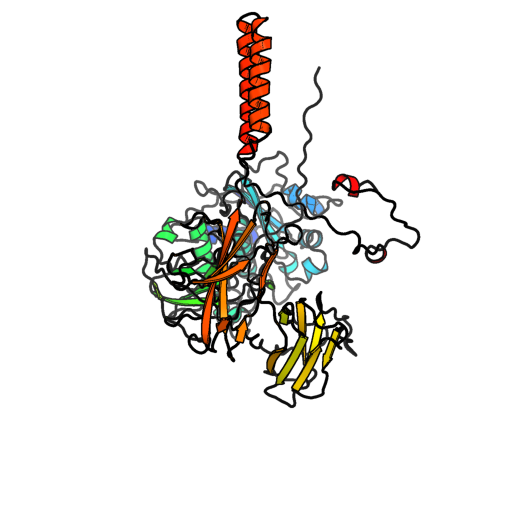.67 391 ALA A CA 1
ATOM 2924 C C . ALA A 1 391 ? 8.390 -14.034 21.589 1.00 28.67 391 ALA A C 1
ATOM 2926 O O . ALA A 1 391 ? 8.250 -15.226 21.307 1.00 28.67 391 ALA A O 1
ATOM 2927 N N . VAL A 1 392 ? 9.063 -13.180 20.827 1.00 27.69 392 VAL A N 1
ATOM 2928 C CA . VAL A 1 392 ? 9.850 -13.563 19.663 1.00 27.69 392 VAL A CA 1
ATOM 2929 C C . VAL A 1 392 ? 10.952 -14.526 20.125 1.00 27.69 392 VAL A C 1
ATOM 2931 O O . VAL A 1 392 ? 11.817 -14.169 20.927 1.00 27.69 392 VAL A O 1
ATOM 2934 N N . GLU A 1 393 ? 10.944 -15.764 19.624 1.00 25.88 393 GLU A N 1
ATOM 2935 C CA . GLU A 1 393 ? 12.094 -16.664 19.747 1.00 25.88 393 GLU A CA 1
ATOM 2936 C C . GLU A 1 393 ? 13.274 -16.084 18.964 1.00 25.88 393 GLU A C 1
ATOM 2938 O O . GLU A 1 393 ? 13.372 -16.283 17.755 1.00 25.88 393 GLU A O 1
ATOM 2943 N N . ARG A 1 394 ? 14.212 -15.407 19.632 1.00 27.97 394 ARG A N 1
ATOM 2944 C CA . ARG A 1 394 ? 15.551 -15.167 19.077 1.00 27.97 394 ARG A CA 1
ATOM 2945 C C . ARG A 1 394 ? 16.610 -15.298 20.162 1.00 27.97 394 ARG A C 1
ATOM 2947 O O . ARG A 1 394 ? 16.558 -14.654 21.202 1.00 27.97 394 ARG A O 1
ATOM 2954 N N . SER A 1 395 ? 17.587 -16.163 19.904 1.00 26.64 395 SER A N 1
ATOM 2955 C CA . SER A 1 395 ? 18.815 -16.261 20.689 1.00 26.64 395 SER A CA 1
ATOM 2956 C C . SER A 1 395 ? 19.568 -14.936 20.563 1.00 26.64 395 SER A C 1
ATOM 2958 O O . SER A 1 395 ? 20.101 -14.641 19.494 1.00 26.64 395 SER A O 1
ATOM 2960 N N . ILE A 1 396 ? 19.601 -14.133 21.627 1.00 26.44 396 ILE A N 1
ATOM 2961 C CA . ILE A 1 396 ? 20.295 -12.841 21.638 1.00 26.44 396 ILE A CA 1
ATOM 2962 C C . ILE A 1 396 ? 21.804 -13.101 21.653 1.00 26.44 396 ILE A C 1
ATOM 2964 O O . ILE A 1 396 ? 22.441 -13.226 22.693 1.00 26.44 396 ILE A O 1
ATOM 2968 N N . VAL A 1 397 ? 22.377 -13.171 20.456 1.00 24.48 397 VAL A N 1
ATOM 2969 C CA . VAL A 1 397 ? 23.735 -12.704 20.198 1.00 24.48 397 VAL A CA 1
ATOM 2970 C C . VAL A 1 397 ? 23.618 -11.612 19.138 1.00 24.48 397 VAL A C 1
ATOM 2972 O O . VAL A 1 397 ? 23.690 -11.893 17.948 1.00 24.48 397 VAL A O 1
ATOM 2975 N N . GLY A 1 398 ? 23.405 -10.365 19.575 1.00 26.44 398 GLY A N 1
ATOM 2976 C CA . GLY A 1 398 ? 23.847 -9.190 18.812 1.00 26.44 398 GLY A CA 1
ATOM 2977 C C . GLY A 1 398 ? 22.834 -8.110 18.417 1.00 26.44 398 GLY A C 1
ATOM 2978 O O . GLY A 1 398 ? 23.300 -7.072 17.963 1.00 26.44 398 GLY A O 1
ATOM 2979 N N . GLN A 1 399 ? 21.516 -8.265 18.589 1.00 24.34 399 GLN A N 1
ATOM 2980 C CA . GLN A 1 399 ? 20.533 -7.205 18.272 1.00 24.34 399 GLN A CA 1
ATOM 2981 C C . GLN A 1 399 ? 19.316 -7.247 19.215 1.00 24.34 399 GLN A C 1
ATOM 2983 O O . GLN A 1 399 ? 18.864 -8.335 19.577 1.00 24.34 399 GLN A O 1
ATOM 2988 N N . ILE A 1 400 ? 18.815 -6.074 19.627 1.00 31.48 400 ILE A N 1
ATOM 2989 C CA . ILE A 1 400 ? 17.532 -5.921 20.346 1.00 31.48 400 ILE A CA 1
ATOM 2990 C C . ILE A 1 400 ? 16.379 -6.084 19.339 1.00 31.48 400 ILE A C 1
ATOM 2992 O O . ILE A 1 400 ? 16.553 -5.676 18.193 1.00 31.48 400 ILE A O 1
ATOM 2996 N N . PRO A 1 401 ? 15.211 -6.619 19.733 1.00 33.38 401 PRO A N 1
ATOM 2997 C CA . PRO A 1 401 ? 13.968 -6.458 18.978 1.00 33.38 401 PRO A CA 1
ATOM 2998 C C . PRO A 1 401 ? 13.375 -5.039 19.105 1.00 33.38 401 PRO A C 1
ATOM 3000 O O . PRO A 1 401 ? 13.424 -4.454 20.186 1.00 33.38 401 PRO A O 1
ATOM 3003 N N . ASP A 1 402 ? 12.717 -4.558 18.049 1.00 36.00 402 ASP A N 1
ATOM 3004 C CA . ASP A 1 402 ? 11.999 -3.270 17.929 1.00 36.00 402 ASP A CA 1
ATOM 3005 C C . ASP A 1 402 ? 10.696 -3.163 18.772 1.00 36.00 402 ASP A C 1
ATOM 3007 O O . ASP A 1 402 ? 9.733 -2.522 18.364 1.00 36.00 402 ASP A O 1
ATOM 3011 N N . TYR A 1 403 ? 10.617 -3.805 19.946 1.00 43.72 403 TYR A N 1
ATOM 3012 C CA . TYR A 1 403 ? 9.370 -3.942 20.727 1.00 43.72 403 TYR A CA 1
ATOM 3013 C C . TYR A 1 403 ? 9.481 -3.446 22.181 1.00 43.72 403 TYR A C 1
ATOM 3015 O O . TYR A 1 403 ? 9.041 -4.126 23.112 1.00 43.72 403 TYR A O 1
ATOM 3023 N N . ALA A 1 404 ? 10.060 -2.264 22.411 1.00 49.22 404 ALA A N 1
ATOM 3024 C CA . ALA A 1 404 ? 9.863 -1.580 23.692 1.00 49.22 404 ALA A CA 1
ATOM 3025 C C . ALA A 1 404 ? 8.389 -1.140 23.806 1.00 49.22 404 ALA A C 1
ATOM 3027 O O . ALA A 1 404 ? 7.841 -0.547 22.881 1.00 49.22 404 ALA A O 1
ATOM 3028 N N . SER A 1 405 ? 7.728 -1.452 24.922 1.00 57.53 405 SER A N 1
ATOM 3029 C CA . SER A 1 405 ? 6.380 -0.939 25.207 1.00 57.53 405 SER A CA 1
ATOM 3030 C C . SER A 1 405 ? 6.486 0.451 25.827 1.00 57.53 405 SER A C 1
ATOM 3032 O O . SER A 1 405 ? 7.383 0.688 26.629 1.00 57.53 405 SER A O 1
ATOM 3034 N N . PHE A 1 406 ? 5.577 1.365 25.500 1.00 59.28 406 PHE A N 1
ATOM 3035 C CA . PHE A 1 406 ? 5.582 2.725 26.042 1.00 59.28 406 PHE A CA 1
ATOM 3036 C C . PHE A 1 406 ? 4.483 2.892 27.097 1.00 59.28 406 PHE A C 1
ATOM 3038 O O . PHE A 1 406 ? 3.399 2.320 26.989 1.00 59.28 406 PHE A O 1
ATOM 3045 N N . LEU A 1 407 ? 4.771 3.675 28.132 1.00 63.25 407 LEU A N 1
ATOM 3046 C CA . LEU A 1 407 ? 3.871 4.031 29.221 1.00 63.25 407 LEU A CA 1
ATOM 3047 C C . LEU A 1 407 ? 3.913 5.547 29.417 1.00 63.25 407 LEU A C 1
ATOM 3049 O O . LEU A 1 407 ? 4.892 6.085 29.932 1.00 63.25 407 LEU A O 1
ATOM 3053 N N . SER A 1 408 ? 2.831 6.235 29.063 1.00 64.19 408 SER A N 1
ATOM 3054 C CA . SER A 1 408 ? 2.664 7.655 29.382 1.00 64.19 408 SER A CA 1
ATOM 3055 C C . SER A 1 408 ? 2.154 7.808 30.816 1.00 64.19 408 SER A C 1
ATOM 3057 O O . SER A 1 408 ? 1.045 7.384 31.148 1.00 64.19 408 SER A O 1
ATOM 3059 N N . MET A 1 409 ? 2.963 8.410 31.685 1.00 73.56 409 MET A N 1
ATOM 3060 C CA . MET A 1 409 ? 2.610 8.619 33.085 1.00 73.56 409 MET A CA 1
ATOM 3061 C C . MET A 1 409 ? 1.737 9.878 33.228 1.00 73.56 409 MET A C 1
ATOM 3063 O O . MET A 1 409 ? 2.137 10.956 32.782 1.00 73.56 409 MET A O 1
ATOM 3067 N N . PRO A 1 410 ? 0.549 9.805 33.853 1.00 55.34 410 PRO A N 1
ATOM 3068 C CA . PRO A 1 410 ? -0.325 10.964 33.969 1.00 55.34 410 PRO A CA 1
ATOM 3069 C C . PRO A 1 410 ? 0.186 11.967 35.008 1.00 55.34 410 PRO A C 1
ATOM 3071 O O . PRO A 1 410 ? 0.768 11.612 36.038 1.00 55.34 410 PRO A O 1
ATOM 3074 N N . SER A 1 411 ? -0.117 13.248 34.781 1.00 54.00 411 SER A N 1
ATOM 3075 C CA . SER A 1 411 ? 0.155 14.295 35.767 1.00 54.00 411 SER A CA 1
ATOM 3076 C C . SER A 1 411 ? -0.617 14.049 37.068 1.00 54.00 411 SER A C 1
ATOM 3078 O O . SER A 1 411 ? -1.831 13.845 37.062 1.00 54.00 411 SER A O 1
ATOM 3080 N N . GLY A 1 412 ? 0.102 14.034 38.194 1.00 52.84 412 GLY A N 1
ATOM 3081 C CA . GLY A 1 412 ? -0.467 13.748 39.516 1.00 52.84 412 GLY A CA 1
ATOM 3082 C C . GLY A 1 412 ? -0.388 12.283 39.961 1.00 52.84 412 GLY A C 1
ATOM 3083 O O . GLY A 1 412 ? -0.801 11.981 41.085 1.00 52.84 412 GLY A O 1
ATOM 3084 N N . ALA A 1 413 ? 0.184 11.385 39.148 1.00 68.81 413 ALA A N 1
ATOM 3085 C CA . ALA A 1 413 ? 0.592 10.068 39.625 1.00 68.81 413 ALA A CA 1
ATOM 3086 C C . ALA A 1 413 ? 1.621 10.222 40.758 1.00 68.81 413 ALA A C 1
ATOM 3088 O O . ALA A 1 413 ? 2.621 10.928 40.641 1.00 68.81 413 ALA A O 1
ATOM 3089 N N . THR A 1 414 ? 1.348 9.576 41.885 1.00 77.44 414 THR A N 1
ATOM 3090 C CA . THR A 1 414 ? 2.208 9.568 43.077 1.00 77.44 414 THR A CA 1
ATOM 3091 C C . THR A 1 414 ? 2.980 8.265 43.232 1.00 77.44 414 THR A C 1
ATOM 3093 O O . THR A 1 414 ? 4.015 8.252 43.901 1.00 77.44 414 THR A O 1
ATOM 3096 N N . LYS A 1 415 ? 2.495 7.193 42.597 1.00 81.62 415 LYS A N 1
ATOM 3097 C CA . LYS A 1 415 ? 3.149 5.891 42.519 1.00 81.62 415 LYS A CA 1
ATOM 3098 C C . LYS A 1 415 ? 2.661 5.120 41.289 1.00 81.62 415 LYS A C 1
ATOM 3100 O O . LYS A 1 415 ? 1.490 5.203 40.935 1.00 81.62 415 LYS A O 1
ATOM 3105 N N . ALA A 1 416 ? 3.557 4.363 40.676 1.00 79.75 416 ALA A N 1
ATOM 3106 C CA . ALA A 1 416 ? 3.299 3.403 39.620 1.00 79.75 416 ALA A CA 1
ATOM 3107 C C . ALA A 1 416 ? 3.929 2.065 40.014 1.00 79.75 416 ALA A C 1
ATOM 3109 O O . ALA A 1 416 ? 5.095 2.018 40.400 1.00 79.75 416 ALA A O 1
ATOM 3110 N N . THR A 1 417 ? 3.171 0.982 39.922 1.00 83.31 417 THR A N 1
ATOM 3111 C CA . THR A 1 417 ? 3.648 -0.388 40.118 1.00 83.31 417 THR A CA 1
ATOM 3112 C C . THR A 1 417 ? 3.505 -1.128 38.800 1.00 83.31 417 THR A C 1
ATOM 3114 O O . THR A 1 417 ? 2.393 -1.280 38.303 1.00 83.31 417 THR A O 1
ATOM 3117 N N . ILE A 1 418 ? 4.630 -1.549 38.231 1.00 84.69 418 ILE A N 1
ATOM 3118 C CA . ILE A 1 418 ? 4.716 -2.310 36.992 1.00 84.69 418 ILE A CA 1
ATOM 3119 C C . ILE A 1 418 ? 5.090 -3.738 37.373 1.00 84.69 418 ILE A C 1
ATOM 3121 O O . ILE A 1 418 ? 6.192 -3.968 37.866 1.00 84.69 418 ILE A O 1
ATOM 3125 N N . SER A 1 419 ? 4.181 -4.678 37.153 1.00 78.38 419 SER A N 1
ATOM 3126 C CA . SER A 1 419 ? 4.348 -6.090 37.490 1.00 78.38 419 SER A CA 1
ATOM 3127 C C . SER A 1 419 ? 4.345 -6.927 36.214 1.00 78.38 419 SER A C 1
ATOM 3129 O O . SER A 1 419 ? 3.484 -6.761 35.355 1.00 78.38 419 SER A O 1
ATOM 3131 N N . LEU A 1 420 ? 5.305 -7.832 36.099 1.00 82.06 420 LEU A N 1
ATOM 3132 C CA . LEU A 1 420 ? 5.469 -8.803 35.027 1.00 82.06 420 LEU A CA 1
ATOM 3133 C C . LEU A 1 420 ? 5.262 -10.197 35.619 1.00 82.06 420 LEU A C 1
ATOM 3135 O O . LEU A 1 420 ? 5.904 -10.529 36.612 1.00 82.06 420 LEU A O 1
ATOM 3139 N N . VAL A 1 421 ? 4.408 -11.021 35.015 1.00 79.62 421 VAL A N 1
ATOM 3140 C CA . VAL A 1 421 ? 4.191 -12.414 35.435 1.00 79.62 421 VAL A CA 1
ATOM 3141 C C . VAL A 1 421 ? 4.176 -13.331 34.220 1.00 79.62 421 VAL A C 1
ATOM 3143 O O . VAL A 1 421 ? 3.261 -13.318 33.405 1.00 79.62 421 VAL A O 1
ATOM 3146 N N . SER A 1 422 ? 5.191 -14.172 34.101 1.00 78.25 422 SER A N 1
ATOM 3147 C CA . SER A 1 422 ? 5.297 -15.199 33.071 1.00 78.25 422 SER A CA 1
ATOM 3148 C C . SER A 1 422 ? 4.353 -16.370 33.338 1.00 78.25 422 SER A C 1
ATOM 3150 O O . SER A 1 422 ? 4.289 -16.902 34.446 1.00 78.25 422 SER A O 1
ATOM 3152 N N . GLN A 1 423 ? 3.731 -16.899 32.285 1.00 75.19 423 GLN A N 1
ATOM 3153 C CA . GLN A 1 423 ? 3.024 -18.184 32.338 1.00 75.19 423 GLN A CA 1
ATOM 3154 C C . GLN A 1 423 ? 3.979 -19.356 32.641 1.00 75.19 423 GLN A C 1
ATOM 3156 O O . GLN A 1 423 ? 3.558 -20.402 33.141 1.00 75.19 423 GLN A O 1
ATOM 3161 N N . ASN A 1 424 ? 5.279 -19.187 32.371 1.00 79.31 424 ASN A N 1
ATOM 3162 C CA . ASN A 1 424 ? 6.347 -20.074 32.817 1.00 79.31 424 ASN A CA 1
ATOM 3163 C C . ASN A 1 424 ? 7.218 -19.363 33.860 1.00 79.31 424 ASN A C 1
ATOM 3165 O O . ASN A 1 424 ? 8.204 -18.714 33.517 1.00 79.31 424 ASN A O 1
ATOM 3169 N N . LEU A 1 425 ? 6.904 -19.559 35.140 1.00 84.25 425 LEU A N 1
ATOM 3170 C CA . LEU A 1 425 ? 7.628 -18.952 36.267 1.00 84.25 425 LEU A CA 1
ATOM 3171 C C . LEU A 1 425 ? 9.119 -19.325 36.344 1.00 84.25 425 LEU A C 1
ATOM 3173 O O . LEU A 1 425 ? 9.875 -18.696 37.077 1.00 84.25 425 LEU A O 1
ATOM 3177 N N . SER A 1 426 ? 9.543 -20.367 35.619 1.00 82.19 426 SER A N 1
ATOM 3178 C CA . SER A 1 426 ? 10.950 -20.788 35.538 1.00 82.19 426 SER A CA 1
ATOM 3179 C C . SER A 1 426 ? 11.719 -20.107 34.401 1.00 82.19 426 SER A C 1
ATOM 3181 O O . SER A 1 426 ? 12.913 -20.361 34.244 1.00 82.19 426 SER A O 1
ATOM 3183 N N . ALA A 1 427 ? 11.041 -19.320 33.561 1.00 81.25 427 ALA A N 1
ATOM 3184 C CA . ALA A 1 427 ? 11.694 -18.505 32.551 1.00 81.25 427 ALA A CA 1
ATOM 3185 C C . ALA A 1 427 ? 12.379 -17.322 33.228 1.00 81.25 427 ALA A C 1
ATOM 3187 O O . ALA A 1 427 ? 11.743 -16.604 33.975 1.00 81.25 427 ALA A O 1
ATOM 3188 N N . ASP A 1 428 ? 13.658 -17.137 32.938 1.00 86.88 428 ASP A N 1
ATOM 3189 C CA . ASP A 1 428 ? 14.440 -15.987 33.385 1.00 86.88 428 ASP A CA 1
ATOM 3190 C C . ASP A 1 428 ? 14.043 -14.766 32.537 1.00 86.88 428 ASP A C 1
ATOM 3192 O O . ASP A 1 428 ? 14.424 -14.709 31.356 1.00 86.88 428 ASP A O 1
ATOM 3196 N N . LEU A 1 429 ? 13.176 -13.903 33.077 1.00 84.06 429 LEU A N 1
ATOM 3197 C CA . LEU A 1 429 ? 12.715 -12.663 32.451 1.00 84.06 429 LEU A CA 1
ATOM 3198 C C . LEU A 1 429 ? 13.118 -11.481 33.327 1.00 84.06 429 LEU A C 1
ATOM 3200 O O . LEU A 1 429 ? 12.701 -11.405 34.470 1.00 84.06 429 LEU A O 1
ATOM 3204 N N . ASP A 1 430 ? 13.817 -10.519 32.745 1.00 85.88 430 ASP A N 1
ATOM 3205 C CA . ASP A 1 430 ? 14.147 -9.254 33.385 1.00 85.88 430 ASP A CA 1
ATOM 3206 C C . ASP A 1 430 ? 13.229 -8.142 32.864 1.00 85.88 430 ASP A C 1
ATOM 3208 O O . ASP A 1 430 ? 12.916 -8.083 31.670 1.00 85.88 430 ASP A O 1
ATOM 3212 N N . LEU A 1 431 ? 12.864 -7.207 33.736 1.00 88.69 431 LEU A N 1
ATOM 3213 C CA . LEU A 1 431 ? 12.093 -6.010 33.421 1.00 88.69 431 LEU A CA 1
ATOM 3214 C C . LEU A 1 431 ? 12.983 -4.770 33.563 1.00 88.69 431 LEU A C 1
ATOM 3216 O O . LEU A 1 431 ? 13.595 -4.541 34.605 1.00 88.69 431 LEU A O 1
ATOM 3220 N N . TYR A 1 432 ? 13.020 -3.931 32.534 1.00 86.81 432 TYR A N 1
ATOM 3221 C CA . TYR A 1 432 ? 13.756 -2.670 32.510 1.00 86.81 432 TYR A CA 1
ATOM 3222 C C . TYR A 1 432 ? 12.812 -1.531 32.146 1.00 86.81 432 TYR A C 1
ATOM 3224 O O . TYR A 1 432 ? 11.984 -1.671 31.250 1.00 86.81 432 TYR A O 1
ATOM 3232 N N . ILE A 1 433 ? 12.955 -0.385 32.811 1.00 87.50 433 ILE A N 1
ATOM 3233 C CA . ILE A 1 433 ? 12.192 0.827 32.507 1.00 87.50 433 ILE A CA 1
ATOM 3234 C C . ILE A 1 433 ? 13.145 2.009 32.353 1.00 87.50 433 ILE A C 1
ATOM 3236 O O . ILE A 1 433 ? 14.067 2.183 33.151 1.00 87.50 433 ILE A O 1
ATOM 3240 N N . LYS A 1 434 ? 12.918 2.833 31.334 1.00 86.19 434 LYS A N 1
ATOM 3241 C CA . LYS A 1 434 ? 13.677 4.054 31.063 1.00 86.19 434 LYS A CA 1
ATOM 3242 C C . LYS A 1 434 ? 12.725 5.217 30.839 1.00 86.19 434 LYS A C 1
ATOM 3244 O O . LYS A 1 434 ? 11.710 5.056 30.182 1.00 86.19 434 LYS A O 1
ATOM 3249 N N . LYS A 1 435 ? 13.043 6.378 31.380 1.00 81.81 435 LYS A N 1
ATOM 3250 C CA . LYS A 1 435 ? 12.321 7.628 31.192 1.00 81.81 435 LYS A CA 1
ATOM 3251 C C . LYS A 1 435 ? 12.951 8.421 30.043 1.00 81.81 435 LYS A C 1
ATOM 3253 O O . LYS A 1 435 ? 14.168 8.622 30.018 1.00 81.81 435 LYS A O 1
ATOM 3258 N N . GLY A 1 436 ? 12.134 8.921 29.121 1.00 68.31 436 GLY A N 1
ATOM 3259 C CA . GLY A 1 436 ? 12.606 9.691 27.968 1.00 68.31 436 GLY A CA 1
ATOM 3260 C C . GLY A 1 436 ? 13.084 8.812 26.796 1.00 68.31 436 GLY A C 1
ATOM 3261 O O . GLY A 1 436 ? 12.406 7.841 26.470 1.00 68.31 436 GLY A O 1
ATOM 3262 N N . PRO A 1 437 ? 14.198 9.152 26.105 1.00 59.06 437 PRO A N 1
ATOM 3263 C CA . PRO A 1 437 ? 14.532 8.568 24.802 1.00 59.06 437 PRO A CA 1
ATOM 3264 C C . PRO A 1 437 ? 14.872 7.074 24.874 1.00 59.06 437 PRO A C 1
ATOM 3266 O O . PRO A 1 437 ? 15.209 6.553 25.939 1.00 59.06 437 PRO A O 1
ATOM 3269 N N . GLU A 1 438 ? 14.865 6.431 23.702 1.00 62.47 438 GLU A N 1
ATOM 3270 C CA . GLU A 1 438 ? 15.029 4.987 23.514 1.00 62.47 438 GLU A CA 1
ATOM 3271 C C . GLU A 1 438 ? 16.172 4.326 24.300 1.00 62.47 438 GLU A C 1
ATOM 3273 O O . GLU A 1 438 ? 17.240 4.905 24.550 1.00 62.47 438 GLU A O 1
ATOM 3278 N N . PHE A 1 439 ? 15.956 3.064 24.691 1.00 60.91 439 PHE A N 1
ATOM 3279 C CA . PHE A 1 439 ? 17.021 2.212 25.215 1.00 60.91 439 PHE A CA 1
ATOM 3280 C C . PHE A 1 439 ? 18.201 2.163 24.233 1.00 60.91 439 PHE A C 1
ATOM 3282 O O . PHE A 1 439 ? 18.068 1.750 23.087 1.00 60.91 439 PHE A O 1
ATOM 3289 N N . SER A 1 440 ? 19.397 2.515 24.706 1.00 53.62 440 SER A N 1
ATOM 3290 C CA . SER A 1 440 ? 20.638 2.320 23.963 1.00 53.62 440 SER A CA 1
ATOM 3291 C C . SER A 1 440 ? 21.348 1.075 24.494 1.00 53.62 440 SER A C 1
ATOM 3293 O O . SER A 1 440 ? 21.759 1.025 25.655 1.00 53.62 440 SER A O 1
ATOM 3295 N N . ILE A 1 441 ? 21.498 0.047 23.655 1.00 53.88 441 ILE A N 1
ATOM 3296 C CA . ILE A 1 441 ? 22.283 -1.146 23.998 1.00 53.88 441 ILE A CA 1
ATOM 3297 C C . ILE A 1 441 ? 23.591 -1.135 23.212 1.00 53.88 441 ILE A C 1
ATOM 3299 O O . ILE A 1 441 ? 23.611 -0.998 21.991 1.00 53.88 441 ILE A O 1
ATOM 3303 N N . ALA A 1 442 ? 24.710 -1.269 23.927 1.00 47.47 442 ALA A N 1
ATOM 3304 C CA . ALA A 1 442 ? 26.020 -1.438 23.310 1.00 47.47 442 ALA A CA 1
ATOM 3305 C C . ALA A 1 442 ? 26.099 -2.815 22.627 1.00 47.47 442 ALA A C 1
ATOM 3307 O O . ALA A 1 442 ? 25.735 -3.827 23.220 1.00 47.47 442 ALA A O 1
ATOM 3308 N N . SER A 1 443 ? 26.621 -2.862 21.402 1.00 40.53 443 SER A N 1
ATOM 3309 C CA . SER A 1 443 ? 26.630 -4.015 20.484 1.00 40.53 443 SER A CA 1
ATOM 3310 C C . SER A 1 443 ? 27.489 -5.232 20.905 1.00 40.53 443 SER A C 1
ATOM 3312 O O . SER A 1 443 ? 27.815 -6.074 20.069 1.00 40.53 443 SER A O 1
ATOM 3314 N N . ASN A 1 444 ? 27.856 -5.377 22.187 1.00 38.66 444 ASN A N 1
ATOM 3315 C CA . ASN A 1 444 ? 28.850 -6.353 22.651 1.00 38.66 444 ASN A CA 1
ATOM 3316 C C . ASN A 1 444 ? 28.269 -7.268 23.756 1.00 38.66 444 ASN A C 1
ATOM 3318 O O . ASN A 1 444 ? 27.943 -6.805 24.848 1.00 38.66 444 ASN A O 1
ATOM 3322 N N . VAL A 1 445 ? 28.170 -8.575 23.478 1.00 43.50 445 VAL A N 1
ATOM 3323 C CA . VAL A 1 445 ? 27.267 -9.544 24.144 1.00 43.50 445 VAL A CA 1
ATOM 3324 C C . VAL A 1 445 ? 27.970 -10.496 25.125 1.00 43.50 445 VAL A C 1
ATOM 3326 O O . VAL A 1 445 ? 27.897 -11.706 24.975 1.00 43.50 445 VAL A O 1
ATOM 3329 N N . ASP A 1 446 ? 28.626 -9.978 26.160 1.00 40.25 446 ASP A N 1
ATOM 3330 C CA . ASP A 1 446 ? 29.039 -10.834 27.301 1.00 40.25 446 ASP A CA 1
ATOM 3331 C C . ASP A 1 446 ? 28.588 -10.286 28.664 1.00 40.25 446 ASP A C 1
ATOM 3333 O O . ASP A 1 446 ? 28.666 -10.957 29.692 1.00 40.25 446 ASP A O 1
ATOM 3337 N N . SER A 1 447 ? 28.063 -9.065 28.669 1.00 48.78 447 SER A N 1
ATOM 3338 C CA . SER A 1 447 ? 27.440 -8.409 29.811 1.00 48.78 447 SER A CA 1
ATOM 3339 C C . SER A 1 447 ? 26.791 -7.156 29.249 1.00 48.78 447 SER A C 1
ATOM 3341 O O . SER A 1 447 ? 27.501 -6.183 29.001 1.00 48.78 447 SER A O 1
ATOM 3343 N N . ILE A 1 448 ? 25.498 -7.187 28.942 1.00 49.72 448 ILE A N 1
ATOM 3344 C CA . ILE A 1 448 ? 24.801 -5.994 28.462 1.00 49.72 448 ILE A CA 1
ATOM 3345 C C . ILE A 1 448 ? 24.434 -5.163 29.697 1.00 49.72 448 ILE A C 1
ATOM 3347 O O . ILE A 1 448 ? 23.530 -5.564 30.427 1.00 49.72 448 ILE A O 1
ATOM 3351 N N . PRO A 1 449 ? 25.094 -4.026 29.988 1.00 55.53 449 PRO A N 1
ATOM 3352 C CA . PRO A 1 449 ? 24.487 -3.043 30.863 1.00 55.53 449 PRO A CA 1
ATOM 3353 C C . PRO A 1 449 ? 23.329 -2.416 30.085 1.00 55.53 449 PRO A C 1
ATOM 3355 O O . PRO A 1 449 ? 23.545 -1.550 29.237 1.00 55.53 449 PRO A O 1
ATOM 3358 N N . VAL A 1 450 ? 22.101 -2.867 30.338 1.00 64.94 450 VAL A N 1
ATOM 3359 C CA . VAL A 1 450 ? 20.921 -2.122 29.891 1.00 64.94 450 VAL A CA 1
ATOM 3360 C C . VAL A 1 450 ? 20.938 -0.799 30.658 1.00 64.94 450 VAL A C 1
ATOM 3362 O O . VAL A 1 450 ? 20.882 -0.789 31.887 1.00 64.94 450 VAL A O 1
ATOM 3365 N N . GLN A 1 451 ? 21.085 0.325 29.951 1.00 75.12 451 GLN A N 1
ATOM 3366 C CA . GLN A 1 451 ? 20.982 1.655 30.556 1.00 75.12 451 GLN A CA 1
ATOM 3367 C C . GLN A 1 451 ? 19.508 1.971 30.830 1.00 75.12 451 GLN A C 1
ATOM 3369 O O . GLN A 1 451 ? 18.855 2.675 30.055 1.00 75.12 451 GLN A O 1
ATOM 3374 N N . ALA A 1 452 ? 19.005 1.404 31.922 1.00 82.31 452 ALA A N 1
ATOM 3375 C CA . ALA A 1 452 ? 17.668 1.625 32.442 1.00 82.31 452 ALA A CA 1
ATOM 3376 C C . ALA A 1 452 ? 17.706 2.582 33.636 1.00 82.31 452 ALA A C 1
ATOM 3378 O O . ALA A 1 452 ? 18.688 2.627 34.382 1.00 82.31 452 ALA A O 1
ATOM 3379 N N . ASP A 1 453 ? 16.614 3.306 33.820 1.00 89.12 453 ASP A N 1
ATOM 3380 C CA . ASP A 1 453 ? 16.371 4.114 35.012 1.00 89.12 453 ASP A CA 1
ATOM 3381 C C . ASP A 1 453 ? 15.863 3.245 36.169 1.00 89.12 453 ASP A C 1
ATOM 3383 O O . ASP A 1 453 ? 16.194 3.473 37.331 1.00 89.12 453 ASP A O 1
ATOM 3387 N N . TYR A 1 454 ? 15.129 2.179 35.842 1.00 92.44 454 TYR A N 1
ATOM 3388 C CA . TYR A 1 454 ? 14.655 1.177 36.788 1.00 92.44 454 TYR A CA 1
ATOM 3389 C C . TYR A 1 454 ? 14.844 -0.219 36.207 1.00 92.44 454 TYR A C 1
ATOM 3391 O O . TYR A 1 454 ? 14.746 -0.425 34.999 1.00 92.44 454 TYR A O 1
ATOM 3399 N N . SER A 1 455 ? 15.107 -1.197 37.067 1.00 92.69 455 SER A N 1
ATOM 3400 C CA . SER A 1 455 ? 15.247 -2.588 36.642 1.00 92.69 455 SER A CA 1
ATOM 3401 C C . SER A 1 455 ? 14.832 -3.546 37.747 1.00 92.69 455 SER A C 1
ATOM 3403 O O . SER A 1 455 ? 15.005 -3.242 38.931 1.00 92.69 455 SER A O 1
ATOM 3405 N N . ALA A 1 456 ? 14.314 -4.695 37.341 1.00 93.69 456 ALA A N 1
ATOM 3406 C CA . ALA A 1 456 ? 14.044 -5.855 38.168 1.00 93.69 456 ALA A CA 1
ATOM 3407 C C . ALA A 1 456 ? 14.560 -7.080 37.391 1.00 93.69 456 ALA A C 1
ATOM 3409 O O . ALA A 1 456 ? 14.192 -7.279 36.235 1.00 93.69 456 ALA A O 1
ATOM 3410 N N . THR A 1 457 ? 15.538 -7.783 37.971 1.00 91.38 457 THR A N 1
ATOM 3411 C CA . THR A 1 457 ? 16.366 -8.778 37.262 1.00 91.38 457 THR A CA 1
ATOM 3412 C C . THR A 1 457 ? 16.524 -10.066 38.076 1.00 91.38 457 THR A C 1
ATOM 3414 O O . THR A 1 457 ? 17.636 -10.465 38.460 1.00 91.38 457 THR A O 1
ATOM 3417 N N . SER A 1 458 ? 15.412 -10.636 38.526 1.00 89.94 458 SER A N 1
ATOM 3418 C CA . SER A 1 458 ? 15.420 -11.912 39.232 1.00 89.94 458 SER A CA 1
ATOM 3419 C C . SER A 1 458 ? 15.622 -13.067 38.250 1.00 89.94 458 SER A C 1
ATOM 3421 O O . SER A 1 458 ? 15.459 -12.932 37.053 1.00 89.94 458 SER A O 1
ATOM 3423 N N . THR A 1 459 ? 15.942 -14.258 38.758 1.00 87.56 459 THR A N 1
ATOM 3424 C CA . THR A 1 459 ? 16.049 -15.455 37.902 1.00 87.56 459 THR A CA 1
ATOM 3425 C C . THR A 1 459 ? 14.689 -16.109 37.630 1.00 87.56 459 THR A C 1
ATOM 3427 O O . THR A 1 459 ? 14.616 -17.333 37.474 1.00 87.56 459 THR A O 1
ATOM 3430 N N . SER A 1 460 ? 13.596 -15.361 37.758 1.00 89.06 460 SER A N 1
ATOM 3431 C CA . SER A 1 460 ? 12.232 -15.878 37.722 1.00 89.06 460 SER A CA 1
ATOM 3432 C C . SER A 1 460 ? 11.437 -15.228 36.603 1.00 89.06 460 SER A C 1
ATOM 3434 O O . SER A 1 460 ? 11.872 -14.263 35.988 1.00 89.06 460 SER A O 1
ATOM 3436 N N . GLY A 1 461 ? 10.261 -15.783 36.330 1.00 84.25 461 GLY A N 1
ATOM 3437 C CA . GLY A 1 461 ? 9.338 -15.184 35.377 1.00 84.25 461 GLY A CA 1
ATOM 3438 C C . GLY A 1 461 ? 8.510 -14.046 35.973 1.00 84.25 461 GLY A C 1
ATOM 3439 O O . GLY A 1 461 ? 7.589 -13.588 35.306 1.00 84.25 461 GLY A O 1
ATOM 3440 N N . GLU A 1 462 ? 8.763 -13.655 37.223 1.00 91.31 462 GLU A N 1
ATOM 3441 C CA . GLU A 1 462 ? 8.030 -12.618 37.943 1.00 91.31 462 GLU A CA 1
ATOM 3442 C C . GLU A 1 462 ? 8.955 -11.443 38.255 1.00 91.31 462 GLU A C 1
ATOM 3444 O O . GLU A 1 462 ? 9.933 -11.597 38.986 1.00 91.31 462 GLU A O 1
ATOM 3449 N N . GLU A 1 463 ? 8.611 -10.261 37.752 1.00 92.88 463 GLU A N 1
ATOM 3450 C CA . GLU A 1 463 ? 9.342 -9.026 38.036 1.00 92.88 463 GLU A CA 1
ATOM 3451 C C . GLU A 1 463 ? 8.388 -7.930 38.497 1.00 92.88 463 GLU A C 1
ATOM 3453 O O . GLU A 1 463 ? 7.238 -7.858 38.069 1.00 92.88 463 GLU A O 1
ATOM 3458 N N . GLU A 1 464 ? 8.858 -7.046 39.371 1.00 94.25 464 GLU A N 1
ATOM 3459 C CA . GLU A 1 464 ? 8.078 -5.898 39.825 1.00 94.25 464 GLU A CA 1
ATOM 3460 C C . GLU A 1 464 ? 8.974 -4.669 39.970 1.00 94.25 464 GLU A C 1
ATOM 3462 O O . GLU A 1 464 ? 10.016 -4.710 40.626 1.00 94.25 464 GLU A O 1
ATOM 3467 N N . ILE A 1 465 ? 8.541 -3.552 39.388 1.00 94.69 465 ILE A N 1
ATOM 3468 C CA . ILE A 1 465 ? 9.156 -2.237 39.556 1.00 94.69 465 ILE A CA 1
ATOM 3469 C C . ILE A 1 465 ? 8.127 -1.284 40.154 1.00 94.69 465 ILE A C 1
ATOM 3471 O O . ILE A 1 465 ? 7.014 -1.146 39.652 1.00 94.69 465 ILE A O 1
ATOM 3475 N N . VAL A 1 466 ? 8.526 -0.575 41.209 1.00 94.12 466 VAL A N 1
ATOM 3476 C CA . VAL A 1 466 ? 7.735 0.504 41.809 1.00 94.12 466 VAL A CA 1
ATOM 3477 C C . VAL A 1 466 ? 8.441 1.836 41.570 1.00 94.12 466 VAL A C 1
ATOM 3479 O O . VAL A 1 466 ? 9.585 2.026 41.984 1.00 94.12 466 VAL A O 1
ATOM 3482 N N . ILE A 1 467 ? 7.746 2.763 40.915 1.00 91.88 467 ILE A N 1
ATOM 3483 C CA . ILE A 1 467 ? 8.194 4.133 40.665 1.00 91.88 467 ILE A CA 1
ATOM 3484 C C . ILE A 1 467 ? 7.322 5.062 41.502 1.00 91.88 467 ILE A C 1
ATOM 3486 O O . ILE A 1 467 ? 6.112 5.099 41.321 1.00 91.88 467 ILE A O 1
ATOM 3490 N N . ASP A 1 468 ? 7.897 5.819 42.425 1.00 92.19 468 ASP A N 1
ATOM 3491 C CA . ASP A 1 468 ? 7.155 6.774 43.245 1.00 92.19 468 ASP A CA 1
ATOM 3492 C C . ASP A 1 468 ? 7.960 8.063 43.478 1.00 92.19 468 ASP A C 1
ATOM 3494 O O . ASP A 1 468 ? 8.999 8.309 42.858 1.00 92.19 468 ASP A O 1
ATOM 3498 N N . GLY A 1 469 ? 7.469 8.940 44.359 1.00 87.44 469 GLY A N 1
ATOM 3499 C CA . GLY A 1 469 ? 8.146 10.201 44.683 1.00 87.44 469 GLY A CA 1
ATOM 3500 C C . GLY A 1 469 ? 9.529 10.048 45.343 1.00 87.44 469 GLY A C 1
ATOM 3501 O O . GLY A 1 469 ? 10.237 11.050 45.512 1.00 87.44 469 GLY A O 1
ATOM 3502 N N . SER A 1 470 ? 9.908 8.831 45.742 1.00 91.44 470 SER A N 1
ATOM 3503 C CA . SER A 1 470 ? 11.213 8.481 46.307 1.00 91.44 470 SER A CA 1
ATOM 3504 C C . SER A 1 470 ? 12.176 7.833 45.308 1.00 91.44 470 SER A C 1
ATOM 3506 O O . SER A 1 470 ? 13.366 7.750 45.616 1.00 91.44 470 SER A O 1
ATOM 3508 N N . SER A 1 471 ? 11.697 7.433 44.128 1.00 94.00 471 SER A N 1
ATOM 3509 C CA . SER A 1 471 ? 12.520 6.866 43.056 1.00 94.00 471 SER A CA 1
ATOM 3510 C C . SER A 1 471 ? 13.464 7.907 42.428 1.00 94.00 471 SER A C 1
ATOM 3512 O O . SER A 1 471 ? 13.277 9.116 42.595 1.00 94.00 471 SER A O 1
ATOM 3514 N N . ASP A 1 472 ? 14.505 7.448 41.725 1.00 87.50 472 ASP A N 1
ATOM 3515 C CA . ASP A 1 472 ? 15.387 8.295 40.910 1.00 87.50 472 ASP A CA 1
ATOM 3516 C C . ASP A 1 472 ? 15.562 7.662 39.516 1.00 87.50 472 ASP A C 1
ATOM 3518 O O . ASP A 1 472 ? 16.172 6.594 39.444 1.00 87.50 472 ASP A O 1
ATOM 3522 N N . PRO A 1 473 ? 15.019 8.259 38.436 1.00 89.75 473 PRO A N 1
ATOM 3523 C CA . PRO A 1 473 ? 14.194 9.462 38.417 1.00 89.75 473 PRO A CA 1
ATOM 3524 C C . PRO A 1 473 ? 12.918 9.311 39.260 1.00 89.75 473 PRO A C 1
ATOM 3526 O O . PRO A 1 473 ? 12.501 8.224 39.643 1.00 89.75 473 PRO A O 1
ATOM 3529 N N . LYS A 1 474 ? 12.322 10.437 39.643 1.00 90.38 474 LYS A N 1
ATOM 3530 C CA . LYS A 1 474 ? 11.048 10.415 40.372 1.00 90.38 474 LYS A CA 1
ATOM 3531 C C . LYS A 1 474 ? 9.915 10.147 39.402 1.00 90.38 474 LYS A C 1
ATOM 3533 O O . LYS A 1 474 ? 10.029 10.500 38.229 1.00 90.38 474 LYS A O 1
ATOM 3538 N N . ILE A 1 475 ? 8.807 9.623 39.923 1.00 84.62 475 ILE A N 1
ATOM 3539 C CA . ILE A 1 475 ? 7.554 9.638 39.171 1.00 84.62 475 ILE A CA 1
ATOM 3540 C C . ILE A 1 475 ? 7.180 11.082 38.808 1.00 84.62 475 ILE A C 1
ATOM 3542 O O . ILE A 1 475 ? 7.137 11.970 39.666 1.00 84.62 475 ILE A O 1
ATOM 3546 N N . ASP A 1 476 ? 6.935 11.316 37.529 1.00 81.12 476 ASP A N 1
ATOM 3547 C CA . ASP A 1 476 ? 6.418 12.560 36.977 1.00 81.12 476 ASP A CA 1
ATOM 3548 C C . ASP A 1 476 ? 5.670 12.291 35.670 1.00 81.12 476 ASP A C 1
ATOM 3550 O O . ASP A 1 476 ? 5.611 11.157 35.202 1.00 81.12 476 ASP A O 1
ATOM 3554 N N . ALA A 1 477 ? 5.026 13.332 35.141 1.00 70.44 477 ALA A N 1
ATOM 3555 C CA . ALA A 1 477 ? 4.292 13.254 33.888 1.00 70.44 477 ALA A CA 1
ATOM 3556 C C . ALA A 1 477 ? 5.277 13.218 32.717 1.00 70.44 477 ALA A C 1
ATOM 3558 O O . ALA A 1 477 ? 5.717 14.268 32.250 1.00 70.44 477 ALA A O 1
ATOM 3559 N N . ASP A 1 478 ? 5.653 12.018 32.300 1.00 75.06 478 ASP A N 1
ATOM 3560 C CA . ASP A 1 478 ? 6.587 11.787 31.205 1.00 75.06 478 ASP A CA 1
ATOM 3561 C C . ASP A 1 478 ? 6.303 10.428 30.551 1.00 75.06 478 ASP A C 1
ATOM 3563 O O . ASP A 1 478 ? 5.504 9.625 31.052 1.00 75.06 478 ASP A O 1
ATOM 3567 N N . GLU A 1 479 ? 6.958 10.171 29.428 1.00 71.56 479 GLU A N 1
ATOM 3568 C CA . GLU A 1 479 ? 6.930 8.880 28.757 1.00 71.56 479 GLU A CA 1
ATOM 3569 C C . GLU A 1 479 ? 8.027 7.959 29.302 1.00 71.56 479 GLU A C 1
ATOM 3571 O O . GLU A 1 479 ? 9.201 8.325 29.434 1.00 71.56 479 GLU A O 1
ATOM 3576 N N . PHE A 1 480 ? 7.626 6.734 29.623 1.00 76.25 480 PHE A N 1
ATOM 3577 C CA . PHE A 1 480 ? 8.502 5.668 30.077 1.00 76.25 480 PHE A CA 1
ATOM 3578 C C . PHE A 1 480 ? 8.488 4.535 29.056 1.00 76.25 480 PHE A C 1
ATOM 3580 O O . PHE A 1 480 ? 7.431 4.071 28.644 1.00 76.25 480 PHE A O 1
ATOM 3587 N N . GLN A 1 481 ? 9.658 4.039 28.686 1.00 76.25 481 GLN A N 1
ATOM 3588 C CA . GLN A 1 481 ? 9.812 2.819 27.911 1.00 76.25 481 GLN A CA 1
ATOM 3589 C C . GLN A 1 481 ? 9.997 1.626 28.831 1.00 76.25 481 GLN A C 1
ATOM 3591 O O . GLN A 1 481 ? 10.742 1.698 29.806 1.00 76.25 481 GLN A O 1
ATOM 3596 N N . ILE A 1 482 ? 9.370 0.516 28.477 1.00 77.88 482 ILE A N 1
ATOM 3597 C CA . ILE A 1 482 ? 9.410 -0.760 29.173 1.00 77.88 482 ILE A CA 1
ATOM 3598 C C . ILE A 1 482 ? 10.028 -1.789 28.230 1.00 77.88 482 ILE A C 1
ATOM 3600 O O . ILE A 1 482 ? 9.563 -1.990 27.108 1.00 77.88 482 ILE A O 1
ATOM 3604 N N . LEU A 1 483 ? 11.066 -2.465 28.704 1.00 78.44 483 LEU A N 1
ATOM 3605 C CA . LEU A 1 483 ? 11.766 -3.521 27.992 1.00 78.44 483 LEU A CA 1
ATOM 3606 C C . LEU A 1 483 ? 11.754 -4.791 28.846 1.00 7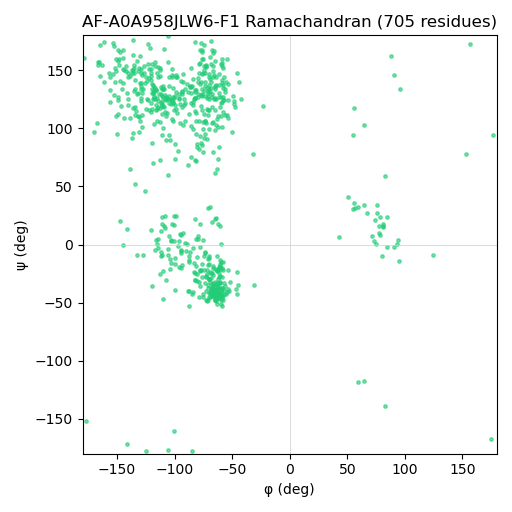8.44 483 LEU A C 1
ATOM 3608 O O . LEU A 1 483 ? 12.210 -4.777 29.987 1.00 78.44 483 LEU A O 1
ATOM 3612 N N . VAL A 1 484 ? 11.263 -5.891 28.278 1.00 77.62 484 VAL A N 1
ATOM 3613 C CA . VAL A 1 484 ? 11.333 -7.226 28.8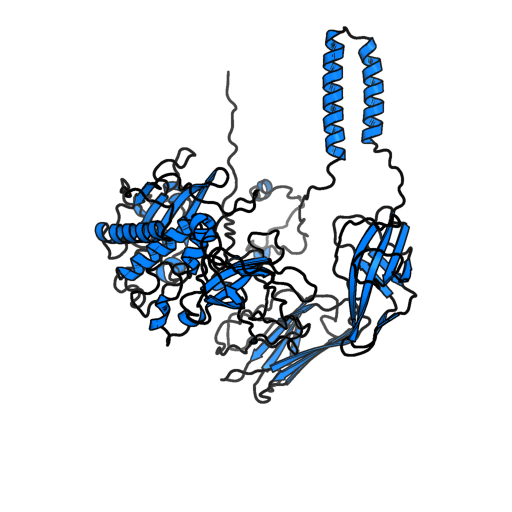88 1.00 77.62 484 VAL A CA 1
ATOM 3614 C C . VAL A 1 484 ? 12.416 -8.025 28.171 1.00 77.62 484 VAL A C 1
ATOM 3616 O O . VAL A 1 484 ? 12.386 -8.154 26.947 1.00 77.62 484 VAL A O 1
ATOM 3619 N N . VAL A 1 485 ? 13.386 -8.560 28.909 1.00 77.31 485 VAL A N 1
ATOM 3620 C CA . VAL A 1 485 ? 14.518 -9.308 28.345 1.00 77.31 485 VAL A CA 1
ATOM 3621 C C . VAL A 1 485 ? 14.505 -10.731 28.869 1.00 77.31 485 VAL A C 1
ATOM 3623 O O . VAL A 1 485 ? 14.443 -10.964 30.066 1.00 77.31 485 VAL A O 1
ATOM 3626 N N . LYS A 1 486 ? 14.615 -11.706 27.970 1.00 79.19 486 LYS A N 1
ATOM 3627 C CA . LYS A 1 486 ? 14.684 -13.118 28.339 1.00 79.19 486 LYS A CA 1
ATOM 3628 C C . LYS A 1 486 ? 16.134 -13.602 28.397 1.00 79.19 486 LYS A C 1
ATOM 3630 O O . LYS A 1 486 ? 16.834 -13.561 27.387 1.00 79.19 486 LYS A O 1
ATOM 3635 N N . PHE A 1 487 ? 16.538 -14.179 29.526 1.00 77.31 487 PHE A N 1
ATOM 3636 C CA . PHE A 1 487 ? 17.878 -14.752 29.733 1.00 77.31 487 PHE A CA 1
ATOM 3637 C C . PHE A 1 487 ? 17.913 -16.291 29.725 1.00 77.31 487 PHE A C 1
ATOM 3639 O O . PHE A 1 487 ? 18.981 -16.906 29.737 1.00 77.31 487 PHE A O 1
ATOM 3646 N N . SER A 1 488 ? 16.754 -16.950 29.618 1.00 73.94 488 SER A N 1
ATOM 3647 C CA . SER A 1 488 ? 16.661 -18.417 29.604 1.00 73.94 488 SER A CA 1
ATOM 3648 C C . SER A 1 488 ? 16.869 -19.040 28.198 1.00 73.94 488 SER A C 1
ATOM 3650 O O . SER A 1 488 ? 16.290 -18.574 27.212 1.00 73.94 488 SER A O 1
ATOM 3652 N N . PRO A 1 489 ? 17.655 -20.135 28.067 1.00 56.66 489 PRO A N 1
ATOM 3653 C CA . PRO A 1 489 ? 18.261 -20.554 26.791 1.00 56.66 489 PRO A CA 1
ATOM 3654 C C . PRO A 1 489 ? 17.371 -21.288 25.755 1.00 56.66 489 PRO A C 1
ATOM 3656 O O . PRO A 1 489 ? 17.919 -21.938 24.870 1.00 56.66 489 PRO A O 1
ATOM 3659 N N . SER A 1 490 ? 16.031 -21.256 25.812 1.00 51.09 490 SER A N 1
ATOM 3660 C CA . SER A 1 490 ? 15.143 -21.714 24.699 1.00 51.09 490 SER A CA 1
ATOM 3661 C C . SER A 1 490 ? 13.644 -21.546 24.999 1.00 51.09 490 SER A C 1
ATOM 3663 O O . SER A 1 490 ? 13.274 -21.385 26.162 1.00 51.09 490 SER A O 1
ATOM 3665 N N . GLY A 1 491 ? 12.795 -21.541 23.958 1.00 58.44 491 GLY A N 1
ATOM 3666 C CA . GLY A 1 491 ? 11.322 -21.531 24.022 1.00 58.44 491 GLY A CA 1
ATOM 3667 C C . GLY A 1 491 ? 10.673 -20.140 24.038 1.00 58.44 491 GLY A C 1
ATOM 3668 O O . GLY A 1 491 ? 11.212 -19.209 24.628 1.00 58.44 491 GLY A O 1
ATOM 3669 N N . SER A 1 492 ? 9.499 -19.975 23.432 1.00 58.09 492 SER A N 1
ATOM 3670 C CA . SER A 1 492 ? 8.671 -18.776 23.627 1.00 58.09 492 SER A CA 1
ATOM 3671 C C . SER A 1 492 ? 8.143 -18.712 25.067 1.00 58.09 492 SER A C 1
ATOM 3673 O O . SER A 1 492 ? 7.825 -19.744 25.663 1.00 58.09 492 SER A O 1
ATOM 3675 N N . VAL A 1 493 ? 8.038 -17.511 25.636 1.00 55.47 493 VAL A N 1
ATOM 3676 C CA . VAL A 1 493 ? 7.532 -17.295 27.000 1.00 55.47 493 VAL A CA 1
ATOM 3677 C C . VAL A 1 493 ? 6.432 -16.244 26.958 1.00 55.47 493 VAL A C 1
ATOM 3679 O O . VAL A 1 493 ? 6.708 -15.085 26.688 1.00 55.47 493 VAL A O 1
ATOM 3682 N N . SER A 1 494 ? 5.190 -16.640 27.217 1.00 62.31 494 SER A N 1
ATOM 3683 C CA . SER A 1 494 ? 4.085 -15.693 27.385 1.00 62.31 494 SER A CA 1
ATOM 3684 C C . SER A 1 494 ? 4.127 -15.087 28.785 1.00 62.31 494 SER A C 1
ATOM 3686 O O . SER A 1 494 ? 4.383 -15.805 29.753 1.00 62.31 494 SER A O 1
ATOM 3688 N N . TYR A 1 495 ? 3.854 -13.792 28.895 1.00 64.94 495 TYR A N 1
ATOM 3689 C CA . TYR A 1 495 ? 3.814 -13.070 30.162 1.00 64.94 495 TYR A CA 1
ATOM 3690 C C . TYR A 1 495 ? 2.687 -12.036 30.174 1.00 64.94 495 TYR A C 1
ATOM 3692 O O . TYR A 1 495 ? 2.303 -11.516 29.127 1.00 64.94 495 TYR A O 1
ATOM 3700 N N . ASP A 1 496 ? 2.208 -11.727 31.373 1.00 59.84 496 ASP A N 1
ATOM 3701 C CA . ASP A 1 496 ? 1.269 -10.653 31.660 1.00 59.84 496 ASP A CA 1
ATOM 3702 C C . ASP A 1 496 ? 2.047 -9.453 32.208 1.00 59.84 496 ASP A C 1
ATOM 3704 O O . ASP A 1 496 ? 2.823 -9.595 33.154 1.00 59.84 496 ASP A O 1
ATOM 3708 N N . LEU A 1 497 ? 1.850 -8.274 31.616 1.00 64.38 497 LEU A N 1
ATOM 3709 C CA . LEU A 1 497 ? 2.409 -7.013 32.102 1.00 64.38 497 LEU A CA 1
ATOM 3710 C C . LEU A 1 497 ? 1.264 -6.139 32.625 1.00 64.38 497 LEU A C 1
ATOM 3712 O O . LEU A 1 497 ? 0.344 -5.798 31.885 1.00 64.38 497 LEU A O 1
ATOM 3716 N N . GLN A 1 498 ? 1.316 -5.769 33.900 1.00 60.47 498 GLN A N 1
ATOM 3717 C CA . GLN A 1 498 ? 0.307 -4.952 34.564 1.00 60.47 498 GLN A CA 1
ATOM 3718 C C . GLN A 1 498 ? 0.929 -3.660 35.088 1.00 60.47 498 GLN A C 1
ATOM 3720 O O . GLN A 1 498 ? 1.953 -3.692 35.760 1.00 60.47 498 GLN A O 1
ATOM 3725 N N . VAL A 1 499 ? 0.271 -2.526 34.844 1.00 65.81 499 VAL A N 1
ATOM 3726 C CA . VAL A 1 499 ? 0.635 -1.231 35.431 1.00 65.81 499 VAL A CA 1
ATOM 3727 C C . VAL A 1 499 ? -0.494 -0.767 36.346 1.00 65.81 499 VAL A C 1
ATOM 3729 O O . VAL A 1 499 ? -1.647 -0.695 35.931 1.00 65.81 499 VAL A O 1
ATOM 3732 N N . THR A 1 500 ? -0.167 -0.449 37.594 1.00 67.94 500 THR A N 1
ATOM 3733 C CA . THR A 1 500 ? -1.093 0.102 38.591 1.00 67.94 500 THR A CA 1
ATOM 3734 C C . THR A 1 500 ? -0.621 1.489 38.993 1.00 67.94 500 THR A C 1
ATOM 3736 O O . THR A 1 500 ? 0.520 1.641 39.418 1.00 67.94 500 THR A O 1
ATOM 3739 N N . LEU A 1 501 ? -1.483 2.498 38.885 1.00 61.66 501 LEU A N 1
ATOM 3740 C CA . LEU A 1 501 ? -1.161 3.882 39.234 1.00 61.66 501 LEU A CA 1
ATOM 3741 C C . LEU A 1 501 ? -1.926 4.309 40.493 1.00 61.66 501 LEU A C 1
ATOM 3743 O O . LEU A 1 501 ? -3.123 4.068 40.609 1.00 61.66 501 LEU A O 1
ATOM 3747 N N . GLU A 1 502 ? -1.252 4.988 41.418 1.00 72.75 502 GLU A N 1
ATOM 3748 C CA . GLU A 1 502 ? -1.858 5.640 42.582 1.00 72.75 502 GLU A CA 1
ATOM 3749 C C . GLU A 1 502 ? -1.603 7.149 42.502 1.00 72.75 502 GLU A C 1
ATOM 3751 O O . GLU A 1 502 ? -0.467 7.584 42.299 1.00 72.75 502 GLU A O 1
ATOM 3756 N N . GLY A 1 503 ? -2.622 7.980 42.715 1.00 62.84 503 GLY A N 1
ATOM 3757 C CA . GLY A 1 503 ? -2.466 9.434 42.776 1.00 62.84 503 GLY A CA 1
ATOM 3758 C C . GLY A 1 503 ? -3.751 10.192 42.472 1.00 62.84 503 GLY A C 1
ATOM 3759 O O . GLY A 1 503 ? -4.758 9.612 42.072 1.00 62.84 503 GLY A O 1
ATOM 3760 N N . SER A 1 504 ? -3.708 11.511 42.654 1.00 46.41 504 SER A N 1
ATOM 3761 C CA . SER A 1 504 ? -4.740 12.421 42.152 1.00 46.41 504 SER A CA 1
ATOM 3762 C C . SER A 1 504 ? -4.435 12.681 40.682 1.00 46.41 504 SER A C 1
ATOM 3764 O O . SER A 1 504 ? -3.896 13.729 40.340 1.00 46.41 504 SER A O 1
ATOM 3766 N N . ALA A 1 505 ? -4.663 11.682 39.830 1.00 38.50 505 ALA A N 1
ATOM 3767 C CA . ALA A 1 505 ? -4.462 11.840 38.400 1.00 38.50 505 ALA A CA 1
ATOM 3768 C C . ALA A 1 505 ? -5.384 12.965 37.911 1.00 38.50 505 ALA A C 1
ATOM 3770 O O . ALA A 1 505 ? -6.609 12.831 37.921 1.00 38.50 505 ALA A O 1
ATOM 3771 N N . SER A 1 506 ? -4.793 14.093 37.521 1.00 37.12 506 SER A N 1
ATOM 3772 C CA . SER A 1 506 ? -5.511 15.087 36.738 1.00 37.12 506 SER A CA 1
ATOM 3773 C C . SER A 1 506 ? -5.693 14.469 35.367 1.00 37.12 506 SER A C 1
ATOM 3775 O O . SER A 1 506 ? -4.721 14.230 34.650 1.00 37.12 506 SER A O 1
ATOM 3777 N N . LEU A 1 507 ? -6.938 14.154 35.034 1.00 38.81 507 LEU A N 1
ATOM 3778 C CA . LEU A 1 507 ? -7.287 13.636 33.727 1.00 38.81 507 LEU A CA 1
ATOM 3779 C C . LEU A 1 507 ? -7.049 14.763 32.715 1.00 38.81 507 LEU A C 1
ATOM 3781 O O . LEU A 1 507 ? -7.789 15.748 32.688 1.00 38.81 507 LEU A O 1
ATOM 3785 N N . ILE A 1 508 ? -5.960 14.660 31.952 1.00 35.47 508 ILE A N 1
ATOM 3786 C CA . ILE A 1 508 ? -5.694 15.558 30.830 1.00 35.47 508 ILE A CA 1
ATOM 3787 C C . ILE A 1 508 ? -6.657 15.123 29.731 1.00 35.47 508 ILE A C 1
ATOM 3789 O O . ILE A 1 508 ? -6.525 14.043 29.161 1.00 35.47 508 ILE A O 1
ATOM 3793 N N . MET A 1 509 ? -7.685 15.931 29.505 1.00 36.53 509 MET A N 1
ATOM 3794 C CA . MET A 1 509 ? -8.639 15.705 28.428 1.00 36.53 509 MET A CA 1
ATOM 3795 C C . MET A 1 509 ? -7.949 15.986 27.087 1.00 36.53 509 MET A C 1
ATOM 3797 O O . MET A 1 509 ? -7.398 17.081 26.937 1.00 36.53 509 MET A O 1
ATOM 3801 N N . PRO A 1 510 ? -7.987 15.057 26.114 1.00 33.59 510 PRO A N 1
ATOM 3802 C CA . PRO A 1 510 ? -7.492 15.332 24.777 1.00 33.59 510 PRO A CA 1
ATOM 3803 C C . PRO A 1 510 ? -8.214 16.540 24.171 1.00 33.59 510 PRO A C 1
ATOM 3805 O O . PRO A 1 510 ? -9.398 16.801 24.413 1.00 33.59 510 PRO A O 1
ATOM 3808 N N . ASN A 1 511 ? -7.460 17.318 23.407 1.00 33.53 511 ASN A N 1
ATOM 3809 C CA . ASN A 1 511 ? -7.879 18.609 22.891 1.00 33.53 511 ASN A CA 1
ATOM 3810 C C . ASN A 1 511 ? -8.805 18.435 21.667 1.00 33.53 511 ASN A C 1
ATOM 3812 O O . ASN A 1 511 ? -8.358 18.523 20.528 1.00 33.53 511 ASN A O 1
ATOM 3816 N N . TYR A 1 512 ? -10.103 18.182 21.871 1.00 36.50 512 TYR A N 1
ATOM 3817 C CA . TYR A 1 512 ? -11.089 18.174 20.778 1.00 36.50 512 TYR A CA 1
ATOM 3818 C C . TYR A 1 512 ? -11.628 19.583 20.505 1.00 36.50 512 TYR A C 1
ATOM 3820 O O . TYR A 1 512 ? -12.765 19.918 20.847 1.00 36.50 512 TYR A O 1
ATOM 3828 N N . ALA A 1 513 ? -10.827 20.425 19.858 1.00 35.06 513 ALA A N 1
ATOM 3829 C CA . ALA A 1 513 ? -11.283 21.738 19.417 1.00 35.06 513 ALA A CA 1
ATOM 3830 C C . ALA A 1 513 ? -12.220 21.616 18.198 1.00 35.06 513 ALA A C 1
ATOM 3832 O O . ALA A 1 513 ? -11.781 21.605 17.050 1.00 35.06 513 ALA A O 1
ATOM 3833 N N . LYS A 1 514 ? -13.541 21.584 18.419 1.00 43.03 514 LYS A N 1
ATOM 3834 C CA . LYS A 1 514 ? -14.523 21.945 17.379 1.00 43.03 514 LYS A CA 1
ATOM 3835 C C . LYS A 1 514 ? -15.032 23.353 17.663 1.00 43.03 514 LYS A C 1
ATOM 3837 O O . LYS A 1 514 ? -15.833 23.553 18.570 1.00 43.03 514 LYS A O 1
ATOM 3842 N N . ASN A 1 515 ? -14.606 24.314 16.839 1.00 48.38 515 ASN A N 1
ATOM 3843 C CA . ASN A 1 515 ? -15.044 25.715 16.844 1.00 48.38 515 ASN A CA 1
ATOM 3844 C C . ASN A 1 515 ? -16.558 25.845 16.548 1.00 48.38 515 ASN A C 1
ATOM 3846 O O . ASN A 1 515 ? -16.979 26.251 15.464 1.00 48.38 515 ASN A O 1
ATOM 3850 N N . LYS A 1 516 ? -17.411 25.493 17.516 1.00 57.66 516 LYS A N 1
ATOM 3851 C CA . LYS A 1 516 ? -18.870 25.644 17.456 1.00 57.66 516 LYS A CA 1
ATOM 3852 C C . LYS A 1 516 ? -19.320 26.702 18.457 1.00 57.66 516 LYS A C 1
ATOM 3854 O O . LYS A 1 516 ? -18.892 26.733 19.604 1.00 57.66 516 LYS A O 1
ATOM 3859 N N . THR A 1 517 ? -20.213 27.591 18.030 1.00 69.12 517 THR A N 1
ATOM 3860 C CA . THR A 1 517 ? -20.928 28.480 18.955 1.00 69.12 517 THR A CA 1
ATOM 3861 C C . THR A 1 517 ? -22.160 27.740 19.465 1.00 69.12 517 THR A C 1
ATOM 3863 O O . THR A 1 517 ? -22.994 27.311 18.668 1.00 69.12 517 THR A O 1
ATOM 3866 N N . ALA A 1 518 ? -22.261 27.572 20.779 1.00 61.44 518 ALA A N 1
ATOM 3867 C CA . ALA A 1 518 ? -23.422 27.018 21.453 1.00 61.44 518 ALA A CA 1
ATOM 3868 C C . ALA A 1 518 ? -24.678 27.860 21.175 1.00 61.44 518 ALA A C 1
ATOM 3870 O O . ALA A 1 518 ? -24.612 29.064 20.916 1.00 61.44 518 ALA A O 1
ATOM 3871 N N . SER A 1 519 ? -25.853 27.238 21.281 1.00 69.50 519 SER A N 1
ATOM 3872 C CA . SER A 1 519 ? -27.149 27.904 21.067 1.00 69.50 519 SER A CA 1
ATOM 3873 C C . SER A 1 519 ? -27.406 29.093 22.012 1.00 69.50 519 SER A C 1
ATOM 3875 O O . SER A 1 519 ? -28.203 29.976 21.694 1.00 69.50 519 SER A O 1
ATOM 3877 N N . ASN A 1 520 ? -26.703 29.152 23.146 1.00 71.56 520 ASN A N 1
ATOM 3878 C CA . ASN A 1 520 ? -26.739 30.245 24.118 1.00 71.56 520 ASN A CA 1
ATOM 3879 C C . ASN A 1 520 ? -25.716 31.372 23.832 1.00 71.56 520 ASN A C 1
ATOM 3881 O O . ASN A 1 520 ? -25.670 32.351 24.575 1.00 71.56 520 ASN A O 1
ATOM 3885 N N . GLY A 1 521 ? -24.922 31.259 22.760 1.00 73.94 521 GLY A N 1
ATOM 3886 C CA . GLY A 1 521 ? -23.907 32.235 22.352 1.00 73.94 521 GLY A CA 1
ATOM 3887 C C . GLY A 1 521 ? -22.506 32.011 22.932 1.00 73.94 521 GLY A C 1
ATOM 3888 O O . GLY A 1 521 ? -21.598 32.761 22.573 1.00 73.94 521 GLY A O 1
ATOM 3889 N N . GLN A 1 522 ? -22.306 31.000 23.783 1.00 79.19 522 GLN A N 1
ATOM 3890 C CA . GLN A 1 522 ? -20.983 30.608 24.285 1.00 79.19 522 GLN A CA 1
ATOM 3891 C C . GLN A 1 522 ? -20.170 29.914 23.189 1.00 79.19 522 GLN A C 1
ATOM 3893 O O . GLN A 1 522 ? -20.733 29.311 22.274 1.00 79.19 522 GLN A O 1
ATOM 3898 N N . LYS A 1 523 ? -18.839 29.968 23.262 1.00 75.81 523 LYS A N 1
ATOM 3899 C CA . LYS A 1 523 ? -17.996 29.134 22.392 1.00 75.81 523 LYS A CA 1
ATOM 3900 C C . LYS A 1 523 ? -17.774 27.772 23.044 1.00 75.81 523 LYS A C 1
ATOM 3902 O O . LYS A 1 523 ? -17.503 27.712 24.242 1.00 75.81 523 LYS A O 1
ATOM 3907 N N . ILE A 1 524 ? -17.902 26.709 22.256 1.00 65.50 524 ILE A N 1
ATOM 3908 C CA . ILE A 1 524 ? -17.559 25.339 22.641 1.00 65.50 524 ILE A CA 1
ATOM 3909 C C . ILE A 1 524 ? -16.071 25.148 22.379 1.00 65.50 524 ILE A C 1
ATOM 3911 O O . ILE A 1 524 ? -15.583 25.506 21.309 1.00 65.50 524 ILE A O 1
ATOM 3915 N N . VAL A 1 525 ? -15.371 24.625 23.379 1.00 60.94 525 VAL A N 1
ATOM 3916 C CA . VAL A 1 525 ? -13.906 24.527 23.378 1.00 60.94 525 VAL A CA 1
ATOM 3917 C C . VAL A 1 525 ? -13.465 23.087 23.250 1.00 60.94 525 VAL A C 1
ATOM 3919 O O . VAL A 1 525 ? -12.587 22.784 22.458 1.00 60.94 525 VAL A O 1
ATOM 3922 N N . SER A 1 526 ? -14.084 22.219 24.046 1.00 64.38 526 SER A N 1
ATOM 3923 C CA . SER A 1 526 ? -13.731 20.814 24.133 1.00 64.38 526 SER A CA 1
ATOM 3924 C C . SER A 1 526 ? -14.919 20.012 24.654 1.00 64.38 526 SER A C 1
ATOM 3926 O O . SER A 1 526 ? -15.731 20.499 25.453 1.00 64.38 526 SER A O 1
ATOM 3928 N N . THR A 1 527 ? -15.008 18.782 24.173 1.00 65.56 527 THR A N 1
ATOM 3929 C CA . THR A 1 527 ? -15.869 17.716 24.678 1.00 65.56 527 THR A CA 1
ATOM 3930 C C . THR A 1 527 ? -14.977 16.563 25.095 1.00 65.56 527 THR A C 1
ATOM 3932 O O . THR A 1 527 ? -13.961 16.316 24.449 1.00 65.56 527 THR A O 1
ATOM 3935 N N . GLY A 1 528 ? -15.368 15.808 26.110 1.00 64.12 528 GLY A N 1
ATOM 3936 C CA . GLY A 1 528 ? -14.696 14.548 26.407 1.00 64.12 528 GLY A CA 1
ATOM 3937 C C . GLY A 1 528 ? -15.534 13.645 27.285 1.00 64.12 528 GLY A C 1
ATOM 3938 O O . GLY A 1 528 ? -16.620 14.013 27.731 1.00 64.12 528 GLY A O 1
ATOM 3939 N N . SER A 1 529 ? -15.036 12.437 27.501 1.00 62.06 529 SER A N 1
ATOM 3940 C CA . SER A 1 529 ? -15.745 11.397 28.233 1.00 62.06 529 SER A CA 1
ATOM 3941 C C . SER A 1 529 ? -14.865 10.850 29.339 1.00 62.06 529 SER A C 1
ATOM 3943 O O . SER A 1 529 ? -13.699 10.531 29.126 1.00 62.06 529 SER A O 1
ATOM 3945 N N . LEU A 1 530 ? -15.455 10.717 30.516 1.00 58.97 530 LEU A N 1
ATOM 3946 C CA . LEU A 1 530 ? -14.858 10.109 31.691 1.00 58.97 530 LEU A CA 1
ATOM 3947 C C . LEU A 1 530 ? -15.529 8.752 31.885 1.00 58.97 530 LEU A C 1
ATOM 3949 O O . LEU A 1 530 ? -16.756 8.681 31.939 1.00 58.97 530 LEU A O 1
ATOM 3953 N N . ILE A 1 531 ? -14.742 7.682 31.960 1.00 53.97 531 ILE A N 1
ATOM 3954 C CA . ILE A 1 531 ? -15.248 6.325 32.193 1.00 53.97 531 ILE A CA 1
ATOM 3955 C C . ILE A 1 531 ? -14.560 5.782 33.439 1.00 53.97 531 ILE A C 1
ATOM 3957 O O . ILE A 1 531 ? -13.330 5.749 33.503 1.00 53.97 531 ILE A O 1
ATOM 3961 N N . ALA A 1 532 ? -15.351 5.360 34.419 1.00 45.28 532 ALA A N 1
ATOM 3962 C CA . ALA A 1 532 ? -14.862 4.593 35.557 1.00 45.28 532 ALA A CA 1
ATOM 3963 C C . ALA A 1 532 ? -14.753 3.121 35.178 1.00 45.28 532 ALA A C 1
ATOM 3965 O O . ALA A 1 532 ? -15.706 2.525 34.685 1.00 45.28 532 ALA A O 1
ATOM 3966 N N . SER A 1 533 ? -13.564 2.555 35.379 1.00 37.19 533 SER A N 1
ATOM 3967 C CA . SER A 1 533 ? -13.281 1.150 35.111 1.00 37.19 533 SER A CA 1
ATOM 3968 C C . SER A 1 533 ? -12.536 0.557 36.296 1.00 37.19 533 SER A C 1
ATOM 3970 O O . SER A 1 533 ? -11.395 0.933 36.564 1.00 37.19 533 SER A O 1
ATOM 3972 N N . GLY A 1 534 ? -13.169 -0.393 36.976 1.00 36.16 534 GLY A N 1
ATOM 3973 C CA . GLY A 1 534 ? -12.589 -1.176 38.064 1.00 36.16 534 GLY A CA 1
ATOM 3974 C C . GLY A 1 534 ? -12.860 -0.640 39.469 1.00 36.16 534 GLY A C 1
ATOM 3975 O O . GLY A 1 534 ? -12.654 -1.395 40.409 1.00 36.16 534 GLY A O 1
ATOM 3976 N N . ASP A 1 535 ? -13.328 0.605 39.617 1.00 46.72 535 ASP A N 1
ATOM 3977 C CA . ASP A 1 535 ? -13.778 1.219 40.877 1.00 46.72 535 ASP A CA 1
ATOM 3978 C C . ASP A 1 535 ? -14.550 2.529 40.598 1.00 46.72 535 ASP A C 1
ATOM 3980 O O . ASP A 1 535 ? -14.343 3.176 39.570 1.00 46.72 535 ASP A O 1
ATOM 3984 N N . SER A 1 536 ? -15.407 2.962 41.535 1.00 53.72 536 SER A N 1
ATOM 3985 C CA . SER A 1 536 ? -16.008 4.307 41.504 1.00 53.72 536 SER A CA 1
ATOM 3986 C C . SER A 1 536 ? -14.974 5.370 41.881 1.00 53.72 536 SER A C 1
ATOM 3988 O O . SER A 1 536 ? -14.278 5.222 42.889 1.00 53.72 536 SER A O 1
ATOM 3990 N N . PHE A 1 537 ? -14.923 6.489 41.157 1.00 56.34 537 PHE A N 1
ATOM 3991 C CA . PHE A 1 537 ? -14.044 7.609 41.504 1.00 56.34 537 PHE A CA 1
ATOM 3992 C C . PHE A 1 537 ? -14.809 8.918 41.705 1.00 56.34 537 PHE A C 1
ATOM 3994 O O . PHE A 1 537 ? -15.910 9.125 41.197 1.00 56.34 537 PHE A O 1
ATOM 4001 N N . VAL A 1 538 ? -14.206 9.810 42.492 1.00 69.25 538 VAL A N 1
ATOM 4002 C CA . 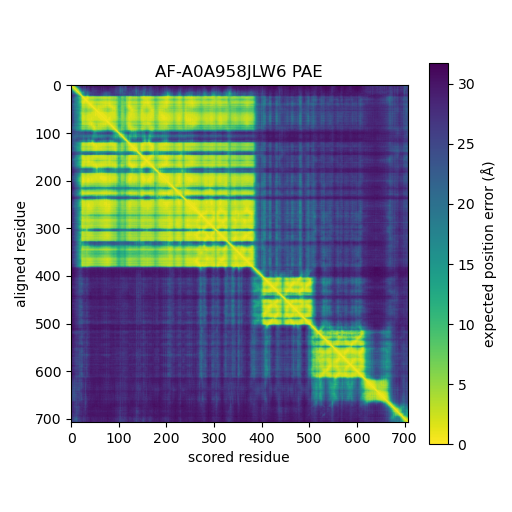VAL A 1 538 ? -14.752 11.133 42.803 1.00 69.25 538 VAL A CA 1
ATOM 4003 C C . VAL A 1 538 ? -13.895 12.194 42.127 1.00 69.25 538 VAL A C 1
ATOM 4005 O O . VAL A 1 538 ? -12.694 12.279 42.376 1.00 69.25 538 VAL A O 1
ATOM 4008 N N . ILE A 1 539 ? -14.523 13.026 41.306 1.00 75.75 539 ILE A N 1
ATOM 4009 C CA . ILE A 1 539 ? -13.902 14.159 40.627 1.00 75.75 539 ILE A CA 1
ATOM 4010 C C . ILE A 1 539 ? -14.107 15.401 41.490 1.00 75.75 539 ILE A C 1
ATOM 4012 O O . ILE A 1 539 ? -15.244 15.812 41.724 1.00 75.75 539 ILE A O 1
ATOM 4016 N N . GLU A 1 540 ? -13.012 16.009 41.945 1.00 79.44 540 GLU A N 1
ATOM 4017 C CA . GLU A 1 540 ? -13.045 17.249 42.743 1.00 79.44 540 GLU A CA 1
ATOM 4018 C C . GLU A 1 540 ? -12.479 18.473 41.994 1.00 79.44 540 GLU A C 1
ATOM 4020 O O . GLU A 1 540 ? -12.622 19.622 42.435 1.00 79.44 540 GLU A O 1
ATOM 4025 N N . GLY A 1 541 ? -11.867 18.235 40.831 1.00 77.06 541 GLY A N 1
ATOM 4026 C CA . GLY A 1 541 ? -11.382 19.274 39.937 1.00 77.06 541 GLY A CA 1
ATOM 4027 C C . GLY A 1 541 ? -11.015 18.747 38.552 1.00 77.06 541 GLY A C 1
ATOM 4028 O O . GLY A 1 541 ? -10.688 17.574 38.391 1.00 77.06 541 GLY A O 1
ATOM 4029 N N . ILE A 1 542 ? -11.082 19.632 37.559 1.00 77.12 542 ILE A N 1
ATOM 4030 C CA . ILE A 1 542 ? -10.672 19.402 36.169 1.00 77.12 542 ILE A CA 1
ATOM 4031 C C . ILE A 1 542 ? -9.866 20.617 35.717 1.00 77.12 542 ILE A C 1
ATOM 4033 O O . ILE A 1 542 ? -10.300 21.755 35.906 1.00 77.12 542 ILE A O 1
ATOM 4037 N N . SER A 1 543 ? -8.710 20.378 35.102 1.00 76.69 543 SER A N 1
ATOM 4038 C CA . SER A 1 543 ? -7.921 21.416 34.439 1.00 76.69 543 SER A CA 1
ATOM 4039 C C . SER A 1 543 ? -7.935 21.169 32.938 1.00 76.69 543 SER A C 1
ATOM 4041 O O . SER A 1 543 ? -7.696 20.052 32.486 1.00 76.69 543 SER A O 1
ATOM 4043 N N . TYR A 1 544 ? -8.251 22.206 32.175 1.00 76.75 544 TYR A N 1
ATOM 4044 C CA . TYR A 1 544 ? -8.192 22.200 30.721 1.00 76.75 544 TYR A CA 1
ATOM 4045 C C . TYR A 1 544 ? -7.014 23.062 30.282 1.00 76.75 544 TYR A C 1
ATOM 4047 O O . TYR A 1 544 ? -6.915 24.206 30.721 1.00 76.75 544 TYR A O 1
ATOM 4055 N N . VAL A 1 545 ? -6.146 22.538 29.418 1.00 74.06 545 VAL A N 1
ATOM 4056 C CA . VAL A 1 545 ? -5.014 23.268 28.834 1.00 74.06 545 VAL A CA 1
ATOM 4057 C C . VAL A 1 545 ? -5.190 23.273 27.322 1.00 74.06 545 VAL A C 1
ATOM 4059 O O . VAL A 1 545 ? -5.287 22.218 26.704 1.00 74.06 545 VAL A O 1
ATOM 4062 N N . ASP A 1 546 ? -5.251 24.460 26.722 1.00 66.12 546 ASP A N 1
ATOM 4063 C CA . ASP A 1 546 ? -5.305 24.601 25.271 1.00 66.12 546 ASP A CA 1
ATOM 4064 C C . ASP A 1 546 ? -3.887 24.544 24.690 1.00 66.12 546 ASP A C 1
ATOM 4066 O O . ASP A 1 546 ? -3.141 25.531 24.693 1.00 66.12 546 ASP A O 1
ATOM 4070 N N . GLU A 1 547 ? -3.518 23.372 24.179 1.00 54.88 547 GLU A N 1
ATOM 4071 C CA . GLU A 1 547 ? -2.255 23.161 23.460 1.00 54.88 547 GLU A CA 1
ATOM 4072 C C . GLU A 1 547 ? -2.275 23.768 22.039 1.00 54.88 547 GLU A C 1
ATOM 4074 O O . GLU A 1 547 ? -1.236 23.889 21.385 1.00 54.88 547 GLU A O 1
ATOM 4079 N N . GLY A 1 548 ? -3.445 24.213 21.565 1.00 50.75 548 GLY A N 1
ATOM 4080 C CA . GLY A 1 548 ? -3.685 24.764 20.237 1.00 50.75 548 GLY A CA 1
ATOM 4081 C C . GLY A 1 548 ? -3.334 26.249 20.063 1.00 50.75 548 GLY A C 1
ATOM 4082 O O . GLY A 1 548 ? -2.943 26.985 20.979 1.00 50.75 548 GLY A O 1
ATOM 4083 N N . LYS A 1 549 ? -3.441 26.713 18.809 1.00 45.97 549 LYS A N 1
ATOM 4084 C CA . LYS A 1 549 ? -3.061 28.066 18.348 1.00 45.97 549 LYS A CA 1
ATOM 4085 C C . LYS A 1 549 ? -4.022 29.183 18.778 1.00 45.97 549 LYS A C 1
ATOM 4087 O O . LYS A 1 549 ? -3.688 30.353 18.568 1.00 45.97 549 LYS A O 1
ATOM 4092 N N . GLU A 1 550 ? -5.171 28.880 19.382 1.00 55.84 550 GLU A N 1
ATOM 4093 C CA . GLU A 1 550 ? -6.069 29.924 19.877 1.00 55.84 550 GLU A CA 1
ATOM 4094 C C . GLU A 1 550 ? -5.578 30.499 21.215 1.00 55.84 550 GLU A C 1
ATOM 4096 O O . GLU A 1 550 ? -4.887 29.874 22.019 1.00 55.84 550 GLU A O 1
ATOM 4101 N N . SER A 1 551 ? -5.852 31.784 21.417 1.00 65.19 551 SER A N 1
ATOM 4102 C CA . SER A 1 551 ? -5.541 32.472 22.661 1.00 65.19 551 SER A CA 1
ATOM 4103 C C . SER A 1 551 ? -6.816 32.525 23.491 1.00 65.19 551 SER A C 1
ATOM 4105 O O . SER A 1 551 ? -7.821 33.037 23.002 1.00 65.19 551 SER A O 1
ATOM 4107 N N . LEU A 1 552 ? -6.761 32.145 24.775 1.00 74.94 552 LEU A N 1
ATOM 4108 C CA . LEU A 1 552 ? -7.814 32.434 25.771 1.00 74.94 552 LEU A CA 1
ATOM 4109 C C . LEU A 1 552 ? -7.976 33.954 26.050 1.00 74.94 552 LEU A C 1
ATOM 4111 O O . LEU A 1 552 ? -8.465 34.380 27.100 1.00 74.94 552 LEU A O 1
ATOM 4115 N N . SER A 1 553 ? -7.539 34.811 25.122 1.00 77.69 553 SER A N 1
ATOM 4116 C CA . SER A 1 553 ? -7.651 36.260 25.198 1.00 77.69 553 SER A CA 1
ATOM 4117 C C . SER A 1 553 ? -9.115 36.683 25.154 1.00 77.69 553 SER A C 1
ATOM 4119 O O . SER A 1 553 ? -9.863 36.347 24.239 1.00 77.69 553 SER A O 1
ATOM 4121 N N . GLY A 1 554 ? -9.527 37.456 26.158 1.00 80.31 554 GLY A N 1
ATOM 4122 C CA . GLY A 1 554 ? -10.894 37.968 26.271 1.00 80.31 554 GLY A CA 1
ATOM 4123 C C . GLY A 1 554 ? -11.889 37.002 26.914 1.00 80.31 554 GLY A C 1
ATOM 4124 O O . GLY A 1 554 ? -13.038 37.405 27.125 1.00 80.31 554 GLY A O 1
ATOM 4125 N N . VAL A 1 555 ? -11.461 35.785 27.270 1.00 86.19 555 VAL A N 1
ATOM 4126 C CA . VAL A 1 555 ? -12.275 34.845 28.042 1.00 86.19 555 VAL A CA 1
ATOM 4127 C C . VAL A 1 555 ? -12.392 35.340 29.483 1.00 86.19 555 VAL A C 1
ATOM 4129 O O . VAL A 1 555 ? -11.384 35.633 30.127 1.00 86.19 555 VAL A O 1
ATOM 4132 N N . THR A 1 556 ? -13.620 35.478 29.987 1.00 87.69 556 THR A N 1
ATOM 4133 C CA . THR A 1 556 ? -13.878 35.991 31.352 1.00 87.69 556 THR A CA 1
ATOM 4134 C C . THR A 1 556 ? -14.460 34.958 32.303 1.00 87.69 556 THR A C 1
ATOM 4136 O O . THR A 1 556 ? -14.313 35.088 33.518 1.00 87.69 556 THR A O 1
ATOM 4139 N N . SER A 1 557 ? -15.129 33.953 31.755 1.00 90.94 557 SER A N 1
ATOM 4140 C CA . SER A 1 557 ? -15.826 32.905 32.491 1.00 90.94 557 SER A CA 1
ATOM 4141 C C . SER A 1 557 ? -15.847 31.648 31.642 1.00 90.94 557 SER A C 1
ATOM 4143 O O . SER A 1 557 ? -16.066 31.732 30.435 1.00 90.94 557 SER A O 1
ATOM 4145 N N . ALA A 1 558 ? -15.647 30.501 32.279 1.00 91.56 558 ALA A N 1
ATOM 4146 C CA . ALA A 1 558 ? -15.775 29.193 31.658 1.00 91.56 558 ALA A CA 1
ATOM 4147 C C . ALA A 1 558 ? -16.723 28.304 32.466 1.00 91.56 558 ALA A C 1
ATOM 4149 O O . ALA A 1 558 ? -16.895 28.484 33.677 1.00 91.56 558 ALA A O 1
ATOM 4150 N N . TYR A 1 559 ? -17.346 27.358 31.778 1.00 94.00 559 TYR A N 1
ATOM 4151 C CA . TYR A 1 559 ? -18.416 26.512 32.283 1.00 94.00 559 TYR A CA 1
ATOM 4152 C C . TYR A 1 559 ? -18.145 25.068 31.885 1.00 94.00 559 TYR A C 1
ATOM 4154 O O . TYR A 1 559 ? -17.823 24.795 30.730 1.00 94.00 559 TYR A O 1
ATOM 4162 N N . LEU A 1 560 ? -18.305 24.173 32.849 1.00 92.12 560 LEU A N 1
ATOM 4163 C CA . LEU A 1 560 ? -18.197 22.734 32.702 1.00 92.12 560 LEU A CA 1
ATOM 4164 C C . LEU A 1 560 ? -19.600 22.143 32.849 1.00 92.12 560 LEU A C 1
ATOM 4166 O O . LEU A 1 560 ? -20.230 22.297 33.898 1.00 92.12 560 LEU A O 1
ATOM 4170 N N . TYR A 1 561 ? -20.077 21.482 31.805 1.00 92.00 561 TYR A N 1
ATOM 4171 C CA . TYR A 1 561 ? -21.371 20.812 31.749 1.00 92.00 561 TYR A CA 1
ATOM 4172 C C . TYR A 1 561 ? -21.193 19.296 31.668 1.00 92.00 561 TYR A C 1
ATOM 4174 O O . TYR A 1 561 ? -20.196 18.826 31.133 1.00 92.00 561 TYR A O 1
ATOM 4182 N N . GLU A 1 562 ? -22.170 18.551 32.170 1.00 92.38 562 GLU A N 1
ATOM 4183 C CA . GLU A 1 562 ? -22.411 17.151 31.833 1.00 92.38 562 GLU A CA 1
ATOM 4184 C C . GLU A 1 562 ? -23.247 17.120 30.546 1.00 92.38 562 GLU A C 1
ATOM 4186 O O . GLU A 1 562 ? -24.349 17.678 30.522 1.00 92.38 562 GLU A O 1
ATOM 4191 N N . ASP A 1 563 ? -22.721 16.500 29.492 1.00 87.25 563 ASP A N 1
ATOM 4192 C CA . ASP A 1 563 ? -23.405 16.282 28.212 1.00 87.25 563 ASP A CA 1
ATOM 4193 C C . ASP A 1 563 ? -24.336 15.065 28.347 1.00 87.25 563 ASP A C 1
ATOM 4195 O O . ASP A 1 563 ? -23.969 13.916 28.084 1.00 87.25 563 ASP A O 1
ATOM 4199 N N . VAL A 1 564 ? -25.539 15.328 28.866 1.00 88.25 564 VAL A N 1
ATOM 4200 C CA . VAL A 1 564 ? -26.514 14.299 29.265 1.00 88.25 564 VAL A CA 1
ATOM 4201 C C . VAL A 1 564 ? -27.109 13.581 28.052 1.00 88.25 564 VAL A C 1
ATOM 4203 O O . VAL A 1 564 ? -27.501 12.419 28.159 1.00 88.25 564 VAL A O 1
ATOM 4206 N N . ASP A 1 565 ? -27.207 14.257 26.906 1.00 80.62 565 ASP A N 1
ATOM 4207 C CA . ASP A 1 565 ? -27.756 13.681 25.676 1.00 80.62 565 ASP A CA 1
ATOM 4208 C C . ASP A 1 565 ? -26.678 13.148 24.714 1.00 80.62 565 ASP A C 1
ATOM 4210 O O . ASP A 1 565 ? -27.024 12.540 23.697 1.00 80.62 565 ASP A O 1
ATOM 4214 N N . ASN A 1 566 ? -25.398 13.285 25.085 1.00 77.81 566 ASN A N 1
ATOM 4215 C CA . ASN A 1 566 ? -24.218 12.765 24.392 1.00 77.81 566 ASN A CA 1
ATOM 4216 C C . ASN A 1 566 ? -24.140 13.222 22.928 1.00 77.81 566 ASN A C 1
ATOM 4218 O O . ASN A 1 566 ? -23.760 12.454 22.039 1.00 77.81 566 ASN A O 1
ATOM 4222 N N . ASN A 1 567 ? -24.566 14.455 22.656 1.00 76.38 567 ASN A N 1
ATOM 4223 C CA . ASN A 1 567 ? -24.625 14.992 21.298 1.00 76.38 567 ASN A CA 1
ATOM 4224 C C . ASN A 1 567 ? -23.356 15.794 20.917 1.00 76.38 567 ASN A C 1
ATOM 4226 O O . ASN A 1 567 ? -23.222 16.245 19.771 1.00 76.38 567 ASN A O 1
ATOM 4230 N N . GLY A 1 568 ? -22.427 15.993 21.863 1.00 71.69 568 GLY A N 1
ATOM 4231 C CA . GLY A 1 568 ? -21.185 16.741 21.667 1.00 71.69 568 GLY A CA 1
ATOM 4232 C C . GLY A 1 568 ? -21.405 18.237 21.419 1.00 71.69 568 GLY A C 1
ATOM 4233 O O . GLY A 1 568 ? -20.643 18.879 20.688 1.00 71.69 568 GLY A O 1
ATOM 4234 N N . SER A 1 569 ? -22.500 18.811 21.913 1.00 79.38 569 SER A N 1
ATOM 4235 C CA . SER A 1 569 ? -22.903 20.208 21.729 1.00 79.38 569 SER A CA 1
ATOM 4236 C C . SER A 1 569 ? -23.780 20.693 22.884 1.00 79.38 569 SER A C 1
ATOM 4238 O O . SER A 1 569 ? -24.603 19.965 23.413 1.00 79.38 569 SER A O 1
ATOM 4240 N N . TYR A 1 570 ? -23.664 21.978 23.234 1.00 83.25 570 TYR A N 1
ATOM 4241 C CA . TYR A 1 570 ? -24.480 22.531 24.317 1.00 83.25 570 TYR A CA 1
ATOM 4242 C C . TYR A 1 570 ? -25.984 22.415 24.029 1.00 83.25 570 TYR A C 1
ATOM 4244 O O . TYR A 1 570 ? -26.503 23.014 23.072 1.00 83.25 570 TYR A O 1
ATOM 4252 N N . SER A 1 571 ? -26.682 21.738 24.931 1.00 83.44 571 SER A N 1
ATOM 4253 C CA . SER A 1 571 ? -28.126 21.583 24.974 1.00 83.44 571 SER A CA 1
ATOM 4254 C C . SER A 1 571 ? -28.704 22.211 26.253 1.00 83.44 571 SER A C 1
ATOM 4256 O O . SER A 1 571 ? -28.043 22.360 27.278 1.00 83.44 571 SER A O 1
ATOM 4258 N N . ALA A 1 572 ? -29.990 22.575 26.230 1.00 85.00 572 ALA A N 1
ATOM 4259 C CA . ALA A 1 572 ? -30.673 23.033 27.448 1.00 85.00 572 ALA A CA 1
ATOM 4260 C C . ALA A 1 572 ? -30.901 21.899 28.471 1.00 85.00 572 ALA A C 1
ATOM 4262 O O . ALA A 1 572 ? -31.345 22.167 29.589 1.00 85.00 572 ALA A O 1
ATOM 4263 N N . THR A 1 573 ? -30.662 20.649 28.068 1.00 86.56 573 THR A N 1
ATOM 4264 C CA . THR A 1 573 ? -30.745 19.451 28.905 1.00 86.56 573 THR A CA 1
ATOM 4265 C C . THR A 1 573 ? -29.438 19.140 29.633 1.00 86.56 573 THR A C 1
ATOM 4267 O O . THR A 1 573 ? -29.476 18.381 30.600 1.00 86.56 573 THR A O 1
ATOM 4270 N N . ASP A 1 574 ? -28.328 19.773 29.244 1.00 90.00 574 ASP A N 1
ATOM 4271 C CA . ASP A 1 574 ? -27.020 19.577 29.870 1.00 90.00 574 ASP A CA 1
ATOM 4272 C C . ASP A 1 574 ? -26.975 20.167 31.279 1.00 90.00 574 ASP A C 1
ATOM 4274 O O . ASP A 1 574 ? -27.442 21.285 31.548 1.00 90.00 574 ASP A O 1
ATOM 4278 N N . ARG A 1 575 ? -26.372 19.420 32.205 1.00 95.44 575 ARG A N 1
ATOM 4279 C CA . ARG A 1 575 ? -26.290 19.814 33.613 1.00 95.44 575 ARG A CA 1
ATOM 4280 C C . ARG A 1 575 ? -25.015 20.610 33.853 1.00 95.44 575 ARG A C 1
ATOM 4282 O O . ARG A 1 575 ? -23.924 20.101 33.653 1.00 95.44 575 ARG A O 1
ATOM 4289 N N . LEU A 1 576 ? -25.121 21.846 34.337 1.00 95.06 576 LEU A N 1
ATOM 4290 C CA . LEU A 1 576 ? -23.939 22.608 34.754 1.00 95.06 576 LEU A CA 1
ATOM 4291 C C . LEU A 1 576 ? -23.304 21.957 35.995 1.00 95.06 576 LEU A C 1
ATOM 4293 O O . LEU A 1 576 ? -23.942 21.904 37.046 1.00 95.06 576 LEU A O 1
ATOM 4297 N N . ILE A 1 577 ? -22.056 21.509 35.872 1.00 94.25 577 ILE A N 1
ATOM 4298 C CA . ILE A 1 577 ? -21.259 20.915 36.954 1.00 94.25 577 ILE A CA 1
ATOM 4299 C C . ILE A 1 577 ? -20.523 22.018 37.715 1.00 94.25 577 ILE A C 1
ATOM 4301 O O . ILE A 1 577 ? -20.626 22.128 38.937 1.00 94.25 577 ILE A O 1
ATOM 4305 N N . ALA A 1 578 ? -19.786 22.860 36.987 1.00 94.31 578 ALA A N 1
ATOM 4306 C CA . ALA A 1 578 ? -18.943 23.891 37.577 1.00 94.31 578 ALA A CA 1
ATOM 4307 C C . ALA A 1 578 ? -18.832 25.130 36.686 1.00 94.31 578 ALA A C 1
ATOM 4309 O O . ALA A 1 578 ? -18.945 25.072 35.464 1.00 94.31 578 ALA A O 1
ATOM 4310 N N . GLN A 1 579 ? -18.560 26.268 37.318 1.00 95.31 579 GLN A N 1
ATOM 4311 C CA . GLN A 1 579 ? -18.221 27.519 36.651 1.00 95.31 579 GLN A CA 1
ATOM 4312 C C . GLN A 1 579 ? -16.942 28.064 37.277 1.00 95.31 579 GLN A C 1
ATOM 4314 O O . GLN A 1 579 ? -16.791 28.041 38.499 1.00 95.31 579 GLN A O 1
ATOM 4319 N N . THR A 1 580 ? -16.043 28.595 36.454 1.00 94.06 580 THR A N 1
ATOM 4320 C CA . THR A 1 580 ? -14.786 29.176 36.925 1.00 94.06 580 THR A CA 1
ATOM 4321 C C . THR A 1 580 ? -14.470 30.505 36.250 1.00 94.06 580 THR A C 1
ATOM 4323 O O . THR A 1 580 ? -14.865 30.779 35.115 1.00 94.06 580 THR A O 1
ATOM 4326 N N . THR A 1 581 ? -13.739 31.343 36.980 1.00 91.75 581 THR A N 1
ATOM 4327 C CA . THR A 1 581 ? -13.044 32.529 36.457 1.00 91.75 581 THR A CA 1
ATOM 4328 C C . THR A 1 581 ? -11.525 32.378 36.574 1.00 91.75 581 THR A C 1
ATOM 4330 O O . THR A 1 581 ? -10.794 33.333 36.319 1.00 91.75 581 THR A O 1
ATOM 4333 N N . GLN A 1 582 ? -11.040 31.213 37.022 1.00 88.06 582 GLN A N 1
ATOM 4334 C CA . GLN A 1 582 ? -9.616 30.896 37.098 1.00 88.06 582 GLN A CA 1
ATOM 4335 C C . GLN A 1 582 ? -9.143 30.468 35.710 1.00 88.06 582 GLN A C 1
ATOM 4337 O O . GLN A 1 582 ? -9.202 29.300 35.341 1.00 88.06 582 GLN A O 1
ATOM 4342 N N . ILE A 1 583 ? -8.764 31.466 34.916 1.00 86.75 583 ILE A N 1
ATOM 4343 C CA . ILE A 1 583 ? -8.319 31.304 33.535 1.00 86.75 583 ILE A CA 1
ATOM 4344 C C . ILE A 1 583 ? -6.913 31.893 33.440 1.00 86.75 583 ILE A C 1
ATOM 4346 O O . ILE A 1 583 ? -6.720 33.098 33.635 1.00 86.75 583 ILE A O 1
ATOM 4350 N N . SER A 1 584 ? -5.928 31.051 33.144 1.00 84.88 584 SER A N 1
ATOM 4351 C CA . SER A 1 584 ? -4.547 31.460 32.917 1.00 84.88 584 SER A CA 1
ATOM 4352 C C . SER A 1 584 ? -4.359 31.743 31.433 1.00 84.88 584 SER A C 1
ATOM 4354 O O . SER A 1 584 ? -4.277 30.838 30.611 1.00 84.88 584 SER A O 1
ATOM 4356 N N . GLN A 1 585 ? -4.267 33.020 31.059 1.00 80.69 585 GLN A N 1
ATOM 4357 C CA . GLN A 1 585 ? -3.937 33.378 29.672 1.00 80.69 585 GLN A CA 1
ATOM 4358 C C . GLN A 1 585 ? -2.490 33.015 29.314 1.00 80.69 585 GLN A C 1
ATOM 4360 O O . GLN A 1 585 ? -2.197 32.765 28.148 1.00 80.69 585 GLN A O 1
ATOM 4365 N N . THR A 1 586 ? -1.594 33.006 30.306 1.00 77.62 586 THR A N 1
ATOM 4366 C CA . THR A 1 586 ? -0.168 32.707 30.120 1.00 77.62 586 THR A CA 1
ATOM 4367 C C . THR A 1 586 ? 0.062 31.217 29.905 1.00 77.62 586 THR A C 1
ATOM 4369 O O . THR A 1 586 ? 0.798 30.846 28.999 1.00 77.62 586 THR A O 1
ATOM 4372 N N . GLU A 1 587 ? -0.578 30.375 30.716 1.00 74.12 587 GLU A N 1
ATOM 4373 C CA . GLU A 1 587 ? -0.458 28.910 30.627 1.00 74.12 587 GLU A CA 1
ATOM 4374 C C . GLU A 1 587 ? -1.526 28.303 29.711 1.00 74.12 587 GLU A C 1
ATOM 4376 O O . GLU A 1 587 ? -1.581 27.091 29.555 1.00 74.12 587 GLU A O 1
ATOM 4381 N N . LYS A 1 588 ? -2.375 29.150 29.111 1.00 82.31 588 LYS A N 1
ATOM 4382 C CA . LYS A 1 588 ? -3.520 28.760 28.283 1.00 82.31 588 LYS A CA 1
ATOM 4383 C C . LYS A 1 588 ? -4.420 27.722 28.962 1.00 82.31 588 LYS A C 1
ATOM 4385 O O . LYS A 1 588 ? -4.911 26.803 28.314 1.00 82.31 588 LYS A O 1
ATOM 4390 N N . SER A 1 589 ? -4.659 27.884 30.261 1.00 82.19 589 SER A N 1
ATOM 4391 C CA . SER A 1 589 ? -5.405 26.914 31.060 1.00 82.19 589 SER A CA 1
ATOM 4392 C C . SER A 1 589 ? -6.679 27.483 31.685 1.00 82.19 589 SER A C 1
ATOM 4394 O O . SER A 1 589 ? -6.820 28.691 31.902 1.00 82.19 589 SER A O 1
ATOM 4396 N N . ILE A 1 590 ? -7.629 26.595 31.969 1.00 84.38 590 ILE A N 1
ATOM 4397 C CA . ILE A 1 590 ? -8.882 26.856 32.678 1.00 84.38 590 ILE A CA 1
ATOM 4398 C C . ILE A 1 590 ? -9.001 25.824 33.799 1.00 84.38 590 ILE A C 1
ATOM 4400 O O . ILE A 1 590 ? -9.017 24.624 33.532 1.00 84.38 590 ILE A O 1
ATOM 4404 N N . GLU A 1 591 ? -9.143 26.282 35.042 1.00 85.94 591 GLU A N 1
ATOM 4405 C CA . GLU A 1 591 ? -9.241 25.395 36.205 1.00 85.94 591 GLU A CA 1
ATOM 4406 C C . GLU A 1 591 ? -10.649 25.390 36.803 1.00 85.94 591 GLU A C 1
ATOM 4408 O O . GLU A 1 591 ? -11.138 26.403 37.315 1.00 85.94 591 GLU A O 1
ATOM 4413 N N . PHE A 1 592 ? -11.293 24.226 36.795 1.00 88.19 592 PHE A N 1
ATOM 4414 C CA . PHE A 1 592 ? -12.546 23.960 37.491 1.00 88.19 592 PHE A CA 1
ATOM 4415 C C . PHE A 1 592 ? -12.241 23.245 38.806 1.00 88.19 592 PHE A C 1
ATOM 4417 O O . PHE A 1 592 ? -11.734 22.130 38.808 1.00 88.19 592 PHE A O 1
ATOM 4424 N N . THR A 1 593 ? -12.563 23.870 39.937 1.00 86.81 593 THR A N 1
ATOM 4425 C CA . THR A 1 593 ? -12.368 23.294 41.278 1.00 86.81 593 THR A CA 1
ATOM 4426 C C . THR A 1 593 ? -13.594 23.546 42.152 1.00 86.81 593 THR A C 1
ATOM 4428 O O . THR A 1 593 ? -14.429 24.399 41.842 1.00 86.81 593 THR A O 1
ATOM 4431 N N . GLY A 1 594 ? -13.719 22.809 43.260 1.00 83.38 594 GLY A N 1
ATOM 4432 C CA . GLY A 1 594 ? -14.780 23.034 44.250 1.00 83.38 594 GLY A CA 1
ATOM 4433 C C . GLY A 1 594 ? -16.133 22.419 43.888 1.00 83.38 594 GLY A C 1
ATOM 4434 O O . GLY A 1 594 ? -17.148 22.804 44.470 1.00 83.38 594 GLY A O 1
ATOM 4435 N N . PHE A 1 595 ? -16.148 21.466 42.956 1.00 87.94 595 PHE A N 1
ATOM 4436 C CA . PHE A 1 595 ? -17.285 20.586 42.698 1.00 87.94 595 PHE A CA 1
ATOM 4437 C C . PHE A 1 595 ? -16.954 19.162 43.164 1.00 87.94 595 PHE A C 1
ATOM 4439 O O . PHE A 1 595 ? -15.818 18.885 43.537 1.00 87.94 595 PHE A O 1
ATOM 4446 N N . ARG A 1 596 ? -17.955 18.282 43.218 1.00 87.00 596 ARG A N 1
ATOM 4447 C CA . ARG A 1 596 ? -17.769 16.875 43.584 1.00 87.00 596 ARG A CA 1
ATOM 4448 C C . ARG A 1 596 ? -18.720 16.024 42.759 1.00 87.00 596 ARG A C 1
ATOM 4450 O O . ARG A 1 596 ? -19.922 16.077 43.007 1.00 87.00 596 ARG A O 1
ATOM 4457 N N . GLU A 1 597 ? -18.183 15.268 41.813 1.00 87.31 597 GLU A N 1
ATOM 4458 C CA . GLU A 1 597 ? -18.951 14.340 40.976 1.00 87.31 597 GLU A CA 1
ATOM 4459 C C . GLU A 1 597 ? -18.472 12.916 41.217 1.00 87.31 597 GLU A C 1
ATOM 4461 O O . GLU A 1 597 ? -17.273 12.663 41.253 1.00 87.31 597 GLU A O 1
ATOM 4466 N N . GLU A 1 598 ? -19.405 11.999 41.439 1.00 81.94 598 GLU A N 1
ATOM 4467 C CA . GLU A 1 598 ? -19.111 10.582 41.644 1.00 81.94 598 GLU A CA 1
ATOM 4468 C C . GLU A 1 598 ? -19.485 9.834 40.368 1.00 81.94 598 GLU A C 1
ATOM 4470 O O . GLU A 1 598 ? -20.632 9.910 39.927 1.00 81.94 598 GLU A O 1
ATOM 4475 N N . VAL A 1 599 ? -18.513 9.146 39.771 1.00 74.56 599 VAL A N 1
ATOM 4476 C CA . VAL A 1 599 ? -18.714 8.293 38.596 1.00 74.56 599 VAL A CA 1
ATOM 4477 C C . VAL A 1 599 ? -18.581 6.855 39.075 1.00 74.56 599 VAL A C 1
ATOM 4479 O O . VAL A 1 599 ? -17.515 6.467 39.563 1.00 74.56 599 VAL A O 1
ATOM 4482 N N . SER A 1 600 ? -19.675 6.094 39.026 1.00 72.38 600 SER A N 1
ATOM 4483 C CA . SER A 1 600 ? -19.673 4.699 39.480 1.00 72.38 600 SER A CA 1
ATOM 4484 C C . SER A 1 600 ? -18.924 3.810 38.498 1.00 72.38 600 SER A C 1
ATOM 4486 O O . SER A 1 600 ? -18.892 4.114 37.313 1.00 72.38 600 SER A O 1
ATOM 4488 N N . ASP A 1 601 ? -18.377 2.688 38.965 1.00 62.16 601 ASP A N 1
ATOM 4489 C CA . ASP A 1 601 ? -17.785 1.672 38.084 1.00 62.16 601 ASP A CA 1
ATOM 4490 C C . ASP A 1 601 ? -18.721 1.296 36.916 1.00 62.16 601 ASP A C 1
ATOM 4492 O O . ASP A 1 601 ? -19.897 0.986 37.123 1.00 62.16 601 ASP A O 1
ATOM 4496 N N . GLY A 1 602 ? -18.196 1.361 35.691 1.00 58.03 602 GLY A N 1
ATOM 4497 C CA . GLY A 1 602 ? -18.935 1.133 34.449 1.00 58.03 602 GLY A CA 1
ATOM 4498 C C . GLY A 1 602 ? -19.766 2.322 33.950 1.00 58.03 602 GLY A C 1
ATOM 4499 O O . GLY A 1 602 ? -20.240 2.281 32.812 1.00 58.03 602 GLY A O 1
ATOM 4500 N N . ASP A 1 603 ? -19.927 3.391 34.737 1.00 66.00 603 ASP A N 1
ATOM 4501 C CA . ASP A 1 603 ? -20.626 4.597 34.298 1.00 66.00 603 ASP A CA 1
ATOM 4502 C C . ASP A 1 603 ? -19.715 5.477 33.426 1.00 66.00 603 ASP A C 1
ATOM 4504 O O . ASP A 1 603 ? -18.512 5.642 33.663 1.00 66.00 603 ASP A O 1
ATOM 4508 N N . ARG A 1 604 ? -20.328 6.090 32.409 1.00 71.44 604 ARG A N 1
ATOM 4509 C CA . ARG A 1 604 ? -19.707 7.091 31.537 1.00 71.44 604 ARG A CA 1
ATOM 4510 C C . ARG A 1 604 ? -20.317 8.456 31.816 1.00 71.44 604 ARG A C 1
ATOM 4512 O O . ARG A 1 604 ? -21.529 8.626 31.709 1.00 71.44 604 ARG A O 1
ATOM 4519 N N . MET A 1 605 ? -19.468 9.437 32.094 1.00 79.12 605 MET A N 1
ATOM 4520 C CA . MET A 1 605 ? -19.839 10.842 32.223 1.00 79.12 605 MET A CA 1
ATOM 4521 C C . MET A 1 605 ? -19.242 11.626 31.055 1.00 79.12 605 MET A C 1
ATOM 4523 O O . MET A 1 605 ? -18.025 11.775 30.952 1.00 79.12 605 MET A O 1
ATOM 4527 N N . ASN A 1 606 ? -20.088 12.132 30.164 1.00 80.31 606 ASN A N 1
ATOM 4528 C CA . ASN A 1 606 ? -19.643 13.028 29.100 1.00 80.31 606 ASN A CA 1
ATOM 4529 C C . ASN A 1 606 ? -19.632 14.456 29.627 1.00 80.31 606 ASN A C 1
ATOM 4531 O O . ASN A 1 606 ? -20.561 14.869 30.320 1.00 80.31 606 ASN A O 1
ATOM 4535 N N . ILE A 1 607 ? -18.586 15.208 29.310 1.00 84.94 607 ILE A N 1
ATOM 4536 C CA . ILE A 1 607 ? -18.427 16.585 29.752 1.00 84.94 607 ILE A CA 1
ATOM 4537 C C . ILE A 1 607 ? -18.177 17.528 28.580 1.00 84.94 607 ILE A C 1
ATOM 4539 O O . ILE A 1 607 ? -17.541 17.183 27.583 1.00 84.94 607 ILE A O 1
ATOM 4543 N N . LEU A 1 608 ? -18.676 18.748 28.733 1.00 83.31 608 LEU A N 1
ATOM 4544 C CA . LEU A 1 608 ? -18.625 19.814 27.746 1.00 83.31 608 LEU A CA 1
ATOM 4545 C C . LEU A 1 608 ? -18.083 21.085 28.402 1.00 83.31 608 LEU A C 1
ATOM 4547 O O . LEU A 1 608 ? -18.633 21.562 29.398 1.00 83.31 608 LEU A O 1
ATOM 4551 N N . ILE A 1 609 ? -17.035 21.669 27.819 1.00 85.50 609 ILE A N 1
ATOM 4552 C CA . ILE A 1 609 ? -16.463 22.940 28.273 1.00 85.50 609 ILE A CA 1
ATOM 4553 C C . ILE A 1 609 ? -16.863 24.056 27.310 1.00 85.50 609 ILE A C 1
ATOM 4555 O O . ILE A 1 609 ? -16.648 23.980 26.097 1.00 85.50 609 ILE A O 1
ATOM 4559 N N . THR A 1 610 ? -17.411 25.131 27.871 1.00 88.19 610 THR A N 1
ATOM 4560 C CA . THR A 1 610 ? -17.749 26.353 27.132 1.00 88.19 610 THR A CA 1
ATOM 4561 C C . THR A 1 610 ? -17.192 27.586 27.834 1.00 88.19 610 THR A C 1
ATOM 4563 O O . THR A 1 610 ? -16.873 27.542 29.025 1.00 88.19 610 THR A O 1
ATOM 4566 N N . TYR A 1 611 ? -17.089 28.709 27.125 1.00 88.44 611 TYR A N 1
ATOM 4567 C CA . TYR A 1 611 ? -16.713 29.977 27.747 1.00 88.44 611 TYR A CA 1
ATOM 4568 C C . TYR A 1 611 ? -17.400 31.202 27.139 1.00 88.44 611 TYR A C 1
ATOM 4570 O O . TYR A 1 611 ? -17.855 31.193 25.989 1.00 88.44 611 TYR A O 1
ATOM 4578 N N . ASP A 1 612 ? -17.407 32.290 27.912 1.00 86.38 612 ASP A N 1
ATOM 4579 C CA . ASP A 1 612 ? -17.790 33.620 27.445 1.00 86.38 612 ASP A CA 1
ATOM 4580 C C . ASP A 1 612 ? -16.562 34.405 26.993 1.00 86.38 612 ASP A C 1
ATOM 4582 O O . ASP A 1 612 ? -15.589 34.552 27.738 1.00 86.38 612 ASP A O 1
ATOM 4586 N N . VAL A 1 613 ? -16.651 35.003 25.805 1.00 79.94 613 VAL A N 1
ATOM 4587 C CA . VAL A 1 613 ? -15.690 36.011 25.351 1.00 79.94 613 VAL A CA 1
ATOM 4588 C C . VAL A 1 613 ? -16.326 37.378 25.520 1.00 79.94 613 VAL A C 1
ATOM 4590 O O . VAL A 1 613 ? -17.385 37.662 24.954 1.00 79.94 613 VAL A O 1
ATOM 4593 N N . THR A 1 614 ? -15.664 38.271 26.250 1.00 74.06 614 THR A N 1
ATOM 4594 C CA . THR A 1 614 ? -16.047 39.681 26.202 1.00 74.06 614 THR A CA 1
ATOM 4595 C C . THR A 1 614 ? -15.737 40.209 24.812 1.00 74.06 614 THR A C 1
ATOM 4597 O O . THR A 1 614 ? -14.584 40.458 24.460 1.00 74.06 614 THR A O 1
ATOM 4600 N N . SER A 1 615 ? -16.777 40.402 24.000 1.00 52.31 615 SER A N 1
ATOM 4601 C CA . SER A 1 615 ? -16.661 41.135 22.747 1.00 52.31 615 SER A CA 1
ATOM 4602 C C . SER A 1 615 ? -16.344 42.595 23.077 1.00 52.31 615 SER A C 1
ATOM 4604 O O . SER A 1 615 ? -17.214 43.471 23.070 1.00 52.31 615 SER A O 1
ATOM 4606 N N . THR A 1 616 ? -15.089 42.901 23.391 1.00 50.78 616 THR A N 1
ATOM 4607 C CA . THR A 1 616 ? -14.609 44.244 23.115 1.00 50.78 616 THR A CA 1
ATOM 4608 C C . THR A 1 616 ? -14.717 44.369 21.607 1.00 50.78 616 THR A C 1
ATOM 4610 O O . THR A 1 616 ? -14.048 43.657 20.865 1.00 50.78 616 THR A O 1
ATOM 4613 N N . ALA A 1 617 ? -15.647 45.200 21.137 1.00 45.19 617 ALA A N 1
ATOM 4614 C CA . ALA A 1 617 ? -15.659 45.620 19.750 1.00 45.19 617 ALA A CA 1
ATOM 4615 C C . ALA A 1 617 ? -14.335 46.357 19.516 1.00 45.19 617 ALA A C 1
ATOM 4617 O O . ALA A 1 617 ? -14.253 47.575 19.676 1.00 45.19 617 ALA A O 1
ATOM 4618 N N . GLN A 1 618 ? -13.267 45.613 19.227 1.00 45.97 618 GLN A N 1
ATOM 4619 C CA . GLN A 1 618 ? -12.057 46.180 18.682 1.00 45.97 618 GLN A CA 1
ATOM 4620 C C . GLN A 1 618 ? -12.485 46.754 17.342 1.00 45.97 618 GLN A C 1
ATOM 4622 O O . GLN A 1 618 ? -12.712 46.039 16.369 1.00 45.97 618 GLN A O 1
ATOM 4627 N N . ILE A 1 619 ? -12.674 48.072 17.316 1.00 51.03 619 ILE A N 1
ATOM 4628 C CA . ILE A 1 619 ? -12.620 48.811 16.068 1.00 51.03 619 ILE A CA 1
ATOM 4629 C C . ILE A 1 619 ? -11.218 48.528 15.551 1.00 51.03 619 ILE A C 1
ATOM 4631 O O . ILE A 1 619 ? -10.249 49.069 16.082 1.00 51.03 619 ILE A O 1
ATOM 4635 N N . ASP A 1 620 ? -11.128 47.614 14.590 1.00 58.28 620 ASP A N 1
ATOM 4636 C CA . ASP A 1 620 ? -9.881 47.248 13.944 1.00 58.28 620 ASP A CA 1
ATOM 4637 C C . ASP A 1 620 ? -9.150 48.540 13.554 1.00 58.28 620 ASP A C 1
ATOM 4639 O O . ASP A 1 620 ? -9.669 49.396 12.822 1.00 58.28 620 ASP A O 1
ATOM 4643 N N . TRP A 1 621 ? -7.958 48.717 14.124 1.00 57.56 621 TRP A N 1
ATOM 4644 C CA . TRP A 1 621 ? -7.151 49.905 13.897 1.00 57.56 621 TRP A CA 1
ATOM 4645 C C . TRP A 1 621 ? -6.842 50.076 12.407 1.00 57.56 621 TRP A C 1
ATOM 4647 O O . TRP A 1 621 ? -6.726 51.222 11.966 1.00 57.56 621 TRP A O 1
ATOM 4657 N N . LEU A 1 622 ? -6.790 49.003 11.603 1.00 57.41 622 LEU A N 1
ATOM 4658 C CA . LEU A 1 622 ? -6.659 49.120 10.148 1.00 57.41 622 LEU A CA 1
ATOM 4659 C C . LEU A 1 622 ? -7.907 49.730 9.511 1.00 57.41 622 LEU A C 1
ATOM 4661 O O . LEU A 1 622 ? -7.785 50.647 8.696 1.00 57.41 622 LEU A O 1
ATOM 4665 N N . SER A 1 623 ? -9.097 49.295 9.911 1.00 62.41 623 SER A N 1
ATOM 4666 C CA . SER A 1 623 ? -10.371 49.843 9.437 1.00 62.41 623 SER A CA 1
ATOM 4667 C C . SER A 1 623 ? -10.523 51.335 9.769 1.00 62.41 623 SER A C 1
ATOM 4669 O O . SER A 1 623 ? -10.876 52.143 8.900 1.00 62.41 623 SER A O 1
ATOM 4671 N N . LEU A 1 624 ? -10.168 51.743 10.994 1.00 70.75 624 LEU A N 1
ATOM 4672 C CA . LEU A 1 624 ? -10.143 53.158 11.387 1.00 70.75 624 LEU A CA 1
ATOM 4673 C C . LEU A 1 624 ? -9.064 53.943 10.621 1.00 70.75 624 LEU A C 1
ATOM 4675 O O . LEU A 1 624 ? -9.311 55.068 10.176 1.00 70.75 624 LEU A O 1
ATOM 4679 N N . SER A 1 625 ? -7.890 53.344 10.401 1.00 70.69 625 SER A N 1
ATOM 4680 C CA . SER A 1 625 ? -6.801 53.972 9.641 1.00 70.69 625 SER A CA 1
ATOM 4681 C C . SER A 1 625 ? -7.161 54.164 8.169 1.00 70.69 625 SER A C 1
ATOM 4683 O O . SER A 1 625 ? -6.876 55.226 7.615 1.00 70.69 625 SER A O 1
ATOM 4685 N N . CYS A 1 626 ? -7.848 53.203 7.539 1.00 70.75 626 CYS A N 1
ATOM 4686 C CA . CYS A 1 626 ? -8.316 53.337 6.156 1.00 70.75 626 CYS A CA 1
ATOM 4687 C C . CYS A 1 626 ? -9.368 54.447 6.034 1.00 70.75 626 CYS A C 1
ATOM 4689 O O . CYS A 1 626 ? -9.308 55.241 5.094 1.00 70.75 626 CYS A O 1
ATOM 4691 N N . LEU A 1 627 ? -10.287 54.576 6.999 1.00 74.19 627 LEU A N 1
ATOM 4692 C CA . LEU A 1 627 ? -11.277 55.660 7.013 1.00 74.19 627 LEU A CA 1
ATOM 4693 C C . LEU A 1 627 ? -10.625 57.043 7.165 1.00 74.19 627 LEU A C 1
ATOM 4695 O O . LEU A 1 627 ? -10.963 57.974 6.427 1.00 74.19 627 LEU A O 1
ATOM 4699 N N . LEU A 1 628 ? -9.651 57.179 8.069 1.00 77.75 628 LEU A N 1
ATOM 4700 C CA . LEU A 1 628 ? -8.892 58.422 8.241 1.00 77.75 628 LEU A CA 1
ATOM 4701 C C . LEU A 1 628 ? -8.047 58.751 7.002 1.00 77.75 628 LEU A C 1
ATOM 4703 O O . LEU A 1 628 ? -8.006 59.907 6.572 1.00 77.75 628 LEU A O 1
ATOM 4707 N N . PHE A 1 629 ? -7.430 57.743 6.382 1.00 76.88 629 PHE A N 1
ATOM 4708 C CA . PHE A 1 629 ? -6.639 57.911 5.165 1.00 76.88 629 PHE A CA 1
ATOM 4709 C C . PHE A 1 629 ? -7.505 58.328 3.969 1.00 76.88 629 PHE A C 1
ATOM 4711 O O . PHE A 1 629 ? -7.156 59.271 3.258 1.00 76.88 629 PHE A O 1
ATOM 4718 N N . LEU A 1 630 ? -8.684 57.724 3.790 1.00 78.12 630 LEU A N 1
ATOM 4719 C CA . LEU A 1 630 ? -9.659 58.133 2.771 1.00 78.12 630 LEU A CA 1
ATOM 4720 C C . LEU A 1 630 ? -10.137 59.578 2.986 1.00 78.12 630 LEU A C 1
ATOM 4722 O O . LEU A 1 630 ? -10.244 60.347 2.025 1.00 78.12 630 LEU A O 1
ATOM 4726 N N . GLY A 1 631 ? -10.356 59.985 4.241 1.00 75.69 631 GLY A N 1
ATOM 4727 C CA . GLY A 1 631 ? -10.672 61.371 4.598 1.00 75.69 631 GLY A CA 1
ATOM 4728 C C . GLY A 1 631 ? -9.551 62.353 4.236 1.00 75.69 631 GLY A C 1
ATOM 4729 O O . GLY A 1 631 ? -9.807 63.413 3.653 1.00 75.69 631 GLY A O 1
ATOM 4730 N N . PHE A 1 632 ? -8.297 61.987 4.507 1.00 78.69 632 PHE A N 1
ATOM 4731 C CA . PHE A 1 632 ? -7.123 62.795 4.172 1.00 78.69 632 PHE A CA 1
ATOM 4732 C C . PHE A 1 632 ? -6.895 62.907 2.656 1.00 78.69 632 PHE A C 1
ATOM 4734 O O . PHE A 1 632 ? -6.668 64.002 2.131 1.00 78.69 632 PHE A O 1
ATOM 4741 N N . VAL A 1 633 ? -7.037 61.802 1.922 1.00 73.94 633 VAL A N 1
ATOM 4742 C CA . VAL A 1 633 ? -6.924 61.783 0.457 1.00 73.94 633 VAL A CA 1
ATOM 4743 C C . VAL A 1 633 ? -8.039 62.619 -0.182 1.00 73.94 633 VAL A C 1
ATOM 4745 O O . VAL A 1 633 ? -7.763 63.413 -1.081 1.00 73.94 633 VAL A O 1
ATOM 4748 N N . SER A 1 634 ? -9.272 62.557 0.329 1.00 72.88 634 SER A N 1
ATOM 4749 C CA . SER A 1 634 ? -10.389 63.410 -0.118 1.00 72.88 634 SER A CA 1
ATOM 4750 C C . SER A 1 634 ? -10.082 64.912 0.006 1.00 72.88 634 SER A C 1
ATOM 4752 O O . SER A 1 634 ? -10.385 65.702 -0.899 1.00 72.88 634 SER A O 1
ATOM 4754 N N . LEU A 1 635 ? -9.403 65.322 1.083 1.00 75.44 635 LEU A N 1
ATOM 4755 C CA . LEU A 1 635 ? -8.962 66.707 1.283 1.00 75.44 635 LEU A CA 1
ATOM 4756 C C . LEU A 1 635 ? -7.858 67.122 0.300 1.00 75.44 635 LEU A C 1
ATOM 4758 O O . LEU A 1 635 ? -7.906 68.232 -0.238 1.00 75.44 635 LEU A O 1
ATOM 4762 N N . LEU A 1 636 ? -6.901 66.237 0.014 1.00 68.69 636 LEU A N 1
ATOM 4763 C CA . LEU A 1 636 ? -5.830 66.488 -0.957 1.00 68.69 636 LEU A CA 1
ATOM 4764 C C . LEU A 1 636 ? -6.354 66.565 -2.395 1.00 68.69 636 LEU A C 1
ATOM 4766 O O . LEU A 1 636 ? -5.948 67.441 -3.165 1.00 68.69 636 LEU A O 1
ATOM 4770 N N . LEU A 1 637 ? -7.308 65.705 -2.753 1.00 64.81 637 LEU A N 1
ATOM 4771 C CA . LEU A 1 637 ? -7.879 65.620 -4.096 1.00 64.81 637 LEU A CA 1
ATOM 4772 C C . LEU A 1 637 ? -8.560 66.923 -4.541 1.00 64.81 637 LEU A C 1
ATOM 4774 O O . LEU A 1 637 ? -8.536 67.239 -5.733 1.00 64.81 637 LEU A O 1
ATOM 4778 N N . LYS A 1 638 ? -9.070 67.749 -3.614 1.00 73.44 638 LYS A N 1
ATOM 4779 C CA . LYS A 1 638 ? -9.670 69.061 -3.934 1.00 73.44 638 LYS A CA 1
ATOM 4780 C C . LYS A 1 638 ? -8.716 70.023 -4.659 1.00 73.44 638 LYS A C 1
ATOM 4782 O O . LYS A 1 638 ? -9.205 70.900 -5.369 1.00 73.44 638 LYS A O 1
ATOM 4787 N N . LYS A 1 639 ? -7.391 69.852 -4.556 1.00 69.31 639 LYS A N 1
ATOM 4788 C CA . LYS A 1 639 ? -6.390 70.735 -5.194 1.00 69.31 639 LYS A CA 1
ATOM 4789 C C . LYS A 1 639 ? -5.878 70.275 -6.565 1.00 69.31 639 LYS A C 1
ATOM 4791 O O . LYS A 1 639 ? -5.174 71.038 -7.219 1.00 69.31 639 LYS A O 1
ATOM 4796 N N . TYR A 1 640 ? -6.228 69.075 -7.030 1.00 71.06 640 TYR A N 1
ATOM 4797 C CA . TYR A 1 640 ? -5.688 68.521 -8.281 1.00 71.06 640 TYR A CA 1
ATOM 4798 C C . TYR A 1 640 ? -6.697 68.539 -9.435 1.00 71.06 640 TYR A C 1
ATOM 4800 O O . TYR A 1 640 ? -7.908 68.584 -9.212 1.00 71.06 640 TYR A O 1
ATOM 4808 N N . THR A 1 641 ? -6.197 68.507 -10.675 1.00 73.19 641 THR A N 1
ATOM 4809 C CA . THR A 1 641 ? -7.007 68.434 -11.903 1.00 73.19 641 THR A CA 1
ATOM 4810 C C . THR A 1 641 ? -7.721 67.078 -12.031 1.00 73.19 641 THR A C 1
ATOM 4812 O O . THR A 1 641 ? -7.238 66.086 -11.480 1.00 73.19 641 THR A O 1
ATOM 4815 N N . PRO A 1 642 ? -8.852 66.990 -12.763 1.00 72.62 642 PRO A N 1
ATOM 4816 C CA . PRO A 1 642 ? -9.736 65.818 -12.745 1.00 72.62 642 PRO A CA 1
ATOM 4817 C C . PRO A 1 642 ? -9.025 64.497 -13.060 1.00 72.62 642 PRO A C 1
ATOM 4819 O O . PRO A 1 642 ? -9.230 63.506 -12.371 1.00 72.62 642 PRO A O 1
ATOM 4822 N N . MET A 1 643 ? -8.116 64.501 -14.037 1.00 58.41 643 MET A N 1
ATOM 4823 C CA . MET A 1 643 ? -7.406 63.294 -14.472 1.00 58.41 643 MET A CA 1
ATOM 4824 C C . MET A 1 643 ? -6.452 62.741 -13.395 1.00 58.41 643 MET A C 1
ATOM 4826 O O . MET A 1 643 ? -6.327 61.530 -13.242 1.00 58.41 643 MET A O 1
ATOM 4830 N N . ARG A 1 644 ? -5.838 63.611 -12.578 1.00 64.62 644 ARG A N 1
ATOM 4831 C CA . ARG A 1 644 ? -4.990 63.188 -11.448 1.00 64.62 644 ARG A CA 1
ATOM 4832 C C . ARG A 1 644 ? -5.803 62.729 -10.239 1.00 64.62 644 ARG A C 1
ATOM 4834 O O . ARG A 1 644 ? -5.283 61.966 -9.431 1.00 64.62 644 ARG A O 1
ATOM 4841 N N . ARG A 1 645 ? -7.069 63.154 -10.126 1.00 71.38 645 ARG A N 1
ATOM 4842 C CA . ARG A 1 645 ? -7.951 62.701 -9.045 1.00 71.38 645 ARG A CA 1
ATOM 4843 C C . ARG A 1 645 ? -8.322 61.234 -9.193 1.00 71.38 645 ARG A C 1
ATOM 4845 O O . ARG A 1 645 ? -8.223 60.500 -8.220 1.00 71.38 645 ARG A O 1
ATOM 4852 N N . TYR A 1 646 ? -8.681 60.817 -10.406 1.00 66.69 646 TYR A N 1
ATOM 4853 C CA . TYR A 1 646 ? -9.022 59.421 -10.675 1.00 66.69 646 TYR A CA 1
ATOM 4854 C C . TYR A 1 646 ? -7.835 58.496 -10.415 1.00 66.69 646 TYR A C 1
ATOM 4856 O O . TYR A 1 646 ? -7.992 57.513 -9.707 1.00 66.69 646 TYR A O 1
ATOM 4864 N N . PHE A 1 647 ? -6.636 58.872 -10.868 1.00 70.88 647 PHE A N 1
ATOM 4865 C CA . PHE A 1 647 ? -5.433 58.071 -10.638 1.00 70.88 647 PHE A CA 1
ATOM 4866 C C . PHE A 1 647 ? -5.103 57.893 -9.145 1.00 70.88 647 PHE A C 1
ATOM 4868 O O . PHE A 1 647 ? -4.864 56.773 -8.703 1.00 70.88 647 PHE A O 1
ATOM 4875 N N . LEU A 1 648 ? -5.147 58.968 -8.343 1.00 68.25 648 LEU A N 1
ATOM 4876 C CA . LEU A 1 648 ? -4.915 58.847 -6.896 1.00 68.25 648 LEU A CA 1
ATOM 4877 C C . LEU A 1 648 ? -6.006 58.023 -6.202 1.00 68.25 648 LEU A C 1
ATOM 4879 O O . LEU A 1 648 ? -5.698 57.228 -5.319 1.00 68.25 648 LEU A O 1
ATOM 4883 N N . MET A 1 649 ? -7.267 58.192 -6.606 1.00 72.38 649 MET A N 1
ATOM 4884 C CA . MET A 1 649 ? -8.394 57.483 -6.003 1.00 72.38 649 MET A CA 1
ATOM 4885 C C . MET A 1 649 ? -8.346 55.980 -6.311 1.00 72.38 649 MET A C 1
ATOM 4887 O O . MET A 1 649 ? -8.599 55.180 -5.416 1.00 72.38 649 MET A O 1
ATOM 4891 N N . SER A 1 650 ? -7.928 55.590 -7.520 1.00 65.00 650 SER A N 1
ATOM 4892 C CA . SER A 1 650 ? -7.677 54.190 -7.888 1.00 65.00 650 SER A CA 1
ATOM 4893 C C . SER A 1 650 ? -6.554 53.565 -7.061 1.00 65.00 650 SER A C 1
ATOM 4895 O O . SER A 1 650 ? -6.707 52.445 -6.587 1.00 65.00 650 SER A O 1
ATOM 4897 N N . ILE A 1 651 ? -5.457 54.296 -6.826 1.00 69.88 651 ILE A N 1
ATOM 4898 C CA . ILE A 1 651 ? -4.350 53.820 -5.980 1.00 69.88 651 ILE A CA 1
ATOM 4899 C C . ILE A 1 651 ? -4.804 53.665 -4.526 1.00 69.88 651 ILE A C 1
ATOM 4901 O O . ILE A 1 651 ? -4.474 52.676 -3.886 1.00 69.88 651 ILE A O 1
ATOM 4905 N N . THR A 1 652 ? -5.583 54.613 -4.001 1.00 72.19 652 THR A N 1
ATOM 4906 C CA . THR A 1 652 ? -6.081 54.544 -2.617 1.00 72.19 652 THR A CA 1
ATOM 4907 C C . THR A 1 652 ? -7.079 53.403 -2.419 1.00 72.19 652 THR A C 1
ATOM 4909 O O . THR A 1 652 ? -7.011 52.709 -1.409 1.00 72.19 652 THR A O 1
ATOM 4912 N N . LEU A 1 653 ? -7.969 53.165 -3.388 1.00 69.06 653 LEU A N 1
ATOM 4913 C CA . LEU A 1 653 ? -8.890 52.025 -3.365 1.00 69.06 653 LEU A CA 1
ATOM 4914 C C . LEU A 1 653 ? -8.145 50.692 -3.462 1.00 69.06 653 LEU A C 1
ATOM 4916 O O . LEU A 1 653 ? -8.445 49.795 -2.681 1.00 69.06 653 LEU A O 1
ATOM 4920 N N . ALA A 1 654 ? -7.142 50.591 -4.341 1.00 65.75 654 ALA A N 1
ATOM 4921 C CA . ALA A 1 654 ? -6.285 49.411 -4.423 1.00 65.75 654 ALA A CA 1
ATOM 4922 C C . ALA A 1 654 ? -5.572 49.154 -3.085 1.00 65.75 654 ALA A C 1
ATOM 4924 O O . ALA A 1 654 ? -5.636 48.044 -2.565 1.00 65.75 654 ALA A O 1
ATOM 4925 N N . PHE A 1 655 ? -5.004 50.197 -2.470 1.00 69.75 655 PHE A N 1
ATOM 4926 C CA . PHE A 1 655 ? -4.294 50.091 -1.194 1.00 69.75 655 PHE A CA 1
ATOM 4927 C C . PHE A 1 655 ? -5.211 49.674 -0.030 1.00 69.75 655 PHE A C 1
ATOM 4929 O O . PHE A 1 655 ? -4.848 48.789 0.745 1.00 69.75 655 PHE A O 1
ATOM 4936 N N . CYS A 1 656 ? -6.423 50.241 0.074 1.00 64.50 656 CYS A N 1
ATOM 4937 C CA . CYS A 1 656 ? -7.391 49.795 1.083 1.00 64.50 656 CYS A CA 1
ATOM 4938 C C . CYS A 1 656 ? -7.935 48.387 0.785 1.00 64.50 656 CYS A C 1
ATOM 4940 O O . CYS A 1 656 ? -8.167 47.641 1.729 1.00 64.50 656 CYS A O 1
ATOM 4942 N N . SER A 1 657 ? -8.082 47.973 -0.482 1.00 56.56 657 SER A N 1
ATOM 4943 C CA . SER A 1 657 ? -8.503 46.600 -0.814 1.00 56.56 657 SER A CA 1
ATOM 4944 C C . SER A 1 657 ? -7.454 45.547 -0.449 1.00 56.56 657 SER A C 1
ATOM 4946 O O . SER A 1 657 ? -7.816 44.483 0.050 1.00 56.56 657 SER A O 1
ATOM 4948 N N . THR A 1 658 ? -6.162 45.857 -0.603 1.00 58.62 658 THR A N 1
ATOM 4949 C CA . THR A 1 658 ? -5.073 44.991 -0.127 1.00 58.62 658 THR A CA 1
ATOM 4950 C C . THR A 1 658 ? -5.013 44.938 1.397 1.00 58.62 658 THR A C 1
ATOM 4952 O O . THR A 1 658 ? -4.895 43.855 1.952 1.00 58.62 658 THR A O 1
ATOM 4955 N N . MET A 1 659 ? -5.189 46.070 2.089 1.00 56.19 659 MET A N 1
ATOM 4956 C CA . MET A 1 659 ? -5.198 46.105 3.560 1.00 56.19 659 MET A CA 1
ATOM 4957 C C . MET A 1 659 ? -6.395 45.352 4.166 1.00 56.19 659 MET A C 1
ATOM 4959 O O . MET A 1 659 ? -6.232 44.630 5.142 1.00 56.19 659 MET A O 1
ATOM 4963 N N . LEU A 1 660 ? -7.587 45.479 3.572 1.00 51.84 660 LEU A N 1
ATOM 4964 C CA . LEU A 1 660 ? -8.795 44.770 4.017 1.00 51.84 660 LEU A CA 1
ATOM 4965 C C . LEU A 1 660 ? -8.766 43.274 3.671 1.00 51.84 660 LEU A C 1
ATOM 4967 O O . LEU A 1 660 ? -9.356 42.477 4.392 1.00 51.84 660 LEU A O 1
ATOM 4971 N N . SER A 1 661 ? -8.066 42.878 2.603 1.00 45.38 661 SER A N 1
ATOM 4972 C CA . SER A 1 661 ? -7.859 41.454 2.295 1.00 45.38 661 SER A CA 1
ATOM 4973 C C . SER A 1 661 ? -6.921 40.787 3.304 1.00 45.38 661 SER A C 1
ATOM 4975 O O . SER A 1 661 ? -7.116 39.619 3.616 1.00 45.38 661 SER A O 1
ATOM 4977 N N . CYS A 1 662 ? -5.981 41.533 3.899 1.00 41.00 662 CYS A N 1
ATOM 4978 C CA . CYS A 1 662 ? -5.152 41.025 4.995 1.00 41.00 662 CYS A CA 1
ATOM 4979 C C . CYS A 1 662 ? -5.916 40.857 6.322 1.00 41.00 662 CYS A C 1
ATOM 4981 O O . CYS A 1 662 ? -5.487 40.069 7.153 1.00 41.00 662 CYS A O 1
ATOM 4983 N N . SER A 1 663 ? -7.045 41.547 6.541 1.00 40.31 663 SER A N 1
ATOM 4984 C CA . SER A 1 663 ? -7.814 41.425 7.796 1.00 40.31 663 SER A CA 1
ATOM 4985 C C . SER A 1 663 ? -8.836 40.278 7.793 1.00 40.31 663 SER A C 1
ATOM 4987 O O . SER A 1 663 ? -9.473 40.034 8.815 1.00 40.31 663 SER A O 1
ATOM 4989 N N . LYS A 1 664 ? -9.038 39.602 6.654 1.00 38.75 664 LYS A N 1
ATOM 4990 C CA . LYS A 1 664 ? -9.904 38.415 6.537 1.00 38.75 664 LYS A CA 1
ATOM 4991 C C . LYS A 1 664 ? -9.135 37.090 6.476 1.00 38.75 664 LYS A C 1
ATOM 4993 O O . LYS A 1 664 ? -9.766 36.051 6.336 1.00 38.75 664 LYS A O 1
ATOM 4998 N N . GLY A 1 665 ? -7.810 37.120 6.603 1.00 37.19 665 GLY A N 1
ATOM 4999 C CA . GLY A 1 665 ? -6.973 35.925 6.704 1.00 37.19 665 GLY A CA 1
ATOM 5000 C C . GLY A 1 665 ? -6.817 35.467 8.152 1.00 37.19 665 GLY A C 1
ATOM 5001 O O . GLY A 1 665 ? -5.743 35.617 8.722 1.00 37.19 665 GLY A O 1
ATOM 5002 N N . GLY A 1 666 ? -7.894 34.972 8.757 1.00 34.75 666 GLY A N 1
ATOM 5003 C CA . GLY A 1 666 ? -7.802 34.073 9.907 1.00 34.75 666 GLY A CA 1
ATOM 5004 C C . GLY A 1 666 ? -7.993 32.667 9.367 1.00 34.75 666 GLY A C 1
ATOM 5005 O O . GLY A 1 666 ? -9.137 32.273 9.210 1.00 34.75 666 GLY A O 1
ATOM 5006 N N . ASP A 1 667 ? -6.891 32.067 8.917 1.00 35.38 667 ASP A N 1
ATOM 5007 C CA . ASP A 1 667 ? -6.669 30.646 8.596 1.00 35.38 667 ASP A CA 1
ATOM 5008 C C . ASP A 1 667 ? -5.572 30.585 7.533 1.00 35.38 667 ASP A C 1
ATOM 5010 O O . ASP A 1 667 ? -5.855 30.469 6.344 1.00 35.38 667 ASP A O 1
ATOM 5014 N N . GLN A 1 668 ? -4.314 30.751 7.953 1.00 28.52 668 GLN A N 1
ATOM 5015 C CA . GLN A 1 668 ? -3.166 30.147 7.273 1.00 28.52 668 GLN A CA 1
ATOM 5016 C C . GLN A 1 668 ? -2.096 29.799 8.306 1.00 28.52 668 GLN A C 1
ATOM 5018 O O . GLN A 1 668 ? -1.577 30.667 9.014 1.00 28.52 668 GLN A O 1
ATOM 5023 N N . ASP A 1 669 ? -1.805 28.504 8.369 1.00 26.52 669 ASP A N 1
ATOM 5024 C CA . ASP A 1 669 ? -0.716 27.898 9.112 1.00 26.52 669 ASP A CA 1
ATOM 5025 C C . ASP A 1 669 ? 0.637 28.443 8.657 1.00 26.52 669 ASP A C 1
ATOM 5027 O O . ASP A 1 669 ? 1.030 28.317 7.499 1.00 26.52 669 ASP A O 1
ATOM 5031 N N . TYR A 1 670 ? 1.380 29.001 9.608 1.00 25.53 670 TYR A N 1
ATOM 5032 C CA . TYR A 1 670 ? 2.824 29.150 9.506 1.00 25.53 670 TYR A CA 1
ATOM 5033 C C . TYR A 1 670 ? 3.460 28.373 10.659 1.00 25.53 670 TYR A C 1
ATOM 5035 O O . TYR A 1 670 ? 3.231 28.698 11.826 1.00 25.53 670 TYR A O 1
ATOM 5043 N N . ASP A 1 671 ? 4.240 27.347 10.322 1.00 26.88 671 ASP A N 1
ATOM 5044 C CA . ASP A 1 671 ? 5.184 26.680 11.220 1.00 26.88 671 ASP A CA 1
ATOM 5045 C C . ASP A 1 671 ? 6.578 27.294 11.015 1.00 26.88 671 ASP A C 1
ATOM 5047 O O . ASP A 1 671 ? 7.100 27.315 9.895 1.00 26.88 671 ASP A O 1
ATOM 5051 N N . PRO A 1 672 ? 7.173 27.852 12.079 1.00 28.44 6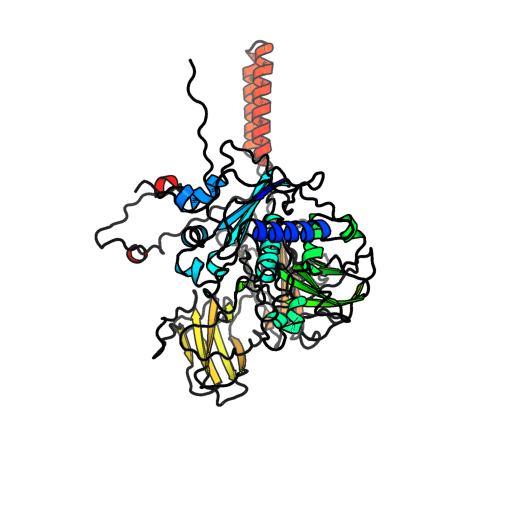72 PRO A N 1
ATOM 5052 C CA . PRO A 1 672 ? 8.608 27.701 12.247 1.00 28.44 672 PRO A CA 1
ATOM 5053 C C . PRO A 1 672 ? 8.952 27.208 13.660 1.00 28.44 672 PRO A C 1
ATOM 5055 O O . PRO A 1 672 ? 8.944 27.983 14.622 1.00 28.44 672 PRO A O 1
ATOM 5058 N N . ARG A 1 673 ? 9.348 25.936 13.785 1.00 26.69 673 ARG A N 1
ATOM 5059 C CA . ARG A 1 673 ? 9.992 25.419 15.000 1.00 26.69 673 ARG A CA 1
ATOM 5060 C C . ARG A 1 673 ? 11.380 26.032 15.190 1.00 26.69 673 ARG A C 1
ATOM 5062 O O . ARG A 1 673 ? 12.245 25.999 14.315 1.00 26.69 673 ARG A O 1
ATOM 5069 N N . VAL A 1 674 ? 11.574 26.581 16.384 1.00 26.34 674 VAL A N 1
ATOM 5070 C CA . VAL A 1 674 ? 12.832 27.081 16.941 1.00 26.34 674 VAL A CA 1
ATOM 5071 C C . VAL A 1 674 ? 13.485 25.935 17.718 1.00 26.34 674 VAL A C 1
ATOM 5073 O O . VAL A 1 674 ? 12.853 25.375 18.608 1.00 26.34 674 VAL A O 1
ATOM 5076 N N . LEU A 1 675 ? 14.738 25.594 17.407 1.00 27.03 675 LEU A N 1
ATOM 5077 C CA . LEU A 1 675 ? 15.540 24.659 18.206 1.00 27.03 675 LEU A CA 1
ATOM 5078 C C . LEU A 1 675 ? 16.183 25.390 19.396 1.00 27.03 675 LEU A C 1
ATOM 5080 O O . LEU A 1 675 ? 16.793 26.450 19.229 1.00 27.03 675 LEU A O 1
ATOM 5084 N N . ASP A 1 676 ? 16.043 24.812 20.590 1.00 29.33 676 ASP A N 1
ATOM 5085 C CA . ASP A 1 676 ? 16.665 25.284 21.830 1.00 29.33 676 ASP A CA 1
ATOM 5086 C C . ASP A 1 676 ? 18.169 24.931 21.877 1.00 29.33 676 ASP A C 1
ATOM 5088 O O . ASP A 1 676 ? 18.624 23.913 21.359 1.00 29.33 676 ASP A O 1
ATOM 5092 N N . LYS A 1 677 ? 18.963 25.805 22.499 1.00 31.00 677 LYS A N 1
ATOM 5093 C CA . LYS A 1 677 ? 20.437 25.872 22.460 1.00 31.00 677 LYS A CA 1
ATOM 5094 C C . LYS A 1 677 ? 21.127 24.822 23.352 1.00 31.00 677 LYS A C 1
ATOM 5096 O O . LYS A 1 677 ? 22.354 24.774 23.387 1.00 31.00 677 LYS A O 1
ATOM 5101 N N . ALA A 1 678 ? 20.377 24.005 24.091 1.00 32.53 678 ALA A N 1
ATOM 5102 C CA . ALA A 1 678 ? 20.926 23.136 25.136 1.00 32.53 678 ALA A CA 1
ATOM 5103 C C . ALA A 1 678 ? 21.415 21.751 24.661 1.00 32.53 678 ALA A C 1
ATOM 5105 O O . ALA A 1 678 ? 22.087 21.068 25.429 1.00 32.53 678 ALA A O 1
ATOM 5106 N N . SER A 1 679 ? 21.139 21.338 23.420 1.00 37.41 679 SER A N 1
ATOM 5107 C CA . SER A 1 679 ? 21.365 19.955 22.955 1.00 37.41 679 SER A CA 1
ATOM 5108 C C . SER A 1 679 ? 22.475 19.769 21.910 1.00 37.41 679 SER A C 1
ATOM 5110 O O . SER A 1 679 ? 22.623 18.678 21.368 1.00 37.41 679 SER A O 1
ATOM 5112 N N . VAL A 1 680 ? 23.314 20.778 21.647 1.00 39.84 680 VAL A N 1
ATOM 5113 C CA . VAL A 1 680 ? 24.451 20.626 20.717 1.00 39.84 680 VAL A CA 1
ATOM 5114 C C . VAL A 1 680 ? 25.770 20.529 21.486 1.00 39.84 680 VAL A C 1
ATOM 5116 O O . VAL A 1 680 ? 26.399 21.540 21.803 1.00 39.84 680 VAL A O 1
ATOM 5119 N N . ASP A 1 681 ? 26.209 19.300 21.769 1.00 41.47 681 ASP A N 1
ATOM 5120 C CA . ASP A 1 681 ? 27.579 19.023 22.213 1.00 41.47 681 ASP A CA 1
ATOM 5121 C C . ASP A 1 681 ? 28.510 18.970 20.990 1.00 41.47 681 ASP A C 1
ATOM 5123 O O . ASP A 1 681 ? 28.436 18.065 20.157 1.00 41.47 681 ASP A O 1
ATOM 5127 N N . ALA A 1 682 ? 29.425 19.936 20.892 1.00 40.31 682 ALA A N 1
ATOM 5128 C CA . ALA A 1 682 ? 30.422 20.024 19.825 1.00 40.31 682 ALA A CA 1
ATOM 5129 C C . ALA A 1 682 ? 31.335 18.780 19.721 1.00 40.31 682 ALA A C 1
ATOM 5131 O O . ALA A 1 682 ? 31.990 18.585 18.694 1.00 40.31 682 ALA A O 1
ATOM 5132 N N . ARG A 1 683 ? 31.361 17.908 20.742 1.00 36.16 683 ARG A N 1
ATOM 5133 C CA . ARG A 1 683 ? 32.095 16.632 20.714 1.00 36.16 683 ARG A CA 1
ATOM 5134 C C . ARG A 1 683 ? 31.409 15.551 19.882 1.00 36.16 683 ARG A C 1
ATOM 5136 O O . ARG A 1 683 ? 32.114 14.716 19.323 1.00 36.16 683 ARG A O 1
ATOM 5143 N N . ALA A 1 684 ? 30.081 15.583 19.748 1.00 37.44 684 ALA A N 1
ATOM 5144 C CA . ALA A 1 684 ? 29.332 14.609 18.947 1.00 37.44 684 ALA A CA 1
ATOM 5145 C C . ALA A 1 684 ? 29.559 14.782 17.432 1.00 37.44 684 ALA A C 1
ATOM 5147 O O . ALA A 1 684 ? 29.320 13.861 16.659 1.00 37.44 684 ALA A O 1
ATOM 5148 N N . LEU A 1 685 ? 30.080 15.942 17.013 1.00 34.59 685 LEU A N 1
ATOM 5149 C CA . LEU A 1 685 ? 30.347 16.284 15.611 1.00 34.59 685 LEU A CA 1
ATOM 5150 C C . LEU A 1 685 ? 31.840 16.224 15.229 1.00 34.59 685 LEU A C 1
ATOM 5152 O O . LEU A 1 685 ? 32.211 16.605 14.123 1.00 34.59 685 LEU A O 1
ATOM 5156 N N . GLY A 1 686 ? 32.715 15.742 16.122 1.00 30.66 686 GLY A N 1
ATOM 5157 C CA . GLY A 1 686 ? 34.117 15.453 15.792 1.00 30.66 686 GLY A CA 1
ATOM 5158 C C . GLY A 1 686 ? 35.062 16.661 15.693 1.00 30.66 686 GLY A C 1
ATOM 5159 O O . GLY A 1 686 ? 36.169 16.519 15.169 1.00 30.66 686 GLY A O 1
ATOM 5160 N N . PHE A 1 687 ? 34.690 17.837 16.208 1.00 37.19 687 PHE A N 1
ATOM 5161 C CA . PHE A 1 687 ? 35.584 19.001 16.229 1.00 37.19 687 PHE A CA 1
ATOM 5162 C C . PHE A 1 687 ? 36.499 18.996 17.468 1.00 37.19 687 PHE A C 1
ATOM 5164 O O . PHE A 1 687 ? 36.074 18.709 18.585 1.00 37.19 687 PHE A O 1
ATOM 5171 N N . GLY A 1 688 ? 37.789 19.288 17.264 1.00 37.91 688 GLY A N 1
ATOM 5172 C CA . GLY A 1 688 ? 38.810 19.279 18.320 1.00 37.91 688 GLY A CA 1
ATOM 5173 C C . GLY A 1 688 ? 38.643 20.379 19.383 1.00 37.91 688 GLY A C 1
ATOM 5174 O O . GLY A 1 688 ? 37.913 21.346 19.193 1.00 37.91 688 GLY A O 1
ATOM 5175 N N . ASN A 1 689 ? 39.387 20.236 20.490 1.00 34.81 689 ASN A N 1
ATOM 5176 C CA . ASN A 1 689 ? 39.250 20.965 21.769 1.00 34.81 689 ASN A CA 1
ATOM 5177 C C . ASN A 1 689 ? 39.387 22.506 21.746 1.00 34.81 689 ASN A C 1
ATOM 5179 O O . ASN A 1 689 ? 39.279 23.122 22.805 1.00 34.81 689 ASN A O 1
ATOM 5183 N N . ASP A 1 690 ? 39.607 23.132 20.591 1.00 34.00 690 ASP A N 1
ATOM 5184 C CA . ASP A 1 690 ? 39.946 24.559 20.492 1.00 34.00 690 ASP A CA 1
ATOM 5185 C C . ASP A 1 690 ? 38.820 25.433 19.900 1.00 34.00 690 ASP A C 1
ATOM 5187 O O . ASP A 1 690 ? 39.066 26.575 19.512 1.00 34.00 690 ASP A O 1
ATOM 5191 N N . PHE A 1 691 ? 37.576 24.940 19.840 1.00 30.64 691 PHE A N 1
ATOM 5192 C CA . PHE A 1 691 ? 36.435 25.720 19.344 1.00 30.64 691 PHE A CA 1
ATOM 5193 C C . PHE A 1 691 ? 35.548 26.276 20.466 1.00 30.64 691 PHE A C 1
ATOM 5195 O O . PHE A 1 691 ? 34.973 25.535 21.261 1.00 30.64 691 PHE A O 1
ATOM 5202 N N . THR A 1 692 ? 35.380 27.601 20.478 1.00 35.78 692 THR A N 1
ATOM 5203 C CA . THR A 1 692 ? 34.422 28.320 21.332 1.00 35.78 692 THR A CA 1
ATOM 5204 C C . THR A 1 692 ? 33.366 28.978 20.444 1.00 35.78 692 THR A C 1
ATOM 5206 O O . THR A 1 692 ? 33.699 29.834 19.626 1.00 35.78 692 THR A O 1
ATOM 5209 N N . VAL A 1 693 ? 32.093 28.600 20.595 1.00 40.06 693 VAL A N 1
ATOM 5210 C CA . VAL A 1 693 ? 30.975 29.184 19.831 1.00 40.06 693 VAL A CA 1
ATOM 5211 C C . VAL A 1 693 ? 30.740 30.628 20.298 1.00 40.06 693 VAL A C 1
ATOM 5213 O O . VAL A 1 693 ? 30.400 30.853 21.459 1.00 40.06 693 VAL A O 1
ATOM 5216 N N . GLN A 1 694 ? 30.940 31.612 19.413 1.00 32.53 694 GLN A N 1
ATOM 5217 C CA . GLN A 1 694 ? 30.599 33.020 19.661 1.00 32.53 694 GLN A CA 1
ATOM 5218 C C . GLN A 1 694 ? 29.203 33.358 19.122 1.00 32.53 694 GLN A C 1
ATOM 5220 O O . GLN A 1 694 ? 28.813 32.906 18.050 1.00 32.53 694 GLN A O 1
ATOM 5225 N N . ASP A 1 695 ? 28.472 34.169 19.890 1.00 39.56 695 ASP A N 1
ATOM 5226 C CA . ASP A 1 695 ? 27.073 34.545 19.677 1.00 39.56 695 ASP A CA 1
ATOM 5227 C C . ASP A 1 695 ? 26.783 35.135 18.284 1.00 39.56 695 ASP A C 1
ATOM 5229 O O . ASP A 1 695 ? 27.140 36.273 17.976 1.00 39.56 695 ASP A O 1
ATOM 5233 N N . GLY A 1 696 ? 26.036 34.383 17.477 1.00 34.03 696 GLY A N 1
ATOM 5234 C CA . GLY A 1 696 ? 25.418 34.843 16.238 1.00 34.03 696 GLY A CA 1
ATOM 5235 C C . GLY A 1 696 ? 24.216 33.964 15.906 1.00 34.03 696 GLY A C 1
ATOM 5236 O O . GLY A 1 696 ? 24.337 32.746 15.842 1.00 34.03 696 GLY A O 1
ATOM 5237 N N . ARG A 1 697 ? 23.035 34.572 15.762 1.00 32.53 697 ARG A N 1
ATOM 5238 C CA . ARG A 1 697 ? 21.799 33.885 15.358 1.00 32.53 697 ARG A CA 1
ATOM 5239 C C . ARG A 1 697 ? 21.898 33.468 13.889 1.00 32.53 697 ARG A C 1
ATOM 5241 O O . ARG A 1 697 ? 22.283 34.287 13.059 1.00 32.53 697 ARG A O 1
ATOM 5248 N N . VAL A 1 698 ? 21.523 32.228 13.582 1.00 36.44 698 VAL A N 1
ATOM 5249 C CA . VAL A 1 698 ? 21.406 31.710 12.212 1.00 36.44 698 VAL A CA 1
ATOM 5250 C C . VAL A 1 698 ? 19.947 31.862 11.792 1.00 36.44 698 VAL A C 1
ATOM 5252 O O . VAL A 1 698 ? 19.089 31.129 12.268 1.00 36.44 698 VAL A O 1
ATOM 5255 N N . GLU A 1 699 ? 19.649 32.847 10.946 1.00 33.47 699 GLU A N 1
ATOM 5256 C CA . GLU A 1 699 ? 18.276 33.126 10.485 1.00 33.47 699 GLU A CA 1
ATOM 5257 C C . GLU A 1 699 ? 17.999 32.555 9.077 1.00 33.47 699 GLU A C 1
ATOM 5259 O O . GLU A 1 699 ? 16.920 32.764 8.527 1.00 33.47 699 GLU A O 1
ATOM 5264 N N . ASN A 1 700 ? 18.953 31.835 8.464 1.00 36.00 700 ASN A N 1
ATOM 5265 C CA . ASN A 1 700 ? 18.761 31.070 7.224 1.00 36.00 700 ASN A CA 1
ATOM 5266 C C . ASN A 1 700 ? 19.915 30.071 6.958 1.00 36.00 700 ASN A C 1
ATOM 5268 O O . ASN A 1 700 ? 21.047 30.269 7.394 1.00 36.00 700 ASN A O 1
ATOM 5272 N N . VAL A 1 701 ? 19.648 29.025 6.161 1.00 32.09 701 VAL A N 1
ATOM 5273 C CA . VAL A 1 701 ? 20.610 27.958 5.784 1.00 32.09 701 VAL A CA 1
ATOM 5274 C C . VAL A 1 701 ? 21.836 28.482 5.013 1.00 32.09 701 VAL A C 1
ATOM 5276 O O . VAL A 1 701 ? 22.885 27.843 4.998 1.00 32.09 701 VAL A O 1
ATOM 5279 N N . LYS A 1 702 ? 21.776 29.679 4.413 1.00 30.61 702 LYS A N 1
ATOM 5280 C CA . LYS A 1 702 ? 22.949 30.275 3.748 1.00 30.61 702 LYS A CA 1
ATOM 5281 C C . LYS A 1 702 ? 24.042 30.709 4.725 1.00 30.61 702 LYS A C 1
ATOM 5283 O O . LYS A 1 702 ? 25.202 30.755 4.317 1.00 30.61 702 LYS A O 1
ATOM 5288 N N . ASP A 1 703 ? 23.693 30.976 5.979 1.00 36.62 703 ASP A N 1
ATOM 5289 C CA . ASP A 1 703 ? 24.662 31.304 7.025 1.00 36.62 703 ASP A CA 1
ATOM 5290 C C . ASP A 1 703 ? 25.296 30.042 7.647 1.00 36.62 703 ASP A C 1
ATOM 5292 O O . ASP A 1 703 ? 26.381 30.129 8.215 1.00 36.62 703 ASP A O 1
ATOM 5296 N N . PHE A 1 704 ? 24.704 28.856 7.435 1.00 32.03 704 PHE A N 1
ATOM 5297 C CA . PHE A 1 704 ? 25.282 27.559 7.824 1.00 32.03 704 PHE A CA 1
ATOM 5298 C C . PHE A 1 704 ? 26.460 27.138 6.927 1.00 32.03 704 PHE A C 1
ATOM 5300 O O . PHE A 1 704 ? 27.373 26.459 7.376 1.00 32.03 704 PHE A O 1
ATOM 5307 N N . PHE A 1 705 ? 26.499 27.603 5.673 1.00 29.70 705 PHE A N 1
ATOM 5308 C CA . PHE A 1 705 ? 27.578 27.283 4.723 1.00 29.70 705 PHE A CA 1
ATOM 5309 C C . PHE A 1 705 ? 28.634 28.390 4.578 1.00 29.70 705 PHE A C 1
ATOM 5311 O O . PHE A 1 705 ? 29.380 28.424 3.595 1.00 29.70 705 PHE A O 1
ATOM 5318 N N . ARG A 1 706 ? 28.694 29.332 5.527 1.00 31.44 706 ARG A N 1
ATOM 5319 C CA . ARG A 1 706 ? 29.691 30.417 5.537 1.00 31.44 706 ARG A CA 1
ATOM 5320 C C . ARG A 1 706 ? 30.593 30.464 6.773 1.00 31.44 706 ARG A C 1
ATOM 5322 O O . ARG A 1 706 ? 31.334 31.440 6.897 1.00 31.44 706 ARG A O 1
ATOM 5329 N N . PHE A 1 707 ? 30.601 29.424 7.606 1.00 31.97 707 PHE A N 1
ATOM 5330 C CA . PHE A 1 707 ? 31.529 29.290 8.731 1.00 31.97 707 PHE A CA 1
ATOM 5331 C C . PHE A 1 707 ? 32.339 28.003 8.665 1.00 31.97 707 PHE A C 1
ATOM 5333 O O . PHE A 1 707 ? 31.728 26.942 8.417 1.00 31.97 707 PHE A O 1
#

Nearest PDB structures (foldseek):
  1al0-assembly1_G  TM=2.809E-01  e=1.399E-01  Sinsheimervirus phiX174
  2df7-assembly1_D  TM=2.027E-01  e=3.817E-02  Infectious bursal disease virus
  2df7-assembly1_O  TM=1.984E-01  e=5.668E-02  Infectious bursal disease virus
  2df7-assembly1_E  TM=1.727E-01  e=2.570E-02  Infectious bursal disease virus
  6zgd-assembly1_A  TM=2.195E-01  e=1.010E+00  Gloeobacter violaceus PCC 7421

pLDDT: mean 71.74, std 21.61, range [24.34, 98.56]